Protein AF-A0A7X9HPH1-F1 (afdb_monomer)

Foldseek 3Di:
DDDDDDDDDDDDYDDDDDDDDDDDDDDDDDDDDDDDDDDDDDDDDDDDDFDDDDDDDDDDDDDDDDDPDDDLPVFADDDLVLWDKAWDFPFAFAWFEKEWFFQAPPPQFTWIWTFGQVQQKIKIFALWADDVHTDGDDMEMDHDQFGWHYKYWFDQPPAPSGIWIWTWTDHPDAPAFIWIWTWGRNNHYDTDTPDTAGLPQHTGDPWDKDKDWWAQAQDLHIKIWIATADPRQFTWIFPQDPVVSGTHHTDTQCLPAGFREKDWAQQWPPRGIKMWTWHHLVDQWTFTWIFHRDNGGNRTPIDTLDTLTHRKIWHYKDWDQQQPPPGIKIWTFIQDPQWTKIWIWHFDDDPSGTDGTDNDTDIDTPGGQFPDWYKDWFAQRPSPGIWIWIWTAHVQDDIWIWTFDFDHDRDGTDTDDIHIHTDQDDRKTWNDKDWDQRNSPNHIKMWTFIDGNITITIITHRNID

Solvent-accessible surface area (backbone atoms only — not comparable to full-atom values): 26625 Å² total; per-residue (Å²): 134,83,89,82,91,89,84,88,86,90,82,85,91,87,84,89,88,87,88,90,87,86,84,88,86,82,88,84,86,85,82,88,86,89,88,85,89,82,87,84,90,86,78,88,83,84,90,76,84,62,84,69,85,92,70,92,85,90,82,90,80,93,72,89,78,87,75,86,84,87,80,95,73,76,34,42,88,85,52,79,85,36,38,49,84,37,60,42,81,46,52,85,52,52,50,49,24,53,33,68,42,43,48,53,72,78,89,66,42,41,16,42,36,39,24,21,38,89,79,11,27,36,37,40,37,22,58,40,38,65,75,97,51,58,49,53,79,48,69,37,70,46,80,51,98,30,25,35,61,38,45,33,62,41,69,58,93,88,60,70,68,32,44,16,39,36,36,36,28,43,56,90,54,88,74,47,48,29,37,41,33,38,27,44,35,71,67,51,70,45,65,44,78,76,43,77,43,65,59,82,73,46,50,72,95,78,59,56,66,44,62,47,62,41,20,36,46,60,55,98,54,61,18,39,37,44,38,39,13,78,82,30,87,56,41,32,32,28,40,61,33,79,92,75,73,43,68,44,79,70,30,61,46,78,85,83,62,36,36,41,18,64,39,73,46,51,57,63,74,78,79,38,28,17,40,40,39,15,18,14,59,85,31,78,62,12,40,36,32,36,26,45,55,65,76,26,59,45,41,52,58,72,47,76,59,42,81,74,35,62,73,17,28,28,60,29,48,47,74,46,46,50,60,75,79,85,43,46,19,42,40,31,36,33,34,52,90,69,32,38,28,42,36,37,30,43,38,37,68,58,98,90,36,58,74,53,58,43,92,61,64,46,79,44,83,76,45,65,74,62,76,42,69,47,60,45,64,40,32,60,40,55,61,84,50,51,20,37,40,35,41,40,14,28,83,74,47,58,16,34,35,36,36,33,38,57,61,54,82,86,86,54,68,37,73,42,80,71,45,76,43,82,39,34,66,79,72,12,28,53,57,35,74,43,67,47,36,42,73,56,77,74,17,36,18,36,42,32,26,17,36,43,89,64,12,31,38,40,33,39,44,39,71,49,114

Structure (mmCIF, N/CA/C/O backbone):
data_AF-A0A7X9HPH1-F1
#
_entry.id   AF-A0A7X9HPH1-F1
#
loop_
_atom_site.group_PDB
_atom_site.id
_atom_site.type_symbol
_atom_site.label_atom_id
_atom_site.label_alt_id
_atom_site.label_comp_id
_atom_site.label_asym_id
_atom_site.label_entity_id
_atom_site.label_seq_id
_atom_site.pdbx_PDB_ins_code
_atom_site.Cartn_x
_atom_site.Cartn_y
_atom_site.Cartn_z
_atom_site.occupancy
_atom_site.B_iso_or_equiv
_atom_site.auth_seq_id
_atom_site.auth_comp_id
_atom_site.auth_asym_id
_atom_site.auth_atom_id
_atom_site.pdbx_PDB_model_num
ATOM 1 N N . MET A 1 1 ? 58.092 -0.037 -1.695 1.00 33.00 1 MET A N 1
ATOM 2 C CA . MET A 1 1 ? 59.229 -0.468 -2.539 1.00 33.00 1 MET A CA 1
ATOM 3 C C . MET A 1 1 ? 59.188 -1.987 -2.665 1.00 33.00 1 MET A C 1
ATOM 5 O O . MET A 1 1 ? 59.356 -2.627 -1.644 1.00 33.00 1 MET A O 1
ATOM 9 N N . ARG A 1 2 ? 58.973 -2.484 -3.901 1.00 32.38 2 ARG A N 1
ATOM 10 C CA . ARG A 1 2 ? 59.282 -3.826 -4.476 1.00 32.38 2 ARG A CA 1
ATOM 11 C C . ARG A 1 2 ? 58.614 -5.061 -3.816 1.00 32.38 2 ARG A C 1
ATOM 13 O O . ARG A 1 2 ? 58.842 -5.304 -2.645 1.00 32.38 2 ARG A O 1
ATOM 20 N N . ALA A 1 3 ? 57.665 -5.765 -4.460 1.00 30.70 3 ALA A N 1
ATOM 21 C CA . ALA A 1 3 ? 57.759 -6.659 -5.650 1.00 30.70 3 ALA A CA 1
ATOM 22 C C . ALA A 1 3 ? 58.573 -7.939 -5.326 1.00 30.70 3 ALA A C 1
ATOM 24 O O . ALA A 1 3 ? 59.645 -7.805 -4.752 1.00 30.70 3 ALA A O 1
ATOM 25 N N . MET A 1 4 ? 58.135 -9.191 -5.547 1.00 28.89 4 MET A N 1
ATOM 26 C CA . MET A 1 4 ? 57.749 -9.953 -6.767 1.00 28.89 4 MET A CA 1
ATOM 27 C C . MET A 1 4 ? 57.196 -11.325 -6.261 1.00 28.89 4 MET A C 1
ATOM 29 O O . MET A 1 4 ? 57.699 -11.794 -5.248 1.00 28.89 4 MET A O 1
ATOM 33 N N . CYS A 1 5 ? 56.129 -11.999 -6.723 1.00 27.42 5 CYS A N 1
ATOM 34 C CA . CYS A 1 5 ? 55.712 -12.517 -8.042 1.00 27.42 5 CYS A CA 1
ATOM 35 C C . CYS A 1 5 ? 56.733 -13.423 -8.773 1.00 27.42 5 CYS A C 1
ATOM 37 O O . CYS A 1 5 ? 57.764 -12.923 -9.205 1.00 27.42 5 CYS A O 1
ATOM 39 N N . LEU A 1 6 ? 56.398 -14.714 -8.973 1.00 30.02 6 LEU A N 1
ATOM 40 C CA . LEU A 1 6 ? 56.150 -15.395 -10.274 1.00 30.02 6 LEU A CA 1
ATOM 41 C C . LEU A 1 6 ? 56.665 -16.857 -10.387 1.00 30.02 6 LEU A C 1
ATOM 43 O O . LEU A 1 6 ? 57.690 -17.203 -9.810 1.00 30.02 6 LEU A O 1
ATOM 47 N N . LEU A 1 7 ? 55.985 -17.598 -11.291 1.00 27.44 7 LEU A N 1
ATOM 48 C CA . LEU A 1 7 ? 56.261 -18.895 -11.968 1.00 27.44 7 LEU A CA 1
ATOM 49 C C . LEU A 1 7 ? 55.526 -20.110 -11.356 1.00 27.44 7 LEU A C 1
ATOM 51 O O . LEU A 1 7 ? 55.867 -20.539 -10.265 1.00 27.44 7 LEU A O 1
ATOM 55 N N . ALA A 1 8 ? 54.420 -20.651 -11.895 1.00 29.48 8 ALA A N 1
ATOM 56 C CA . ALA A 1 8 ? 54.008 -21.071 -13.253 1.00 29.48 8 ALA A CA 1
ATOM 57 C C . ALA A 1 8 ? 54.666 -22.377 -13.760 1.00 29.48 8 ALA A C 1
ATOM 59 O O . ALA A 1 8 ? 55.863 -22.395 -14.028 1.00 29.48 8 ALA A O 1
ATOM 60 N N . SER A 1 9 ? 53.858 -23.423 -14.019 1.00 30.81 9 SER A N 1
ATOM 61 C CA . SER A 1 9 ? 53.487 -23.880 -15.383 1.00 30.81 9 SER A CA 1
ATOM 62 C C . SER A 1 9 ? 53.343 -25.415 -15.589 1.00 30.81 9 SER A C 1
ATOM 64 O O . SER A 1 9 ? 54.136 -26.187 -15.063 1.00 30.81 9 SER A O 1
ATOM 66 N N . LEU A 1 10 ? 52.354 -25.767 -16.445 1.00 27.56 10 LEU A N 1
ATOM 67 C CA . LEU A 1 10 ? 52.162 -26.955 -17.327 1.00 27.56 10 LEU A CA 1
ATOM 68 C C . LEU A 1 10 ? 51.973 -28.371 -16.719 1.00 27.56 10 LEU A C 1
ATOM 70 O O . LEU A 1 10 ? 52.612 -28.705 -15.736 1.00 27.56 10 LEU A O 1
ATOM 74 N N . ALA A 1 11 ? 51.245 -29.341 -17.304 1.00 28.14 11 ALA A N 1
ATOM 75 C CA . ALA A 1 11 ? 50.176 -29.453 -18.321 1.00 28.14 11 ALA A CA 1
ATOM 76 C C . ALA A 1 11 ? 49.868 -30.963 -18.573 1.00 28.14 11 ALA A C 1
ATOM 78 O O . ALA A 1 11 ? 50.734 -31.796 -18.322 1.00 28.14 11 ALA A O 1
ATOM 79 N N . ALA A 1 12 ? 48.706 -31.242 -19.200 1.00 28.17 12 ALA A N 1
ATOM 80 C CA . ALA A 1 12 ? 48.330 -32.409 -20.044 1.00 28.17 12 ALA A CA 1
ATOM 81 C C . ALA A 1 12 ? 47.935 -33.746 -19.350 1.00 28.17 12 ALA A C 1
ATOM 83 O O . ALA A 1 12 ? 48.721 -34.314 -18.604 1.00 28.17 12 ALA A O 1
ATOM 84 N N . ALA A 1 13 ? 46.665 -34.195 -19.448 1.00 28.70 13 ALA A N 1
ATOM 85 C CA . ALA A 1 13 ? 45.983 -34.947 -20.548 1.00 28.70 13 ALA A CA 1
ATOM 86 C C . ALA A 1 13 ? 46.182 -36.478 -20.402 1.00 28.70 13 ALA A C 1
ATOM 88 O O . ALA A 1 13 ? 47.258 -36.888 -19.998 1.00 28.70 13 ALA A O 1
ATOM 89 N N . ALA A 1 14 ? 45.289 -37.434 -20.690 1.00 29.16 14 ALA A N 1
ATOM 90 C CA . ALA A 1 14 ? 43.925 -37.601 -21.224 1.00 29.16 14 ALA A CA 1
ATOM 91 C C . ALA A 1 14 ? 43.417 -38.978 -20.655 1.00 29.16 14 ALA A C 1
ATOM 93 O O . ALA A 1 14 ? 44.192 -39.647 -19.979 1.00 29.16 14 ALA A O 1
ATOM 94 N N . LEU A 1 15 ? 42.199 -39.520 -20.823 1.00 25.83 15 LEU A N 1
ATOM 95 C CA . LEU A 1 15 ? 41.559 -39.946 -22.076 1.00 25.83 15 LEU A CA 1
ATOM 96 C C . LEU A 1 15 ? 40.184 -40.629 -21.784 1.00 25.83 15 LEU A C 1
ATOM 98 O O . LEU A 1 15 ? 40.102 -41.497 -20.921 1.00 25.83 15 LEU A O 1
ATOM 102 N N . PHE A 1 16 ? 39.162 -40.216 -22.545 1.00 27.47 16 PHE A N 1
ATOM 103 C CA . PHE A 1 16 ? 37.985 -40.902 -23.127 1.00 27.47 16 PHE A CA 1
ATOM 104 C C . PHE A 1 16 ? 37.383 -42.220 -22.585 1.00 27.47 16 PHE A C 1
ATOM 106 O O . PHE A 1 16 ? 38.056 -43.243 -22.518 1.00 27.47 16 PHE A O 1
ATOM 113 N N . ALA A 1 17 ? 36.038 -42.245 -22.550 1.00 26.86 17 ALA A N 1
ATOM 114 C CA . ALA A 1 17 ? 35.216 -43.102 -23.426 1.00 26.86 17 ALA A CA 1
ATOM 115 C C . ALA A 1 17 ? 33.796 -42.514 -23.614 1.00 26.86 17 ALA A C 1
ATOM 117 O O . ALA A 1 17 ? 33.166 -42.078 -22.656 1.00 26.86 17 ALA A O 1
ATOM 118 N N . ALA A 1 18 ? 33.329 -42.506 -24.864 1.00 27.33 18 ALA A N 1
ATOM 119 C CA . ALA A 1 18 ? 32.048 -41.996 -25.353 1.00 27.33 18 ALA A CA 1
ATOM 120 C C . ALA A 1 18 ? 31.155 -43.148 -25.848 1.00 27.33 18 ALA A C 1
ATOM 122 O O . ALA A 1 18 ? 31.686 -44.189 -26.237 1.00 27.33 18 ALA A O 1
ATOM 123 N N . CYS A 1 19 ? 29.841 -42.923 -25.952 1.00 24.42 19 CYS A N 1
ATOM 124 C CA . CYS A 1 19 ? 29.040 -43.452 -27.063 1.00 24.42 19 CYS A CA 1
ATOM 125 C C . CYS A 1 19 ? 27.709 -42.690 -27.209 1.00 24.42 19 CYS A C 1
ATOM 127 O O . CYS A 1 19 ? 26.826 -42.815 -26.365 1.00 24.42 19 CYS A O 1
ATOM 129 N N . ASP A 1 20 ? 27.601 -41.929 -28.300 1.00 27.30 20 ASP A N 1
ATOM 130 C CA . ASP A 1 20 ? 26.360 -41.462 -28.927 1.00 27.30 20 ASP A CA 1
ATOM 131 C C . ASP A 1 20 ? 25.819 -42.541 -29.874 1.00 27.30 20 ASP A C 1
ATOM 133 O O . ASP A 1 20 ? 26.610 -43.220 -30.532 1.00 27.30 20 ASP A O 1
ATOM 137 N N . VAL A 1 21 ? 24.495 -42.592 -30.068 1.00 26.75 21 VAL A N 1
ATOM 138 C CA . VAL A 1 21 ? 23.879 -43.027 -31.336 1.00 26.75 21 VAL A CA 1
ATOM 139 C C . VAL A 1 21 ? 22.642 -42.165 -31.633 1.00 26.75 21 VAL A C 1
ATOM 141 O O . VAL A 1 21 ? 21.711 -42.096 -30.837 1.00 26.75 21 VAL A O 1
ATOM 144 N N . TRP A 1 22 ? 22.639 -41.536 -32.811 1.00 26.81 22 TRP A N 1
ATOM 145 C CA . TRP A 1 22 ? 21.492 -40.905 -33.481 1.00 26.81 22 TRP A CA 1
ATOM 146 C C . TRP A 1 22 ? 20.742 -41.916 -34.369 1.00 26.81 22 TRP A C 1
ATOM 148 O O . TRP A 1 22 ? 21.386 -42.792 -34.946 1.00 26.81 22 TRP A O 1
ATOM 158 N N . GLY A 1 23 ? 19.436 -41.707 -34.624 1.00 26.39 23 GLY A N 1
ATOM 159 C CA . GLY A 1 23 ? 18.819 -42.196 -35.872 1.00 26.39 23 GLY A CA 1
ATOM 160 C C . GLY A 1 23 ? 17.289 -42.376 -35.961 1.00 26.39 23 GLY A C 1
ATOM 161 O O . GLY A 1 23 ? 16.793 -43.465 -35.719 1.00 26.39 23 GLY A O 1
ATOM 162 N N . THR A 1 24 ? 16.606 -41.341 -36.477 1.00 29.48 24 THR A N 1
ATOM 163 C CA . THR A 1 24 ? 15.560 -41.341 -37.545 1.00 29.48 24 THR A CA 1
ATOM 164 C C . THR A 1 24 ? 14.166 -42.013 -37.410 1.00 29.48 24 THR A C 1
ATOM 166 O O . THR A 1 24 ? 14.060 -43.224 -37.278 1.00 29.48 24 THR A O 1
ATOM 169 N N . SER A 1 25 ? 13.137 -41.211 -37.772 1.00 26.77 25 SER A N 1
ATOM 170 C CA . SER A 1 25 ? 12.046 -41.475 -38.757 1.00 26.77 25 SER A CA 1
ATOM 171 C C . SER A 1 25 ? 10.589 -41.741 -38.298 1.00 26.77 25 SER A C 1
ATOM 173 O O . SER A 1 25 ? 10.281 -42.770 -37.717 1.00 26.77 25 SER A O 1
ATOM 175 N N . SER A 1 26 ? 9.702 -40.851 -38.791 1.00 29.77 26 SER A N 1
ATOM 176 C CA . SER A 1 26 ? 8.349 -41.041 -39.384 1.00 29.77 26 SER A CA 1
ATOM 177 C C . SER A 1 26 ? 7.126 -41.529 -38.577 1.00 29.77 26 SER A C 1
ATOM 179 O O . SER A 1 26 ? 7.069 -42.679 -38.166 1.00 29.77 26 SER A O 1
ATOM 181 N N . GLN A 1 27 ? 6.116 -40.638 -38.550 1.00 30.08 27 GLN A N 1
ATOM 182 C CA . GLN A 1 27 ? 4.647 -40.785 -38.711 1.00 30.08 27 GLN A CA 1
ATOM 183 C C . GLN A 1 27 ? 3.914 -42.066 -38.260 1.00 30.08 27 GLN A C 1
ATOM 185 O O . GLN A 1 27 ? 4.259 -43.155 -38.700 1.00 30.08 27 GLN A O 1
ATOM 190 N N . LEU A 1 28 ? 2.772 -41.882 -37.566 1.00 30.23 28 LEU A N 1
ATOM 191 C CA . LEU A 1 28 ? 1.410 -42.277 -38.003 1.00 30.23 28 LEU A CA 1
ATOM 192 C C . LEU A 1 28 ? 0.346 -41.943 -36.922 1.00 30.23 28 LEU A C 1
ATOM 194 O O . LEU A 1 28 ? 0.493 -42.333 -35.768 1.00 30.23 28 LEU A O 1
ATOM 198 N N . LEU A 1 29 ? -0.732 -41.251 -37.324 1.00 36.03 29 LEU A N 1
ATOM 199 C CA . LEU A 1 29 ? -2.066 -41.279 -36.685 1.00 36.03 29 LEU A CA 1
ATOM 200 C C . LEU A 1 29 ? -2.805 -42.566 -37.120 1.00 36.03 29 LEU A C 1
ATOM 202 O O . LEU A 1 29 ? -2.464 -43.115 -38.174 1.00 36.03 29 LEU A O 1
ATOM 206 N N . PRO A 1 30 ? -3.777 -43.074 -36.338 1.00 38.31 30 PRO A N 1
ATOM 207 C CA . PRO A 1 30 ? -5.211 -42.718 -36.482 1.00 38.31 30 PRO A CA 1
ATOM 208 C C . PRO A 1 30 ? -5.900 -42.549 -35.098 1.00 38.31 30 PRO A C 1
ATOM 210 O O . PRO A 1 30 ? -5.317 -42.922 -34.089 1.00 38.31 30 PRO A O 1
ATOM 213 N N . GLY A 1 31 ? -7.090 -41.973 -34.895 1.00 29.25 31 GLY A N 1
ATOM 214 C CA . GLY A 1 31 ? -8.281 -41.802 -35.732 1.00 29.25 31 GLY A CA 1
ATOM 215 C C . GLY A 1 31 ? -9.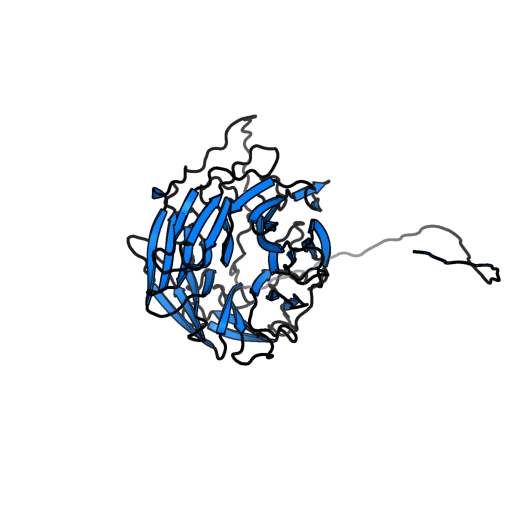471 -42.563 -35.109 1.00 29.25 31 GLY A C 1
ATOM 216 O O . GLY A 1 31 ? -9.400 -43.784 -35.016 1.00 29.25 31 GLY A O 1
ATOM 217 N N . ASP A 1 32 ? -10.525 -41.812 -34.751 1.00 34.28 32 ASP A N 1
ATOM 218 C CA . ASP A 1 32 ? -11.931 -42.192 -34.463 1.00 34.28 32 ASP A CA 1
ATOM 219 C C . ASP A 1 32 ? -12.229 -42.972 -33.159 1.00 34.28 32 ASP A C 1
ATOM 221 O O . ASP A 1 32 ? -11.519 -43.897 -32.793 1.00 34.28 32 ASP A O 1
ATOM 225 N N . GLY A 1 33 ? -13.286 -42.719 -32.378 1.00 27.22 33 GLY A N 1
ATOM 226 C CA . GLY A 1 33 ? -14.485 -41.884 -32.493 1.00 27.22 33 GLY A CA 1
ATOM 227 C C . GLY A 1 33 ? -15.600 -42.523 -31.638 1.00 27.22 33 GLY A C 1
ATOM 228 O O . GLY A 1 33 ? -15.644 -43.747 -31.558 1.00 27.22 33 GLY A O 1
ATOM 229 N N . ALA A 1 34 ? -16.472 -41.741 -30.987 1.00 31.64 34 ALA A N 1
ATOM 230 C CA . ALA A 1 34 ? -17.877 -42.095 -30.704 1.00 31.64 34 ALA A CA 1
ATOM 231 C C . ALA A 1 34 ? -18.602 -40.991 -29.915 1.00 31.64 34 ALA A C 1
ATOM 233 O O . ALA A 1 34 ? -18.072 -40.390 -28.987 1.00 31.64 34 ALA A O 1
ATOM 234 N N . THR A 1 35 ? -19.838 -40.777 -30.342 1.00 30.38 35 THR A N 1
ATOM 235 C CA . THR A 1 35 ? -20.843 -39.771 -29.994 1.00 30.38 35 THR A CA 1
ATOM 236 C C . THR A 1 35 ? -21.830 -40.228 -28.910 1.00 30.38 35 THR A C 1
ATOM 238 O O . THR A 1 35 ? -22.041 -41.430 -28.760 1.00 30.38 35 THR A O 1
ATOM 241 N N . ALA A 1 36 ? -22.561 -39.239 -28.374 1.00 32.09 36 ALA A N 1
ATOM 242 C CA . ALA A 1 36 ? -24.014 -39.221 -28.110 1.00 32.09 36 ALA A CA 1
ATOM 243 C C . ALA A 1 36 ? -24.514 -39.255 -26.644 1.00 32.09 36 ALA A C 1
ATOM 245 O O . ALA A 1 36 ? -24.392 -40.255 -25.945 1.00 32.09 36 ALA A O 1
ATOM 246 N N . ASP A 1 37 ? -25.173 -38.135 -26.314 1.00 30.31 37 ASP A N 1
ATOM 247 C CA . ASP A 1 37 ? -26.501 -37.950 -25.702 1.00 30.31 37 ASP A CA 1
ATOM 248 C C . ASP A 1 37 ? -26.791 -38.356 -24.245 1.00 30.31 37 ASP A C 1
ATOM 250 O O . ASP A 1 37 ? -26.719 -39.523 -23.866 1.00 30.31 37 ASP A O 1
ATOM 254 N N . GLY A 1 38 ? -27.320 -37.383 -23.483 1.00 28.45 38 GLY A N 1
ATOM 255 C CA . GLY A 1 38 ? -28.216 -37.637 -22.348 1.00 28.45 38 GLY A CA 1
ATOM 256 C C . GLY A 1 38 ? -28.217 -36.578 -21.239 1.00 28.45 38 GLY A C 1
ATOM 257 O O . GLY A 1 38 ? -27.581 -36.782 -20.213 1.00 28.45 38 GLY A O 1
ATOM 258 N N . GLU A 1 39 ? -28.985 -35.498 -21.413 1.00 31.42 39 GLU A N 1
ATOM 259 C CA . GLU A 1 39 ? -29.585 -34.717 -20.307 1.00 31.42 39 GLU A CA 1
ATOM 260 C C . GLU A 1 39 ? -30.567 -35.608 -19.493 1.00 31.42 39 GLU A C 1
ATOM 262 O O . GLU A 1 39 ? -31.057 -36.594 -20.065 1.00 31.42 39 GLU A O 1
ATOM 267 N N . PRO A 1 40 ? -30.890 -35.326 -18.202 1.00 42.38 40 PRO A N 1
ATOM 268 C CA . PRO A 1 40 ? -31.654 -34.115 -17.848 1.00 42.38 40 PRO A CA 1
ATOM 269 C C . PRO A 1 40 ? -31.408 -33.468 -16.458 1.00 42.38 40 PRO A C 1
ATOM 271 O O . PRO A 1 40 ? -31.013 -34.118 -15.495 1.00 42.38 40 PRO A O 1
ATOM 274 N N . ASP A 1 41 ? -31.746 -32.175 -16.408 1.00 31.34 41 ASP A N 1
ATOM 275 C CA . ASP A 1 41 ? -32.385 -31.353 -15.361 1.00 31.34 41 ASP A CA 1
ATOM 276 C C . ASP A 1 41 ? -32.247 -31.639 -13.850 1.00 31.34 41 ASP A C 1
ATOM 278 O O . ASP A 1 41 ? -32.645 -32.681 -13.324 1.00 31.34 41 ASP A O 1
ATOM 282 N N . GLY A 1 42 ? -31.945 -30.539 -13.143 1.00 27.02 42 GLY A N 1
ATOM 283 C CA . GLY A 1 42 ? -32.323 -30.243 -11.755 1.00 27.02 42 GLY A CA 1
ATOM 284 C C . GLY A 1 42 ? -31.113 -29.816 -10.922 1.00 27.02 42 GLY A C 1
ATOM 285 O O . GLY A 1 42 ? -30.181 -30.588 -10.775 1.00 27.02 42 GLY A O 1
ATOM 286 N N . GLY A 1 43 ? -31.014 -28.638 -10.319 1.00 23.91 43 GLY A N 1
ATOM 287 C CA . GLY A 1 43 ? -31.921 -27.516 -10.128 1.00 23.91 43 GLY A CA 1
ATOM 288 C C . GLY A 1 43 ? -31.374 -26.716 -8.940 1.00 23.91 43 GLY A C 1
ATOM 289 O O . GLY A 1 43 ? -31.055 -27.327 -7.928 1.00 23.91 43 GLY A O 1
ATOM 290 N N . GLY A 1 44 ? -31.297 -25.388 -9.078 1.00 25.83 44 GLY A N 1
ATOM 291 C CA . GLY A 1 44 ? -31.021 -24.422 -8.004 1.00 25.83 44 GLY A CA 1
ATOM 292 C C . GLY A 1 44 ? -29.572 -24.363 -7.514 1.00 25.83 44 GLY A C 1
ATOM 293 O O . GLY A 1 44 ? -29.071 -25.348 -6.995 1.00 25.83 44 GLY A O 1
ATOM 294 N N . ASP A 1 45 ? -28.925 -23.204 -7.626 1.00 26.84 45 ASP A N 1
ATOM 295 C CA . ASP A 1 45 ? -28.597 -22.382 -6.453 1.00 26.84 45 ASP A CA 1
ATOM 296 C C . ASP A 1 45 ? -28.071 -20.999 -6.886 1.00 26.84 45 ASP A C 1
ATOM 298 O O . ASP A 1 45 ? -27.741 -20.771 -8.049 1.00 26.84 45 ASP A O 1
ATOM 302 N N . ASN A 1 46 ? -28.096 -20.091 -5.924 1.00 26.69 46 ASN A N 1
ATOM 303 C CA . ASN A 1 46 ? -27.974 -18.644 -5.955 1.00 26.69 46 ASN A CA 1
ATOM 304 C C . ASN A 1 46 ? -26.667 -18.111 -6.564 1.00 26.69 46 ASN A C 1
ATOM 306 O O . ASN A 1 46 ? -25.574 -18.484 -6.147 1.00 26.69 46 ASN A O 1
ATOM 310 N N . SER A 1 47 ? -26.789 -17.143 -7.473 1.00 23.67 47 SER A N 1
ATOM 311 C CA . SER A 1 47 ? -25.708 -16.218 -7.812 1.00 23.67 47 SER A CA 1
ATOM 312 C C . SER A 1 47 ? -25.678 -15.099 -6.767 1.00 23.67 47 SER A C 1
ATOM 314 O O . SER A 1 47 ? -26.465 -14.154 -6.860 1.00 23.67 47 SER A O 1
ATOM 316 N N . HIS A 1 48 ? -24.811 -15.239 -5.766 1.00 25.95 48 HIS A N 1
ATOM 317 C CA . HIS A 1 48 ? -24.332 -14.116 -4.968 1.00 25.95 48 HIS A CA 1
ATOM 318 C C . HIS A 1 48 ? -22.939 -13.751 -5.476 1.00 25.95 48 HIS A C 1
ATOM 320 O O . HIS A 1 48 ? -22.022 -14.567 -5.465 1.00 25.95 48 HIS A O 1
ATOM 326 N N . ASP A 1 49 ? -22.902 -12.551 -6.038 1.00 23.92 49 ASP A N 1
ATOM 327 C CA . ASP A 1 49 ? -21.760 -11.794 -6.528 1.00 23.92 49 ASP A CA 1
ATOM 328 C C . ASP A 1 49 ? -20.861 -11.462 -5.328 1.00 23.92 49 ASP A C 1
ATOM 330 O O . ASP A 1 49 ? -21.358 -10.904 -4.350 1.00 23.92 49 ASP A O 1
ATOM 334 N N . ALA A 1 50 ? -19.597 -11.882 -5.365 1.00 24.17 50 ALA A N 1
ATOM 335 C CA . ALA A 1 50 ? -18.603 -11.617 -4.327 1.00 24.17 50 ALA A CA 1
ATOM 336 C C . ALA A 1 50 ? -17.512 -10.726 -4.924 1.00 24.17 50 ALA A C 1
ATOM 338 O O . ALA A 1 50 ? -17.037 -10.986 -6.036 1.00 24.17 50 ALA A O 1
ATOM 339 N N . GLY A 1 51 ? -17.181 -9.669 -4.180 1.00 22.06 51 GLY A N 1
ATOM 340 C CA . GLY A 1 51 ? -16.366 -8.532 -4.581 1.00 22.06 51 GLY A CA 1
ATOM 341 C C . GLY A 1 51 ? -15.083 -8.911 -5.311 1.00 22.06 51 GLY A C 1
ATOM 342 O O . GLY A 1 51 ? -14.250 -9.673 -4.823 1.00 22.06 51 GLY A O 1
ATOM 343 N N . HIS A 1 52 ? -14.940 -8.348 -6.508 1.00 26.05 52 HIS A N 1
ATOM 344 C CA . HIS A 1 52 ? -13.654 -8.153 -7.155 1.00 26.05 52 HIS A CA 1
ATOM 345 C C . HIS A 1 52 ? -13.193 -6.725 -6.866 1.00 26.05 52 HIS A C 1
ATOM 347 O O . HIS A 1 52 ? -13.865 -5.752 -7.213 1.00 26.05 52 HIS A O 1
ATOM 353 N N . ASP A 1 53 ? -12.022 -6.639 -6.243 1.00 28.05 53 ASP A N 1
ATOM 354 C CA . ASP A 1 53 ? -10.963 -5.718 -6.629 1.00 28.05 53 ASP A CA 1
ATOM 355 C C . ASP A 1 53 ? -11.183 -5.136 -8.034 1.00 28.05 53 ASP A C 1
ATOM 357 O O . ASP A 1 53 ? -11.069 -5.820 -9.050 1.00 28.05 53 ASP A O 1
ATOM 361 N N . GLY A 1 54 ? -11.555 -3.853 -8.065 1.00 22.53 54 GLY A N 1
ATOM 362 C CA . GLY A 1 54 ? -11.955 -3.120 -9.261 1.00 22.53 54 GLY A CA 1
ATOM 363 C C . GLY A 1 54 ? -10.947 -3.226 -10.406 1.00 22.53 54 GLY A C 1
ATOM 364 O O . GLY A 1 54 ? -10.007 -2.438 -10.511 1.00 22.53 54 GLY A O 1
ATOM 365 N N . GLY A 1 55 ? -11.211 -4.184 -11.291 1.00 22.14 55 GLY A N 1
ATOM 366 C CA . GLY A 1 55 ? -10.695 -4.327 -12.642 1.00 22.14 55 GLY A CA 1
ATOM 367 C C . GLY A 1 55 ? -11.881 -4.438 -13.603 1.00 22.14 55 GLY A C 1
ATOM 368 O O . GLY A 1 55 ? -12.699 -5.345 -13.505 1.00 22.14 55 GLY A O 1
ATOM 369 N N . PHE A 1 56 ? -11.982 -3.456 -14.493 1.00 26.86 56 PHE A N 1
ATOM 370 C CA . PHE A 1 56 ? -13.024 -3.215 -15.495 1.00 26.86 56 PHE A CA 1
ATOM 371 C C . PHE A 1 56 ? -13.401 -4.415 -16.398 1.00 26.86 56 PHE A C 1
ATOM 373 O O . PHE A 1 56 ? -12.510 -5.053 -16.948 1.00 26.86 56 PHE A O 1
ATOM 380 N N . ASP A 1 57 ? -14.699 -4.575 -16.719 1.00 27.05 57 ASP A N 1
ATOM 381 C CA . ASP A 1 57 ? -15.206 -4.791 -18.098 1.00 27.05 57 ASP A CA 1
ATOM 382 C C . ASP A 1 57 ? -16.726 -4.514 -18.204 1.00 27.05 57 ASP A C 1
ATOM 384 O O . ASP A 1 57 ? -17.506 -4.899 -17.332 1.00 27.05 57 ASP A O 1
ATOM 388 N N . GLY A 1 58 ? -17.155 -3.905 -19.318 1.00 23.80 58 GLY A N 1
ATOM 389 C CA . GLY A 1 58 ? -18.524 -4.058 -19.805 1.00 23.80 58 GLY A CA 1
ATOM 390 C C . GLY A 1 58 ? -19.086 -2.961 -20.714 1.00 23.80 58 GLY A C 1
ATOM 391 O O . GLY A 1 58 ? -20.003 -2.254 -20.307 1.00 23.80 58 GLY A O 1
ATOM 392 N N . GLY A 1 59 ? -18.676 -2.913 -21.991 1.00 23.66 59 GLY A N 1
ATOM 393 C CA . GLY A 1 59 ? -19.633 -2.612 -23.076 1.00 23.66 59 GLY A CA 1
ATOM 394 C C . GLY A 1 59 ? -19.364 -1.413 -23.992 1.00 23.66 59 GLY A C 1
ATOM 395 O O . GLY A 1 59 ? -19.974 -0.355 -23.863 1.00 23.66 59 GLY A O 1
ATOM 396 N N . PHE A 1 60 ? -18.572 -1.656 -25.038 1.00 29.05 60 PHE A N 1
ATOM 397 C CA . PHE A 1 60 ? -18.640 -0.930 -26.307 1.00 29.05 60 PHE A CA 1
ATOM 398 C C . PHE A 1 60 ? -20.004 -1.149 -26.998 1.00 29.05 60 PHE A C 1
ATOM 400 O O . PHE A 1 60 ? -20.345 -2.283 -27.337 1.00 29.05 60 PHE A O 1
ATOM 407 N N . ASP A 1 61 ? -20.728 -0.069 -27.312 1.00 29.20 61 ASP A N 1
ATOM 408 C CA . ASP A 1 61 ? -21.599 -0.011 -28.496 1.00 29.20 61 ASP A CA 1
ATOM 409 C C . ASP A 1 61 ? -20.912 0.860 -29.555 1.00 29.20 61 ASP A C 1
ATOM 411 O O . ASP A 1 61 ? -20.411 1.952 -29.281 1.00 29.20 61 ASP A O 1
ATOM 415 N N . GLY A 1 62 ? -20.821 0.325 -30.768 1.00 28.16 62 GLY A N 1
ATOM 416 C CA . GLY A 1 62 ? -20.064 0.893 -31.868 1.00 28.16 62 GLY A CA 1
ATOM 417 C C . GLY A 1 62 ? -20.825 1.990 -32.607 1.00 28.16 62 GLY A C 1
ATOM 418 O O . GLY A 1 62 ? -21.843 1.744 -33.250 1.00 28.16 62 GLY A O 1
ATOM 419 N N . GLY A 1 63 ? -20.225 3.177 -32.656 1.00 24.84 63 GLY A N 1
ATOM 420 C CA . GLY A 1 63 ? -20.468 4.204 -33.668 1.00 24.84 63 GLY A CA 1
ATOM 421 C C . GLY A 1 63 ? -19.148 4.914 -33.992 1.00 24.84 63 GLY A C 1
ATOM 422 O O . GLY A 1 63 ? -18.355 5.133 -33.080 1.00 24.84 63 GLY A O 1
ATOM 423 N N . PRO A 1 64 ? -18.837 5.228 -35.264 1.00 32.31 64 PRO A N 1
ATOM 424 C CA . PRO A 1 64 ? -17.512 5.698 -35.636 1.00 32.31 64 PRO A CA 1
ATOM 425 C C . PRO A 1 64 ? -17.403 7.200 -35.375 1.00 32.31 64 PRO A C 1
ATOM 427 O O . PRO A 1 64 ? -17.736 7.992 -36.254 1.00 32.31 64 PRO A O 1
ATOM 430 N N . ASP A 1 65 ? -16.897 7.601 -34.212 1.00 33.72 65 ASP A N 1
ATOM 431 C CA . ASP A 1 65 ? -16.403 8.966 -34.045 1.00 33.72 65 ASP A CA 1
ATOM 432 C C . ASP A 1 65 ? -14.930 9.024 -34.442 1.00 33.72 65 ASP A C 1
ATOM 434 O O . ASP A 1 65 ? -13.994 8.756 -33.692 1.00 33.72 65 ASP A O 1
ATOM 438 N N . THR A 1 66 ? -14.733 9.365 -35.712 1.00 34.88 66 THR A N 1
ATOM 439 C CA . THR A 1 66 ? -13.460 9.854 -36.217 1.00 34.88 66 THR A CA 1
ATOM 440 C C . THR A 1 66 ? -13.171 11.209 -35.578 1.00 34.88 66 THR A C 1
ATOM 442 O O . THR A 1 66 ? -13.645 12.231 -36.077 1.00 34.88 66 THR A O 1
ATOM 445 N N . ASN A 1 67 ? -12.353 11.244 -34.531 1.00 32.62 67 ASN A N 1
ATOM 446 C CA . ASN A 1 67 ? -11.622 12.460 -34.200 1.00 32.62 67 ASN A CA 1
ATOM 447 C C . ASN A 1 67 ? -10.128 12.152 -34.034 1.00 32.62 67 ASN A C 1
ATOM 449 O O . ASN A 1 67 ? -9.701 11.728 -32.962 1.00 32.62 67 ASN A O 1
ATOM 453 N N . PRO A 1 68 ? -9.328 12.299 -35.104 1.00 40.56 68 PRO A N 1
ATOM 454 C CA . PRO A 1 68 ? -7.886 12.249 -34.998 1.00 40.56 68 PRO A CA 1
ATOM 455 C C . PRO A 1 68 ? -7.399 13.606 -34.467 1.00 40.56 68 PRO A C 1
ATOM 457 O O . PRO A 1 68 ? -7.650 14.642 -35.079 1.00 40.56 68 PRO A O 1
ATOM 460 N N . ASP A 1 69 ? -6.683 13.561 -33.346 1.00 50.84 69 ASP A N 1
ATOM 461 C CA . ASP A 1 69 ? -5.868 14.631 -32.756 1.00 50.84 69 ASP A CA 1
ATOM 462 C C . ASP A 1 69 ? -6.599 15.741 -31.959 1.00 50.84 69 ASP A C 1
ATOM 464 O O . ASP A 1 69 ? -7.035 16.755 -32.504 1.00 50.84 69 ASP A O 1
ATOM 468 N N . GLY A 1 70 ? -6.560 15.631 -30.619 1.00 36.91 70 GLY A N 1
ATOM 469 C CA . GLY A 1 70 ? -6.407 16.802 -29.740 1.00 36.91 70 GLY A CA 1
ATOM 470 C C . GLY A 1 70 ? -7.352 16.924 -28.538 1.00 36.91 70 GLY A C 1
ATOM 471 O O . GLY A 1 70 ? -8.471 17.404 -28.679 1.00 36.91 70 GLY A O 1
ATOM 472 N N . GLY A 1 71 ? -6.815 16.663 -27.338 1.00 40.22 71 GLY A N 1
ATOM 473 C CA . GLY A 1 71 ? -7.243 17.316 -26.094 1.00 40.22 71 GLY A CA 1
ATOM 474 C C . GLY A 1 71 ? -8.287 16.579 -25.264 1.00 40.22 71 GLY A C 1
ATOM 475 O O . GLY A 1 71 ? -9.390 17.084 -25.085 1.00 40.22 71 GLY A O 1
ATOM 476 N N . ASP A 1 72 ? -7.915 15.440 -24.688 1.00 46.44 72 ASP A N 1
ATOM 477 C CA . ASP A 1 72 ? -8.674 14.850 -23.588 1.00 46.44 72 ASP A CA 1
ATOM 478 C C . ASP A 1 72 ? -8.341 15.592 -22.279 1.00 46.44 72 ASP A C 1
ATOM 480 O O . ASP A 1 72 ? -7.456 15.213 -21.517 1.00 46.44 72 ASP A O 1
ATOM 484 N N . MET A 1 73 ? -8.977 16.755 -22.108 1.00 50.06 73 MET A N 1
ATOM 485 C CA . MET A 1 73 ? -9.091 17.480 -20.838 1.00 50.06 73 MET A CA 1
ATOM 486 C C . MET A 1 73 ? -10.540 17.368 -20.363 1.00 50.06 73 MET A C 1
ATOM 488 O O . MET A 1 73 ? -11.264 18.365 -20.340 1.00 50.06 73 MET A O 1
ATOM 492 N N . THR A 1 74 ? -10.998 16.149 -20.094 1.00 66.19 74 THR A N 1
ATOM 493 C CA . THR A 1 74 ? -12.361 15.908 -19.604 1.00 66.19 74 THR A CA 1
ATOM 494 C C . THR A 1 74 ? -12.453 15.911 -18.074 1.00 66.19 74 THR A C 1
ATOM 496 O O . THR A 1 74 ? -13.535 16.173 -17.560 1.00 66.19 74 THR A O 1
ATOM 499 N N . GLY A 1 75 ? -11.330 15.750 -17.361 1.00 69.94 75 GLY A N 1
ATOM 500 C CA . GLY A 1 75 ? -11.265 15.856 -15.899 1.00 69.94 75 GLY A CA 1
ATOM 501 C C . GLY A 1 75 ? -11.283 17.286 -15.342 1.00 69.94 75 GLY A C 1
ATOM 502 O O . GLY A 1 75 ? -10.979 18.270 -16.032 1.00 69.94 75 GLY A O 1
ATOM 503 N N . CYS A 1 76 ? -11.613 17.411 -14.057 1.00 82.88 76 CYS A N 1
ATOM 504 C CA . CYS A 1 76 ? -11.662 18.686 -13.352 1.00 82.88 76 CYS A CA 1
ATOM 505 C C . CYS A 1 76 ? -10.252 19.228 -13.033 1.00 82.88 76 CYS A C 1
ATOM 507 O O . CYS A 1 76 ? -9.258 18.507 -12.939 1.00 82.88 76 CYS A O 1
ATOM 509 N N . ALA A 1 77 ? -10.143 20.544 -12.833 1.00 81.75 77 ALA A N 1
ATOM 510 C CA . ALA A 1 77 ? -8.905 21.154 -12.356 1.00 81.75 77 ALA A CA 1
ATOM 511 C C . ALA A 1 77 ? -8.845 21.117 -10.823 1.00 81.75 77 ALA A C 1
ATOM 513 O O . ALA A 1 77 ? -9.634 21.788 -10.152 1.00 81.75 77 ALA A O 1
ATOM 514 N N . LEU A 1 78 ? -7.873 20.391 -10.272 1.00 83.88 78 LEU A N 1
ATOM 515 C CA . LEU A 1 78 ? -7.688 20.299 -8.828 1.00 83.88 78 LEU A CA 1
ATOM 516 C C . LEU A 1 78 ? -6.983 21.528 -8.251 1.00 83.88 78 LEU A C 1
ATOM 518 O O . LEU A 1 78 ? -5.979 22.028 -8.761 1.00 83.88 78 LEU A O 1
ATOM 522 N N . THR A 1 79 ? -7.510 22.002 -7.130 1.00 80.31 79 THR A N 1
ATOM 523 C CA . THR A 1 79 ? -6.963 23.095 -6.324 1.00 80.31 79 THR A CA 1
ATOM 524 C C . THR A 1 79 ? -7.066 22.724 -4.847 1.00 80.31 79 THR A C 1
ATOM 526 O O . THR A 1 79 ? -7.770 21.788 -4.490 1.00 80.31 79 THR A O 1
ATOM 529 N N . GLN A 1 80 ? -6.428 23.477 -3.945 1.00 76.56 80 GLN A N 1
ATOM 530 C CA . GLN A 1 80 ? -6.601 23.223 -2.505 1.00 76.56 80 GLN A CA 1
ATOM 531 C C . GLN A 1 80 ? -8.064 23.325 -2.049 1.00 76.56 80 GLN A C 1
ATOM 533 O O . GLN A 1 80 ? -8.445 22.658 -1.100 1.00 76.56 80 GLN A O 1
ATOM 538 N N . THR A 1 81 ? -8.887 24.136 -2.719 1.00 75.44 81 THR A N 1
ATOM 539 C CA . THR A 1 81 ? -10.322 24.253 -2.416 1.00 75.44 81 THR A CA 1
ATOM 540 C C . THR A 1 81 ? -11.166 23.126 -2.997 1.00 75.44 81 THR A C 1
ATOM 542 O O . THR A 1 81 ? -12.349 23.070 -2.691 1.00 75.44 81 THR A O 1
ATOM 545 N N . SER A 1 82 ? -10.582 22.260 -3.829 1.00 75.62 82 SER A N 1
ATOM 546 C CA . SER A 1 82 ? -11.231 21.027 -4.283 1.00 75.62 82 SER A CA 1
ATOM 547 C C . SER A 1 82 ? -11.337 19.998 -3.159 1.00 75.62 82 SER A C 1
ATOM 549 O O . SER A 1 82 ? -12.098 19.056 -3.297 1.00 75.62 82 SER A O 1
ATOM 551 N N . PHE A 1 83 ? -10.593 20.187 -2.061 1.00 81.50 83 PHE A N 1
ATOM 552 C CA . PHE A 1 83 ? -10.599 19.284 -0.920 1.00 81.50 83 PHE A CA 1
ATOM 553 C C . PHE A 1 83 ? -11.221 19.942 0.309 1.00 81.50 83 PHE A C 1
ATOM 555 O O . PHE A 1 83 ? -10.735 20.974 0.787 1.00 81.50 83 PHE A O 1
ATOM 562 N N . ALA A 1 84 ? -12.263 19.322 0.857 1.00 76.69 84 ALA A N 1
ATOM 563 C CA . ALA A 1 84 ? -12.739 19.630 2.198 1.00 76.69 84 ALA A CA 1
ATOM 564 C C . ALA A 1 84 ? -11.944 18.803 3.222 1.00 76.69 84 ALA A C 1
ATOM 566 O O . ALA A 1 84 ? -11.903 17.579 3.137 1.00 76.69 84 ALA A O 1
ATOM 567 N N . ASP A 1 85 ? -11.307 19.475 4.188 1.00 84.62 85 ASP A N 1
ATOM 568 C CA . ASP A 1 85 ? -10.589 18.822 5.294 1.00 84.62 85 ASP A CA 1
ATOM 569 C C . ASP A 1 85 ? -11.580 18.514 6.422 1.00 84.62 85 ASP A C 1
ATOM 571 O O . ASP A 1 85 ? -12.080 19.415 7.108 1.00 84.62 85 ASP A O 1
ATOM 575 N N . LEU A 1 86 ? -11.895 17.233 6.580 1.00 91.38 86 LEU A N 1
ATOM 576 C CA . LEU A 1 86 ? -12.755 16.702 7.631 1.00 91.38 86 LEU A CA 1
ATOM 577 C C . LEU A 1 86 ? -11.922 15.788 8.530 1.00 91.38 86 LEU A C 1
ATOM 579 O O . LEU A 1 86 ? -10.993 15.134 8.072 1.00 91.38 86 LEU A O 1
ATOM 583 N N . ALA A 1 87 ? -12.240 15.709 9.822 1.00 92.94 87 ALA A N 1
ATOM 584 C CA . ALA A 1 87 ? -11.477 14.871 10.742 1.00 92.94 87 ALA A CA 1
ATOM 585 C C . ALA A 1 87 ? -12.373 14.017 11.637 1.00 92.94 87 ALA A C 1
ATOM 587 O O . ALA A 1 87 ? -13.289 14.522 12.291 1.00 92.94 87 ALA A O 1
ATOM 588 N N . LEU A 1 88 ? -12.045 12.729 11.723 1.00 94.94 88 LEU A N 1
ATOM 589 C CA . LEU A 1 88 ? -12.537 11.823 12.751 1.00 94.94 88 LEU A CA 1
ATOM 590 C C . LEU A 1 88 ? -11.580 11.873 13.944 1.00 94.94 88 LEU A C 1
ATOM 592 O O . LEU A 1 88 ? -10.418 11.483 13.828 1.00 94.94 88 LEU A O 1
ATOM 596 N N . SER A 1 89 ? -12.056 12.345 15.097 1.00 94.38 89 SER A N 1
ATOM 597 C CA . SER A 1 89 ? -11.245 12.363 16.320 1.00 94.38 89 SER A CA 1
ATOM 598 C C . SER A 1 89 ? -11.134 10.967 16.928 1.00 94.38 89 SER A C 1
ATOM 600 O O . SER A 1 89 ? -12.139 10.311 17.195 1.00 94.38 89 SER A O 1
ATOM 602 N N . LEU A 1 90 ? -9.902 10.545 17.210 1.00 95.50 90 LEU A N 1
ATOM 603 C CA . LEU A 1 90 ? -9.576 9.272 17.861 1.00 95.50 90 LEU A CA 1
ATOM 604 C C . LEU A 1 90 ? -9.129 9.471 19.319 1.00 95.50 90 LEU A C 1
ATOM 606 O O . LEU A 1 90 ? -8.729 8.525 20.003 1.00 95.50 90 LEU A O 1
ATOM 610 N N . GLY A 1 91 ? -9.170 10.716 19.807 1.00 92.69 91 GLY A N 1
ATOM 611 C CA . GLY A 1 91 ? -8.674 11.090 21.125 1.00 92.69 91 GLY A CA 1
ATOM 612 C C . GLY A 1 91 ? -7.205 10.703 21.299 1.00 92.69 91 GLY A C 1
ATOM 613 O O . GLY A 1 91 ? -6.332 11.172 20.571 1.00 92.69 91 GLY A O 1
ATOM 614 N N . THR A 1 92 ? -6.929 9.841 22.280 1.00 93.06 92 THR A N 1
ATOM 615 C CA . THR A 1 92 ? -5.568 9.387 22.602 1.00 93.06 92 THR A CA 1
ATOM 616 C C . THR A 1 92 ? -5.139 8.134 21.845 1.00 93.06 92 THR A C 1
ATOM 618 O O . THR A 1 92 ? -3.979 7.743 21.969 1.00 93.06 92 THR A O 1
ATOM 621 N N . SER A 1 93 ? -6.035 7.496 21.084 1.00 95.25 93 SER A N 1
ATOM 622 C CA . SER A 1 93 ? -5.717 6.248 20.390 1.00 95.25 93 SER A CA 1
ATOM 623 C C . SER A 1 93 ? -4.920 6.493 19.123 1.00 95.25 93 SER A C 1
ATOM 625 O O . SER A 1 93 ? -5.298 7.337 18.319 1.00 95.25 93 SER A O 1
ATOM 627 N N . GLN A 1 94 ? -3.783 5.807 18.979 1.00 94.75 94 GLN A N 1
ATOM 628 C CA . GLN A 1 94 ? -2.813 6.088 17.917 1.00 94.75 94 GLN A CA 1
ATOM 629 C C . GLN A 1 94 ? -3.057 5.190 16.699 1.00 94.75 94 GLN A C 1
ATOM 631 O O . GLN A 1 94 ? -2.724 4.004 16.771 1.00 94.75 94 GLN A O 1
ATOM 636 N N . PRO A 1 95 ? -3.601 5.722 15.589 1.00 95.81 95 PRO A N 1
ATOM 637 C CA . PRO A 1 95 ? -3.741 4.955 14.359 1.00 95.81 95 PRO A CA 1
ATOM 638 C C . PRO A 1 95 ? -2.369 4.691 13.726 1.00 95.81 95 PRO A C 1
ATOM 640 O O . PRO A 1 95 ? -1.472 5.538 13.783 1.00 95.81 95 PRO A O 1
ATOM 643 N N . SER A 1 96 ? -2.196 3.534 13.089 1.00 91.56 96 SER A N 1
ATOM 644 C CA . SER A 1 96 ? -0.959 3.218 12.354 1.00 91.56 96 SER A CA 1
ATOM 645 C C . SER A 1 96 ? -1.153 2.645 10.960 1.00 91.56 96 SER A C 1
ATOM 647 O O . SER A 1 96 ? -0.231 2.747 10.158 1.00 91.56 96 SER A O 1
ATOM 649 N N . ALA A 1 97 ? -2.290 2.003 10.713 1.00 94.06 97 ALA A N 1
ATOM 650 C CA . ALA A 1 97 ? -2.601 1.313 9.471 1.00 94.06 97 ALA A CA 1
ATOM 651 C C . ALA A 1 97 ? -4.078 1.502 9.149 1.00 94.06 97 ALA A C 1
ATOM 653 O O . ALA A 1 97 ? -4.904 1.499 10.071 1.00 94.06 97 ALA A O 1
ATOM 654 N N . LEU A 1 98 ? -4.374 1.666 7.866 1.00 97.19 98 LEU A N 1
ATOM 655 C CA . LEU A 1 98 ? -5.712 1.893 7.340 1.00 97.19 98 LEU A CA 1
ATOM 656 C C . LEU A 1 98 ? -6.027 0.869 6.249 1.00 97.19 98 LEU A C 1
ATOM 658 O O . LEU A 1 98 ? -5.145 0.491 5.482 1.00 97.19 98 LEU A O 1
ATOM 662 N N . ALA A 1 99 ? -7.286 0.457 6.168 1.00 97.00 99 ALA A N 1
ATOM 663 C CA . ALA A 1 99 ? -7.833 -0.294 5.045 1.00 97.00 99 ALA A CA 1
ATOM 664 C C . ALA A 1 99 ? -9.263 0.190 4.780 1.00 97.00 99 ALA A C 1
ATOM 666 O O . ALA A 1 99 ? -10.007 0.419 5.734 1.00 97.00 99 ALA A O 1
ATOM 667 N N . ALA A 1 100 ? -9.608 0.378 3.510 1.00 95.75 100 ALA A N 1
ATOM 668 C CA . ALA A 1 100 ? -10.949 0.746 3.070 1.00 95.75 100 ALA A CA 1
ATOM 669 C C . ALA A 1 100 ? -11.575 -0.451 2.351 1.00 95.75 100 ALA A C 1
ATOM 671 O O . ALA A 1 100 ? -10.867 -1.108 1.589 1.00 95.75 100 ALA A O 1
ATOM 672 N N . GLY A 1 101 ? -12.843 -0.729 2.630 1.00 92.69 101 GLY A N 1
ATOM 673 C CA . GLY A 1 101 ? -13.598 -1.869 2.102 1.00 92.69 101 GLY A CA 1
ATOM 674 C C . GLY A 1 101 ? -15.042 -1.820 2.591 1.00 92.69 101 GLY A C 1
ATOM 675 O O . GLY A 1 101 ? -15.378 -0.949 3.383 1.00 92.69 101 GLY A O 1
ATOM 676 N N . GLU A 1 102 ? -15.889 -2.729 2.141 1.00 91.56 102 GLU A N 1
ATOM 677 C CA . GLU A 1 102 ? -17.305 -2.810 2.507 1.00 91.56 102 GLU A CA 1
ATOM 678 C C . GLU A 1 102 ? -17.496 -3.760 3.700 1.00 91.56 102 GLU A C 1
ATOM 680 O O . GLU A 1 102 ? -17.630 -4.969 3.543 1.00 91.56 102 GLU A O 1
ATOM 685 N N . PHE A 1 103 ? -17.477 -3.235 4.930 1.00 91.50 103 PHE A N 1
ATOM 686 C CA . PHE A 1 103 ? -17.587 -4.041 6.153 1.00 91.50 103 PHE A CA 1
ATOM 687 C C . PHE A 1 103 ? -19.030 -4.138 6.692 1.00 91.50 103 PHE A C 1
ATOM 689 O O . PHE A 1 103 ? -19.295 -4.953 7.588 1.00 91.50 103 PHE A O 1
ATOM 696 N N . GLY A 1 104 ? -19.945 -3.292 6.212 1.00 86.12 104 GLY A N 1
ATOM 697 C CA . GLY A 1 104 ? -21.315 -3.144 6.710 1.00 86.12 104 GLY A CA 1
ATOM 698 C C . GLY A 1 104 ? -22.447 -3.621 5.803 1.00 86.12 104 GLY A C 1
ATOM 699 O O . GLY A 1 104 ? -23.566 -3.773 6.301 1.00 86.12 104 GLY A O 1
ATOM 700 N N . GLY A 1 105 ? -22.194 -3.851 4.513 1.00 76.19 105 GLY A N 1
ATOM 701 C CA . GLY A 1 105 ? -23.195 -4.339 3.558 1.00 76.19 105 GLY A CA 1
ATOM 702 C C . GLY A 1 105 ? -24.153 -3.310 2.987 1.00 76.19 105 GLY A C 1
ATOM 703 O O . GLY A 1 105 ? -25.178 -3.682 2.406 1.00 76.19 105 GLY A O 1
ATOM 704 N N . SER A 1 106 ? -23.870 -2.015 3.144 1.00 77.06 106 SER A N 1
ATOM 705 C CA . SER A 1 106 ? -24.659 -0.971 2.484 1.00 77.06 106 SER A CA 1
ATOM 706 C C . SER A 1 106 ? -24.389 -0.920 0.980 1.00 77.06 106 SER A C 1
ATOM 708 O O . SER A 1 106 ? -25.319 -0.657 0.211 1.00 77.06 106 SER A O 1
ATOM 710 N N . GLY A 1 107 ? -23.149 -1.216 0.564 1.00 72.56 107 GLY A N 1
ATOM 711 C CA . GLY A 1 107 ? -22.713 -1.258 -0.834 1.00 72.56 107 GLY A CA 1
ATOM 712 C C . GLY A 1 107 ? -22.785 0.100 -1.535 1.00 72.56 107 GLY A C 1
ATOM 713 O O . GLY A 1 107 ? -22.951 0.152 -2.756 1.00 72.56 107 GLY A O 1
ATOM 714 N N . THR A 1 108 ? -22.773 1.199 -0.773 1.00 73.00 108 THR A N 1
ATOM 715 C CA . THR A 1 108 ? -22.899 2.562 -1.314 1.00 73.00 108 THR A CA 1
ATOM 716 C C . THR A 1 108 ? -21.616 3.371 -1.235 1.00 73.00 108 THR A C 1
ATOM 718 O O . THR A 1 108 ? -21.374 4.183 -2.123 1.00 73.00 108 THR A O 1
ATOM 721 N N . THR A 1 109 ? -20.838 3.187 -0.173 1.00 85.00 109 THR A N 1
ATOM 722 C CA . THR A 1 109 ? -19.602 3.919 0.110 1.00 85.00 109 THR A CA 1
ATOM 723 C C . THR A 1 109 ? -18.728 3.040 0.997 1.00 85.00 109 THR A C 1
ATOM 725 O O . THR A 1 109 ? -19.263 2.461 1.940 1.00 85.00 109 THR A O 1
ATOM 728 N N . PRO A 1 110 ? -17.407 3.027 0.787 1.00 88.94 110 PRO A N 1
ATOM 729 C CA . PRO A 1 110 ? -16.478 2.225 1.566 1.00 88.94 110 PRO A CA 1
ATOM 730 C C . PRO A 1 110 ? -16.483 2.605 3.052 1.00 88.94 110 PRO A C 1
ATOM 732 O O . PRO A 1 110 ? -16.512 3.777 3.447 1.00 88.94 110 PRO A O 1
ATOM 735 N N . ASP A 1 111 ? -16.304 1.590 3.878 1.00 93.88 111 ASP A N 1
ATOM 736 C CA . ASP A 1 111 ? -16.006 1.703 5.294 1.00 93.88 111 ASP A CA 1
ATOM 737 C C . ASP A 1 111 ? -14.501 1.883 5.536 1.00 93.88 111 ASP A C 1
ATOM 739 O O . ASP A 1 111 ? -13.665 1.808 4.630 1.00 93.88 111 ASP A O 1
ATOM 743 N N . LEU A 1 112 ? -14.119 2.112 6.798 1.00 96.44 112 LEU A N 1
ATOM 744 C CA . LEU A 1 112 ? -12.714 2.255 7.186 1.00 96.44 112 LEU A CA 1
ATOM 745 C C . LEU A 1 112 ? -12.353 1.376 8.381 1.00 96.44 112 LEU A C 1
ATOM 747 O O . LEU A 1 112 ? -12.831 1.584 9.497 1.00 96.44 112 LEU A O 1
ATOM 751 N N . ALA A 1 113 ? -11.397 0.473 8.185 1.00 97.38 113 ALA A N 1
ATOM 752 C CA . ALA A 1 113 ? -10.721 -0.245 9.254 1.00 97.38 113 ALA A CA 1
ATOM 753 C C . ALA A 1 113 ? -9.445 0.493 9.684 1.00 97.38 113 ALA A C 1
ATOM 755 O O . ALA A 1 113 ? -8.599 0.862 8.867 1.00 97.38 113 ALA A O 1
ATOM 756 N N . VAL A 1 114 ? -9.283 0.681 10.996 1.00 98.25 114 VAL A N 1
ATOM 757 C CA . VAL A 1 114 ? -8.148 1.388 11.604 1.00 98.25 114 VAL A CA 1
ATOM 758 C C . VAL A 1 114 ? -7.447 0.497 12.623 1.00 98.25 114 VAL A C 1
ATOM 760 O O . VAL A 1 114 ? -8.066 -0.007 13.561 1.00 98.25 114 VAL A O 1
ATOM 763 N N . GLY A 1 115 ? -6.132 0.335 12.467 1.00 97.25 115 GLY A N 1
ATOM 764 C CA . GLY A 1 115 ? -5.279 -0.406 13.395 1.00 97.25 115 GLY A CA 1
ATOM 765 C C . GLY A 1 115 ? -4.685 0.477 14.491 1.00 97.25 115 GLY A C 1
ATOM 766 O O . GLY A 1 115 ? -4.123 1.536 14.207 1.00 97.25 115 GLY A O 1
ATOM 767 N N . PHE A 1 116 ? -4.755 -0.001 15.737 1.00 96.94 116 PHE A N 1
ATOM 768 C CA . PHE A 1 116 ? -4.258 0.667 16.942 1.00 96.94 116 PHE A CA 1
ATOM 769 C C . PHE A 1 116 ? -3.213 -0.208 17.660 1.00 96.94 116 PHE A C 1
ATOM 771 O O . PHE A 1 116 ? -3.561 -1.044 18.504 1.00 96.94 116 PHE A O 1
ATOM 778 N N . PRO A 1 117 ? -1.913 -0.049 17.349 1.00 93.31 117 PRO A N 1
ATOM 779 C CA . PRO A 1 117 ? -0.850 -0.913 17.862 1.00 93.31 117 PRO A CA 1
ATOM 780 C C . PRO A 1 117 ? -0.706 -0.934 19.382 1.00 93.31 117 PRO A C 1
ATOM 782 O O . PRO A 1 117 ? -0.360 -1.973 19.951 1.00 93.31 117 PRO A O 1
ATOM 785 N N . LEU A 1 118 ? -0.901 0.218 20.034 1.00 93.12 118 LEU A N 1
ATOM 786 C CA . LEU A 1 118 ? -0.669 0.384 21.472 1.00 93.12 118 LEU A CA 1
ATOM 787 C C . LEU A 1 118 ? -1.796 -0.247 22.290 1.00 93.12 118 LEU A C 1
ATOM 789 O O . LEU A 1 118 ? -1.544 -0.865 23.323 1.00 93.12 118 LEU A O 1
ATOM 793 N N . GLU A 1 119 ? -3.020 -0.118 21.794 1.00 95.44 119 GLU A N 1
ATOM 794 C CA . GLU A 1 119 ? -4.223 -0.736 22.336 1.00 95.44 119 GLU A CA 1
ATOM 795 C C . GLU A 1 119 ? -4.391 -2.192 21.911 1.00 95.44 119 GLU A C 1
ATOM 797 O O . GLU A 1 119 ? -5.194 -2.893 22.517 1.00 95.44 119 GLU A O 1
ATOM 802 N N . LYS A 1 120 ? -3.620 -2.647 20.914 1.00 95.50 120 LYS A N 1
ATOM 803 C CA . LYS A 1 120 ? -3.692 -3.998 20.348 1.00 95.50 120 LYS A CA 1
ATOM 804 C C . LYS A 1 120 ? -5.089 -4.325 19.833 1.00 95.50 120 LYS A C 1
ATOM 806 O O . LYS A 1 120 ? -5.646 -5.366 20.154 1.00 95.50 120 LYS A O 1
ATOM 811 N N . LYS A 1 121 ? -5.659 -3.421 19.043 1.00 95.88 121 LYS A N 1
ATOM 812 C CA . LYS A 1 121 ? -7.001 -3.590 18.481 1.00 95.88 121 LYS A CA 1
ATOM 813 C C . LYS A 1 121 ? -7.091 -3.041 17.066 1.00 95.88 121 LYS A C 1
ATOM 815 O O . LYS A 1 121 ? -6.289 -2.190 16.679 1.00 95.88 121 LYS A O 1
ATOM 820 N N . ILE A 1 122 ? -8.105 -3.482 16.341 1.00 96.88 122 ILE A N 1
ATOM 821 C CA . ILE A 1 122 ? -8.613 -2.805 15.147 1.00 96.88 122 ILE A CA 1
ATOM 822 C C . ILE A 1 122 ? -10.026 -2.301 15.430 1.00 96.88 122 ILE A C 1
ATOM 824 O O . ILE A 1 122 ? -10.750 -2.920 16.211 1.00 96.88 122 ILE A O 1
ATOM 828 N N . THR A 1 123 ? -10.429 -1.216 14.783 1.00 96.56 123 THR A N 1
ATOM 829 C CA . THR A 1 123 ? -11.821 -0.751 14.772 1.00 96.56 123 THR A CA 1
ATOM 830 C C . THR A 1 123 ? -12.251 -0.519 13.330 1.00 96.56 123 THR A C 1
ATOM 832 O O . THR A 1 123 ? -11.559 0.204 12.617 1.00 96.56 123 THR A O 1
ATOM 835 N N . ALA A 1 124 ? -13.366 -1.122 12.921 1.00 95.88 124 ALA A N 1
ATOM 836 C CA . ALA A 1 124 ? -14.052 -0.803 11.672 1.00 95.88 124 ALA A CA 1
ATOM 837 C C . ALA A 1 124 ? -15.107 0.274 11.947 1.00 95.88 124 ALA A C 1
ATOM 839 O O . ALA A 1 124 ? -15.889 0.140 12.892 1.00 95.88 124 ALA A O 1
ATOM 840 N N . TYR A 1 125 ? -15.085 1.347 11.162 1.00 94.94 125 TYR A N 1
ATOM 841 C CA . TYR A 1 125 ? -16.079 2.414 11.136 1.00 94.94 125 TYR A CA 1
ATOM 842 C C . TYR A 1 125 ? -16.930 2.217 9.892 1.00 94.94 125 TYR A C 1
ATOM 844 O O . TYR A 1 125 ? -16.390 2.280 8.791 1.00 94.94 125 TYR A O 1
ATOM 852 N N . VAL A 1 126 ? -18.216 1.959 10.103 1.00 92.81 126 VAL A N 1
ATOM 853 C CA . VAL A 1 126 ? -19.141 1.473 9.080 1.00 92.81 126 VAL A CA 1
ATOM 854 C C . VAL A 1 126 ? -20.152 2.549 8.700 1.00 92.81 126 VAL A C 1
ATOM 856 O O . VAL A 1 126 ? -20.630 3.281 9.575 1.00 92.81 126 VAL A O 1
ATOM 859 N N . ASP A 1 127 ? -20.472 2.615 7.414 1.00 89.31 127 ASP A N 1
ATOM 860 C CA . ASP A 1 127 ? -21.310 3.596 6.738 1.00 89.31 127 ASP A CA 1
ATOM 861 C C . ASP A 1 127 ? -20.812 5.016 7.001 1.00 89.31 127 ASP A C 1
ATOM 863 O O . ASP A 1 127 ? -21.475 5.849 7.635 1.00 89.31 127 ASP A O 1
ATOM 867 N N . LEU A 1 128 ? -19.571 5.268 6.575 1.00 91.25 128 LEU A N 1
ATOM 868 C CA . LEU A 1 128 ? -18.958 6.584 6.675 1.00 91.25 128 LEU A CA 1
ATOM 869 C C . LEU A 1 128 ? -19.726 7.608 5.837 1.00 91.25 128 LEU A C 1
ATOM 871 O O . LEU A 1 128 ? -20.112 7.368 4.702 1.00 91.25 128 LEU A O 1
ATOM 875 N N . SER A 1 129 ? -19.908 8.799 6.402 1.00 89.88 129 SER A N 1
ATOM 876 C CA . SER A 1 129 ? -20.474 9.945 5.696 1.00 89.88 129 SER A CA 1
ATOM 877 C C . SER A 1 129 ? -19.603 11.175 5.911 1.00 89.88 129 SER A C 1
ATOM 879 O O . SER A 1 129 ? -19.270 11.540 7.049 1.00 89.88 129 SER A O 1
ATOM 881 N N . LEU A 1 130 ? -19.252 11.817 4.795 1.00 90.62 130 LEU A N 1
ATOM 882 C CA . LEU A 1 130 ? -18.372 12.979 4.717 1.00 90.62 130 LEU A CA 1
ATOM 883 C C . LEU A 1 130 ? -19.128 14.256 4.315 1.00 90.62 130 LEU A C 1
ATOM 885 O O . LEU A 1 130 ? -18.685 14.990 3.441 1.00 90.62 130 LEU A O 1
ATOM 889 N N . ASP A 1 131 ? -20.250 14.569 4.968 1.00 85.06 131 ASP A N 1
ATOM 890 C CA . ASP A 1 131 ? -21.029 15.787 4.686 1.00 85.06 131 ASP A CA 1
ATOM 891 C C . ASP A 1 131 ? -20.347 17.070 5.232 1.00 85.06 131 ASP A C 1
ATOM 893 O O . ASP A 1 131 ? -19.345 17.569 4.721 1.00 85.06 131 ASP A O 1
ATOM 897 N N . SER A 1 132 ? -20.895 17.670 6.294 1.00 84.94 132 SER A N 1
ATOM 898 C CA . SER A 1 132 ? -20.287 18.816 6.987 1.00 84.94 132 SER A CA 1
ATOM 899 C C . SER A 1 132 ? -19.300 18.402 8.083 1.00 84.94 132 SER A C 1
ATOM 901 O O . SER A 1 132 ? -18.643 19.253 8.681 1.00 84.94 132 SER A O 1
ATOM 903 N N . SER A 1 133 ? -19.260 17.111 8.406 1.00 90.12 133 SER A N 1
ATOM 904 C CA . SER A 1 133 ? -18.442 16.490 9.449 1.00 90.12 133 SER A CA 1
ATOM 905 C C . SER A 1 133 ? -18.360 14.991 9.19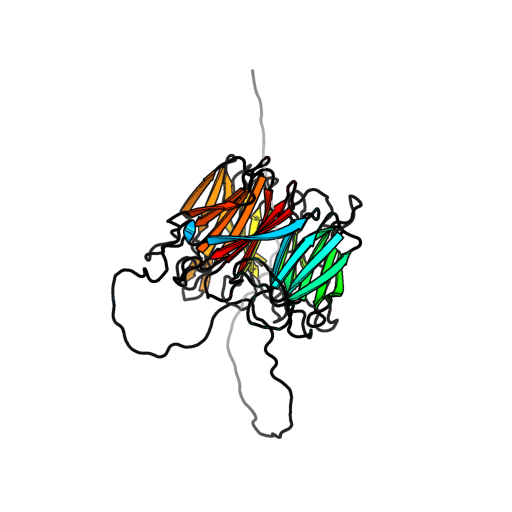0 1.00 90.12 133 SER A C 1
ATOM 907 O O . SER A 1 133 ? -19.318 14.435 8.662 1.00 90.12 133 SER A O 1
ATOM 909 N N . VAL A 1 134 ? -17.292 14.335 9.648 1.00 92.75 134 VAL A N 1
ATOM 910 C CA . VAL A 1 134 ? -17.209 12.869 9.596 1.00 92.75 134 VAL A CA 1
ATOM 911 C C . VAL A 1 134 ? -18.211 12.256 10.574 1.00 92.75 134 VAL A C 1
ATOM 913 O O . VAL A 1 134 ? -18.213 12.594 11.762 1.00 92.75 134 VAL A O 1
ATOM 916 N N . SER A 1 135 ? -19.040 11.341 10.083 1.00 92.38 135 SER A N 1
ATOM 917 C CA . SER A 1 135 ? -19.916 10.489 10.892 1.00 92.38 135 SER A CA 1
ATOM 918 C C . SER A 1 135 ? -19.925 9.060 10.353 1.00 92.38 135 SER A C 1
ATOM 920 O O . SER A 1 135 ? -19.439 8.826 9.253 1.00 92.38 135 SER A O 1
ATOM 922 N N . TYR A 1 136 ? -20.410 8.119 11.158 1.00 92.62 136 TYR A N 1
ATOM 923 C CA . TYR A 1 136 ? -20.545 6.702 10.817 1.00 92.62 136 TYR A CA 1
ATOM 924 C C . TYR A 1 136 ? -21.790 6.147 11.518 1.00 92.62 136 TYR A C 1
ATOM 926 O O . TYR A 1 136 ? -22.160 6.651 12.588 1.00 92.62 136 TYR A O 1
ATOM 934 N N . GLU A 1 137 ? -22.438 5.136 10.942 1.00 90.88 137 GLU A N 1
ATOM 935 C CA . GLU A 1 137 ? -23.622 4.511 11.543 1.00 90.88 137 GLU A CA 1
ATOM 936 C C . GLU A 1 137 ? -23.237 3.660 12.755 1.00 90.88 137 GLU A C 1
ATOM 938 O O . GLU A 1 137 ? -23.806 3.796 13.845 1.00 90.88 137 GLU A O 1
ATOM 943 N N . THR A 1 138 ? -22.233 2.802 12.580 1.00 91.38 138 THR A N 1
ATOM 944 C CA . THR A 1 138 ? -21.772 1.890 13.623 1.00 91.38 138 THR A CA 1
ATOM 945 C C . THR A 1 138 ? -20.259 1.719 13.597 1.00 91.38 138 THR A C 1
ATOM 947 O O . THR A 1 138 ? -19.561 2.100 12.662 1.00 91.38 138 THR A O 1
ATOM 950 N N . SER A 1 139 ? -19.724 1.173 14.683 1.00 92.94 139 SER A N 1
ATOM 951 C CA . SER A 1 139 ? -18.339 0.723 14.713 1.00 92.94 139 SER A CA 1
ATOM 952 C C . SER A 1 139 ? -18.220 -0.514 15.578 1.00 92.94 139 SER A C 1
ATOM 954 O O . SER A 1 139 ? -18.898 -0.641 16.604 1.00 92.94 139 SER A O 1
ATOM 956 N N . PHE A 1 140 ? -17.324 -1.410 15.195 1.00 92.94 140 PHE A N 1
ATOM 957 C CA . PHE A 1 140 ? -17.003 -2.587 15.984 1.00 92.94 140 PHE A CA 1
ATOM 958 C C . PHE A 1 140 ? -15.498 -2.790 16.053 1.00 92.94 140 PHE A C 1
ATOM 960 O O . PHE A 1 140 ? -14.724 -2.272 15.251 1.00 92.94 140 PHE A O 1
ATOM 967 N N . THR A 1 141 ? -15.061 -3.473 17.105 1.00 93.50 141 THR A N 1
ATOM 968 C CA . THR A 1 141 ? -13.648 -3.604 17.458 1.00 93.50 141 THR A CA 1
ATOM 969 C C . THR A 1 141 ? -13.290 -5.068 17.607 1.00 93.50 141 THR A C 1
ATOM 971 O O . THR A 1 141 ? -14.080 -5.845 18.139 1.00 93.50 141 THR A O 1
ATOM 974 N N . SER A 1 142 ? -12.085 -5.422 17.169 1.00 94.44 142 SER A N 1
ATOM 975 C CA . SER A 1 142 ? -11.470 -6.716 17.459 1.00 94.44 142 SER A CA 1
ATOM 976 C C . SER A 1 142 ? -10.159 -6.504 18.198 1.00 94.44 142 SER A C 1
ATOM 978 O O . SER A 1 142 ? -9.309 -5.727 17.759 1.00 94.44 142 SER A O 1
ATOM 980 N N . ASP A 1 143 ? -10.026 -7.168 19.343 1.00 94.44 143 ASP A N 1
ATOM 981 C CA . ASP A 1 143 ? -8.862 -7.083 20.219 1.00 94.44 143 ASP A CA 1
ATOM 982 C C . ASP A 1 143 ? -7.883 -8.231 19.940 1.00 94.44 143 ASP A C 1
ATOM 984 O O . ASP A 1 143 ? -8.277 -9.367 19.674 1.00 94.44 143 ASP A O 1
ATOM 988 N N . PHE A 1 144 ? -6.592 -7.951 20.088 1.00 92.75 144 PHE A N 1
ATOM 989 C CA . PHE A 1 144 ? -5.497 -8.887 19.862 1.00 92.75 144 PHE A CA 1
ATOM 990 C C . PHE A 1 144 ? -4.588 -8.976 21.089 1.00 92.75 144 PHE A C 1
ATOM 992 O O . PHE A 1 144 ? -4.460 -8.064 21.908 1.00 92.75 144 PHE A O 1
ATOM 999 N N . SER A 1 145 ? -3.864 -10.087 21.197 1.00 91.06 145 SER A N 1
ATOM 1000 C CA . SER A 1 145 ? -2.757 -10.222 22.151 1.00 91.06 145 SER A CA 1
ATOM 1001 C C . SER A 1 145 ? -1.487 -9.486 21.688 1.00 91.06 145 SER A C 1
ATOM 1003 O O . SER A 1 145 ? -0.578 -9.231 22.493 1.00 91.06 145 SER A O 1
ATOM 1005 N N . GLU A 1 146 ? -1.442 -9.088 20.417 1.00 91.00 146 GLU A N 1
ATOM 1006 C CA . GLU A 1 146 ? -0.296 -8.539 19.693 1.00 91.00 146 GLU A CA 1
ATOM 1007 C C . GLU A 1 146 ? -0.624 -7.200 19.029 1.00 91.00 146 GLU A C 1
ATOM 1009 O O . GLU A 1 146 ? -1.782 -6.825 18.900 1.00 91.00 146 GLU A O 1
ATOM 1014 N N . SER A 1 147 ? 0.401 -6.444 18.640 1.00 91.69 147 SER A N 1
ATOM 1015 C CA . SER A 1 147 ? 0.207 -5.111 18.066 1.00 91.69 147 SER A CA 1
ATOM 1016 C C . SER A 1 147 ? -0.059 -5.209 16.558 1.00 91.69 147 SER A C 1
ATOM 1018 O O . SER A 1 147 ? 0.867 -5.599 15.844 1.00 91.69 147 SER A O 1
ATOM 1020 N N . PRO A 1 148 ? -1.250 -4.839 16.043 1.00 93.00 148 PRO A N 1
ATOM 1021 C CA . PRO A 1 148 ? -1.507 -4.789 14.601 1.00 93.00 148 PRO A CA 1
ATOM 1022 C C . PRO A 1 148 ? -0.639 -3.714 13.946 1.00 93.00 148 PRO A C 1
ATOM 1024 O O . PRO A 1 148 ? -0.407 -2.674 14.556 1.00 93.00 148 PRO A O 1
ATOM 1027 N N . GLN A 1 149 ? -0.108 -3.965 12.751 1.00 88.88 149 GLN A N 1
ATOM 1028 C CA . GLN A 1 149 ? 0.820 -3.057 12.057 1.00 88.88 149 GLN A CA 1
ATOM 1029 C C . GLN A 1 149 ? 0.455 -2.762 10.611 1.00 88.88 149 GLN A C 1
ATOM 1031 O O . GLN A 1 149 ? 0.833 -1.707 10.113 1.00 88.88 149 GLN A O 1
ATOM 1036 N N . ALA A 1 150 ? -0.209 -3.697 9.942 1.00 91.50 150 ALA A N 1
ATOM 1037 C CA . ALA A 1 150 ? -0.674 -3.545 8.575 1.00 91.50 150 ALA A CA 1
ATOM 1038 C C . ALA A 1 150 ? -2.023 -4.246 8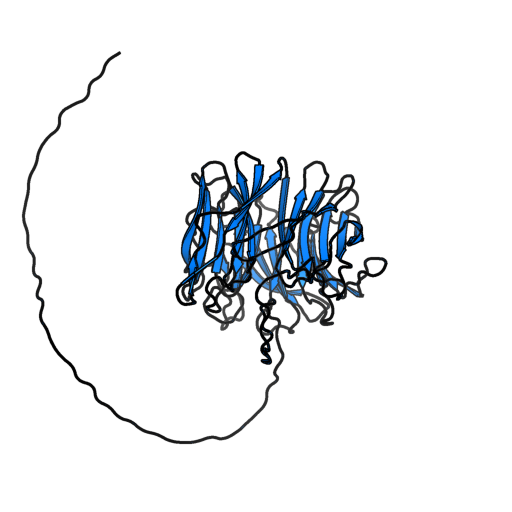.446 1.00 91.50 150 ALA A C 1
ATOM 1040 O O . ALA A 1 150 ? -2.260 -5.254 9.120 1.00 91.50 150 ALA A O 1
ATOM 1041 N N . LEU A 1 151 ? -2.875 -3.680 7.601 1.00 95.50 151 LEU A N 1
ATOM 1042 C CA . LEU A 1 151 ? -4.208 -4.167 7.290 1.00 95.50 151 LEU A CA 1
ATOM 1043 C C . LEU A 1 151 ? -4.308 -4.328 5.774 1.00 95.50 151 LEU A C 1
ATOM 1045 O O . LEU A 1 151 ? -3.728 -3.529 5.039 1.00 95.50 151 LEU A O 1
ATOM 1049 N N . ALA A 1 152 ? -5.025 -5.348 5.330 1.00 96.06 152 ALA A N 1
ATOM 1050 C CA . ALA A 1 152 ? -5.418 -5.527 3.941 1.00 96.06 152 ALA A CA 1
ATOM 1051 C C . ALA A 1 152 ? -6.830 -6.109 3.908 1.00 96.06 152 ALA A C 1
ATOM 1053 O O . ALA A 1 152 ? -7.166 -6.927 4.766 1.00 96.06 152 ALA A O 1
ATOM 1054 N N . VAL A 1 153 ? -7.631 -5.677 2.942 1.00 95.88 153 VAL A N 1
ATOM 1055 C CA . VAL A 1 153 ? -8.946 -6.263 2.671 1.00 95.88 153 VAL A CA 1
ATOM 1056 C C . VAL A 1 153 ? -8.768 -7.555 1.884 1.00 95.88 153 VAL A C 1
ATOM 1058 O O . VAL A 1 153 ? -7.855 -7.664 1.065 1.00 95.88 153 VAL A O 1
ATOM 1061 N N . ILE A 1 154 ? -9.608 -8.539 2.177 1.00 95.50 154 ILE A N 1
ATOM 1062 C CA . ILE A 1 154 ? -9.685 -9.821 1.479 1.00 95.50 154 ILE A CA 1
ATOM 1063 C C . ILE A 1 154 ? -11.151 -10.238 1.408 1.00 95.50 154 ILE A C 1
ATOM 1065 O O . ILE A 1 154 ? -11.920 -9.837 2.263 1.00 95.50 154 ILE A O 1
ATOM 1069 N N . GLU A 1 155 ? -11.514 -11.085 0.454 1.00 93.62 155 GLU A N 1
ATOM 1070 C CA . GLU A 1 155 ? -12.776 -11.830 0.492 1.00 93.62 155 GLU A CA 1
ATOM 1071 C C . GLU A 1 155 ? -12.451 -13.292 0.822 1.00 93.62 155 GLU A C 1
ATOM 1073 O O . GLU A 1 155 ? -11.870 -14.010 0.003 1.00 93.62 155 GLU A O 1
ATOM 1078 N N . ILE A 1 156 ? -12.745 -13.754 2.039 1.00 93.69 156 ILE A N 1
ATOM 1079 C CA . ILE A 1 156 ? -12.448 -15.132 2.440 1.00 93.69 156 ILE A CA 1
ATOM 1080 C C . ILE A 1 156 ? -13.469 -16.068 1.783 1.00 93.69 156 ILE A C 1
ATOM 1082 O O . ILE A 1 156 ? -14.676 -15.910 1.950 1.00 93.69 156 ILE A O 1
ATOM 1086 N N . PRO A 1 157 ? -13.025 -17.123 1.083 1.00 91.88 157 PRO A N 1
ATOM 1087 C CA . PRO A 1 157 ? -13.941 -17.965 0.326 1.00 91.88 157 PRO A CA 1
ATOM 1088 C C . PRO A 1 157 ? -15.058 -18.613 1.161 1.00 91.88 157 PRO A C 1
ATOM 1090 O O . PRO A 1 157 ? -14.835 -19.470 2.031 1.00 91.88 157 PRO A O 1
ATOM 1093 N N . GLY A 1 158 ? -16.297 -18.258 0.812 1.00 86.38 158 GLY A N 1
ATOM 1094 C CA . GLY A 1 158 ? -17.510 -18.741 1.466 1.00 86.38 158 GLY A CA 1
ATOM 1095 C C . GLY A 1 158 ? -17.875 -18.002 2.756 1.00 86.38 158 GLY A C 1
ATOM 1096 O O . GLY A 1 158 ? -18.563 -18.615 3.581 1.00 86.38 158 GLY A O 1
ATOM 1097 N N . SER A 1 159 ? -17.399 -16.762 2.926 1.00 86.69 159 SER A N 1
ATOM 1098 C CA . SER A 1 159 ? -17.833 -15.816 3.959 1.00 86.69 159 SER A CA 1
ATOM 1099 C C . SER A 1 159 ? -19.177 -15.156 3.603 1.00 86.69 159 SER A C 1
ATOM 1101 O O . SER A 1 159 ? -19.954 -15.675 2.791 1.00 86.69 159 SER A O 1
ATOM 1103 N N . THR A 1 160 ? -19.520 -14.055 4.279 1.00 80.44 160 THR A N 1
ATOM 1104 C CA . THR A 1 160 ? -20.831 -13.400 4.178 1.00 80.44 160 THR A CA 1
ATOM 1105 C C . THR A 1 160 ? -21.037 -12.584 2.900 1.00 80.44 160 THR A C 1
ATOM 1107 O O . THR A 1 160 ? -22.164 -12.133 2.690 1.00 80.44 160 THR A O 1
ATOM 1110 N N . GLY A 1 161 ? -20.005 -12.420 2.060 1.00 81.69 161 GLY A N 1
ATOM 1111 C CA . GLY A 1 161 ? -20.001 -11.502 0.913 1.00 81.69 161 GLY A CA 1
ATOM 1112 C C . GLY A 1 161 ? -19.745 -10.039 1.292 1.00 81.69 161 GLY A C 1
ATOM 1113 O O . GLY A 1 161 ? -19.899 -9.166 0.446 1.00 81.69 161 GLY A O 1
ATOM 1114 N N . GLU A 1 162 ? -19.410 -9.795 2.562 1.00 89.44 162 GLU A N 1
ATOM 1115 C CA . GLU A 1 162 ? -18.882 -8.516 3.041 1.00 89.44 162 GLU A CA 1
ATOM 1116 C C . GLU A 1 162 ? -17.375 -8.652 3.122 1.00 89.44 162 GLU A C 1
ATOM 1118 O O . GLU A 1 162 ? -16.897 -9.723 3.504 1.00 89.44 162 GLU A O 1
ATOM 1123 N N . ASP A 1 163 ? -16.660 -7.558 2.892 1.00 93.44 163 ASP A N 1
ATOM 1124 C CA . ASP A 1 163 ? -15.210 -7.572 2.917 1.00 93.44 163 ASP A CA 1
ATOM 1125 C C . ASP A 1 163 ? -14.694 -8.079 4.273 1.00 93.44 163 ASP A C 1
ATOM 1127 O O . ASP A 1 163 ? -15.094 -7.651 5.367 1.00 93.44 163 ASP A O 1
ATOM 1131 N N . ASP A 1 164 ? -13.754 -9.007 4.182 1.00 95.19 164 ASP A N 1
ATOM 1132 C CA . ASP A 1 164 ? -13.006 -9.573 5.285 1.00 95.19 164 ASP A CA 1
ATOM 1133 C C . ASP A 1 164 ? -11.676 -8.819 5.453 1.00 95.19 164 ASP A C 1
ATOM 1135 O O . ASP A 1 164 ? -11.312 -7.910 4.697 1.00 95.19 164 ASP A O 1
ATOM 1139 N N . LEU A 1 165 ? -10.911 -9.172 6.486 1.00 95.81 165 LEU A N 1
ATOM 1140 C CA . LEU A 1 165 ? -9.676 -8.460 6.797 1.00 95.81 165 LEU A CA 1
ATOM 1141 C C . LEU A 1 165 ? -8.516 -9.400 7.093 1.00 95.81 165 LEU A C 1
ATOM 1143 O O . LEU A 1 165 ? -8.634 -10.390 7.810 1.00 95.81 165 LEU A O 1
ATOM 1147 N N . VAL A 1 166 ? -7.336 -9.026 6.622 1.00 96.31 166 VAL A N 1
ATOM 1148 C CA . VAL A 1 166 ? -6.072 -9.617 7.046 1.00 96.31 166 VAL A CA 1
ATOM 1149 C C . VAL A 1 166 ? -5.297 -8.604 7.868 1.00 96.31 166 VAL A C 1
ATOM 1151 O O . VAL A 1 166 ? -5.141 -7.442 7.490 1.00 96.31 166 VAL A O 1
ATOM 1154 N N . VAL A 1 167 ? -4.771 -9.060 9.000 1.00 95.19 167 VAL A N 1
ATOM 1155 C CA . VAL A 1 167 ? -4.021 -8.231 9.941 1.00 95.19 167 VAL A CA 1
ATOM 1156 C C . VAL A 1 167 ? -2.644 -8.827 10.167 1.00 95.19 167 VAL A C 1
ATOM 1158 O O . VAL A 1 167 ? -2.513 -9.957 10.631 1.00 95.19 167 VAL A O 1
ATOM 1161 N N . LEU A 1 168 ? -1.597 -8.047 9.915 1.00 91.62 168 LEU A N 1
ATOM 1162 C CA . LEU A 1 168 ? -0.245 -8.405 10.334 1.00 91.62 168 LEU A CA 1
ATOM 1163 C C . LEU A 1 168 ? 0.011 -7.867 11.743 1.00 91.62 168 LEU A C 1
ATOM 1165 O O . LEU A 1 168 ? -0.094 -6.659 11.978 1.00 91.62 168 LEU A O 1
ATOM 1169 N N . THR A 1 169 ? 0.388 -8.743 12.676 1.00 90.00 169 THR A N 1
ATOM 1170 C CA . THR A 1 169 ? 0.652 -8.400 14.079 1.00 90.00 169 THR A CA 1
ATOM 1171 C C . THR A 1 169 ? 2.098 -8.669 14.491 1.00 90.00 169 THR A C 1
ATOM 1173 O O . THR A 1 169 ? 2.748 -9.606 14.022 1.00 90.00 169 THR A O 1
ATOM 1176 N N . ILE A 1 170 ? 2.617 -7.837 15.406 1.00 84.56 170 ILE A N 1
ATOM 1177 C CA . ILE A 1 170 ? 3.915 -8.057 16.055 1.00 84.56 170 ILE A CA 1
ATOM 1178 C C . ILE A 1 170 ? 3.719 -8.504 17.511 1.00 84.56 170 ILE A C 1
ATOM 1180 O O . ILE A 1 170 ? 3.115 -7.769 18.309 1.00 84.56 170 ILE A O 1
ATOM 1184 N N . PRO A 1 171 ? 4.328 -9.630 17.921 1.00 82.56 171 PRO A N 1
ATOM 1185 C CA . PRO A 1 171 ? 4.416 -10.016 19.321 1.00 82.56 171 PRO A CA 1
ATOM 1186 C C . PRO A 1 171 ? 5.246 -9.027 20.144 1.00 82.56 171 PRO A C 1
ATOM 1188 O O . PRO A 1 171 ? 6.314 -8.565 19.748 1.00 82.56 171 PRO A O 1
ATOM 1191 N N . SER A 1 172 ? 4.824 -8.770 21.384 1.00 78.38 172 SER A N 1
ATOM 1192 C CA . SER A 1 172 ? 5.556 -7.867 22.290 1.00 78.38 172 SER A CA 1
ATOM 1193 C C . SER A 1 172 ? 6.950 -8.382 22.695 1.00 78.38 172 SER A C 1
ATOM 1195 O O . SER A 1 172 ? 7.752 -7.623 23.238 1.00 78.38 172 SER A O 1
ATOM 1197 N N . GLN A 1 173 ? 7.247 -9.668 22.475 1.00 74.56 173 GLN A N 1
ATOM 1198 C CA . GLN A 1 173 ? 8.546 -10.267 22.783 1.00 74.56 173 GLN A CA 1
ATOM 1199 C C . GLN A 1 173 ? 9.441 -10.302 21.544 1.00 74.56 173 GLN A C 1
ATOM 1201 O O . GLN A 1 173 ? 9.116 -10.927 20.538 1.00 74.56 173 GLN A O 1
ATOM 1206 N N . SER A 1 174 ? 10.615 -9.677 21.652 1.00 70.88 174 SER A N 1
ATOM 1207 C CA . SER A 1 174 ? 11.636 -9.717 20.603 1.00 70.88 174 SER A CA 1
ATOM 1208 C C . SER A 1 174 ? 12.061 -11.157 20.288 1.00 70.88 174 SER A C 1
ATOM 1210 O O . SER A 1 174 ? 12.308 -11.945 21.202 1.00 70.88 174 SER A O 1
ATOM 1212 N N . GLY A 1 175 ? 12.182 -11.480 18.999 1.00 68.38 175 GLY A N 1
ATOM 1213 C CA . GLY A 1 175 ? 12.613 -12.796 18.513 1.00 68.38 175 GLY A CA 1
ATOM 1214 C C . GLY A 1 175 ? 11.492 -13.820 18.320 1.00 68.38 175 GLY A C 1
ATOM 1215 O O . GLY A 1 175 ? 11.787 -14.940 17.919 1.00 68.38 175 GLY A O 1
ATOM 1216 N N . GLN A 1 176 ? 10.234 -13.453 18.579 1.00 74.69 176 GLN A N 1
ATOM 1217 C CA . GLN A 1 176 ? 9.074 -14.245 18.165 1.00 74.69 176 GLN A CA 1
ATOM 1218 C C . GLN A 1 176 ? 8.734 -13.968 16.688 1.00 74.69 176 GLN A C 1
ATOM 1220 O O . GLN A 1 176 ? 9.004 -12.857 16.211 1.00 74.69 176 GLN A O 1
ATOM 1225 N N . PRO A 1 177 ? 8.193 -14.961 15.957 1.00 75.00 177 PRO A N 1
ATOM 1226 C CA . PRO A 1 177 ? 7.725 -14.755 14.594 1.00 75.00 177 PRO A CA 1
ATOM 1227 C C . PRO A 1 177 ? 6.528 -13.799 14.580 1.00 75.00 177 PRO A C 1
ATOM 1229 O O . PRO A 1 177 ? 5.761 -13.748 15.538 1.00 75.00 177 PRO A O 1
ATOM 1232 N N . LEU A 1 178 ? 6.364 -13.051 13.494 1.00 79.75 178 LEU A N 1
ATOM 1233 C CA . LEU A 1 178 ? 5.133 -12.298 13.257 1.00 79.75 178 LEU A CA 1
ATOM 1234 C C . LEU A 1 178 ? 3.986 -13.239 12.925 1.00 79.75 178 LEU A C 1
ATOM 1236 O O . LEU A 1 178 ? 4.214 -14.302 12.323 1.00 79.75 178 LEU A O 1
ATOM 1240 N N . HIS A 1 179 ? 2.775 -12.782 13.226 1.00 87.81 179 HIS A N 1
ATOM 1241 C CA . HIS A 1 179 ? 1.556 -13.451 12.812 1.00 87.81 179 HIS A CA 1
ATOM 1242 C C . HIS A 1 179 ? 0.812 -12.637 11.759 1.00 87.81 179 HIS A C 1
ATOM 1244 O O . HIS A 1 179 ? 0.815 -11.405 11.766 1.00 87.81 179 HIS A O 1
ATOM 1250 N N . VAL A 1 180 ? 0.184 -13.362 10.846 1.00 91.12 180 VAL A N 1
ATOM 1251 C CA . VAL A 1 180 ? -0.797 -12.852 9.898 1.00 91.12 180 VAL A CA 1
ATOM 1252 C C . VAL A 1 180 ? -2.121 -13.496 10.280 1.00 91.12 180 VAL A C 1
ATOM 1254 O O . VAL A 1 180 ? -2.215 -14.716 10.357 1.00 91.12 180 VAL A O 1
ATOM 1257 N N . ILE A 1 181 ? -3.118 -12.687 10.604 1.00 93.81 181 ILE A N 1
ATOM 1258 C CA . ILE A 1 181 ? -4.404 -13.145 11.124 1.00 93.81 181 ILE A CA 1
ATOM 1259 C C . ILE A 1 181 ? -5.461 -12.841 10.071 1.00 93.81 181 ILE A C 1
ATOM 1261 O O . ILE A 1 181 ? -5.660 -11.674 9.740 1.00 93.81 181 ILE A O 1
ATOM 1265 N N . ALA A 1 182 ? -6.116 -13.881 9.559 1.00 95.19 182 ALA A N 1
ATOM 1266 C CA . ALA A 1 182 ? -7.256 -13.750 8.660 1.00 95.19 182 ALA A CA 1
ATOM 1267 C C . ALA A 1 182 ? -8.545 -13.677 9.486 1.00 95.19 182 ALA A C 1
ATOM 1269 O O . ALA A 1 182 ? -8.769 -14.494 10.390 1.00 95.19 182 ALA A O 1
ATOM 1270 N N . LEU A 1 183 ? -9.361 -12.671 9.201 1.00 95.19 183 LEU A N 1
ATOM 1271 C CA . LEU A 1 183 ? -10.536 -12.294 9.964 1.00 95.19 183 LEU A CA 1
ATOM 1272 C C . LEU A 1 183 ? -11.760 -12.261 9.055 1.00 95.19 183 LEU A C 1
ATOM 1274 O O . LEU A 1 183 ? -11.854 -11.387 8.206 1.00 95.19 183 LEU A O 1
ATOM 1278 N N . GLU A 1 184 ? -12.699 -13.170 9.288 1.00 93.88 184 GLU A N 1
ATOM 1279 C CA . GLU A 1 184 ? -13.988 -13.199 8.599 1.00 93.88 184 GLU A CA 1
ATOM 1280 C C . GLU A 1 184 ? -14.962 -12.225 9.265 1.00 93.88 184 GLU A C 1
ATOM 1282 O O . GLU A 1 184 ? -15.191 -12.273 10.480 1.00 93.88 184 GLU A O 1
ATOM 1287 N N . ASN A 1 185 ? -15.548 -11.341 8.477 1.00 92.00 185 ASN A N 1
ATOM 1288 C CA . ASN A 1 185 ? -16.628 -10.464 8.851 1.00 92.00 185 ASN A CA 1
ATOM 1289 C C . ASN A 1 185 ? -17.912 -11.275 9.043 1.00 92.00 185 ASN A C 1
ATOM 1291 O O . ASN A 1 185 ? -18.331 -12.077 8.220 1.00 92.00 185 ASN A O 1
ATOM 1295 N N . SER A 1 186 ? -18.577 -11.054 10.171 1.00 85.56 186 SER A N 1
ATOM 1296 C CA . SER A 1 186 ? -19.858 -11.699 10.495 1.00 85.56 186 SER A CA 1
ATOM 1297 C C . SER A 1 186 ? -21.078 -10.974 9.912 1.00 85.56 186 SER A C 1
ATOM 1299 O O . SER A 1 186 ? -22.195 -11.187 10.393 1.00 85.56 186 SER A O 1
ATOM 1301 N N . GLY A 1 187 ? -20.871 -10.102 8.923 1.00 73.56 187 GLY A N 1
ATOM 1302 C CA . GLY A 1 187 ? -21.915 -9.322 8.268 1.00 73.56 187 GLY A CA 1
ATOM 1303 C C . GLY A 1 187 ? -22.351 -8.084 9.055 1.00 73.56 187 GLY A C 1
ATOM 1304 O O . GLY A 1 187 ? -23.552 -7.943 9.275 1.00 73.56 187 GLY A O 1
ATOM 1305 N N . SER A 1 188 ? -21.397 -7.239 9.502 1.00 69.00 188 SER A N 1
ATOM 1306 C CA . SER A 1 188 ? -21.542 -5.854 10.052 1.00 69.00 188 SER A CA 1
ATOM 1307 C C . SER A 1 188 ? -21.281 -5.607 11.549 1.00 69.00 188 SER A C 1
ATOM 1309 O O . SER A 1 188 ? -21.352 -4.462 12.002 1.00 69.00 188 SER A O 1
ATOM 1311 N N . SER A 1 189 ? -20.990 -6.626 12.369 1.00 79.06 189 SER A N 1
ATOM 1312 C CA . SER A 1 189 ? -20.906 -6.416 13.837 1.00 79.06 189 SER A CA 1
ATOM 1313 C C . SER A 1 189 ? -19.669 -6.966 14.536 1.00 79.06 189 SER A C 1
ATOM 1315 O O . SER A 1 189 ? -19.387 -6.584 15.676 1.00 79.06 189 SER A O 1
ATOM 1317 N N . SER A 1 190 ? -18.928 -7.862 13.890 1.00 87.62 190 SER A N 1
ATOM 1318 C CA . SER A 1 190 ? -17.700 -8.423 14.446 1.00 87.62 190 SER A CA 1
ATOM 1319 C C . SER A 1 190 ? -16.854 -9.088 13.374 1.00 87.62 190 SER A C 1
ATOM 1321 O O . SER A 1 190 ? -17.385 -9.548 12.362 1.00 87.62 190 SER A O 1
ATOM 1323 N N . PHE A 1 191 ? -15.562 -9.205 13.659 1.00 92.06 191 PHE A N 1
ATOM 1324 C CA . PHE A 1 191 ? -14.667 -10.098 12.944 1.00 92.06 191 PHE A CA 1
ATOM 1325 C C . PHE A 1 191 ? -14.407 -11.359 13.774 1.00 92.06 191 PHE A C 1
ATOM 1327 O O . PHE A 1 191 ? -14.167 -11.282 14.982 1.00 92.06 191 PHE A O 1
ATOM 1334 N N . ASN A 1 192 ? -14.401 -12.515 13.119 1.00 90.88 192 ASN A N 1
ATOM 1335 C CA . ASN A 1 192 ? -14.023 -13.798 13.692 1.00 90.88 192 ASN A CA 1
ATOM 1336 C C . ASN A 1 192 ? -12.681 -14.242 13.121 1.00 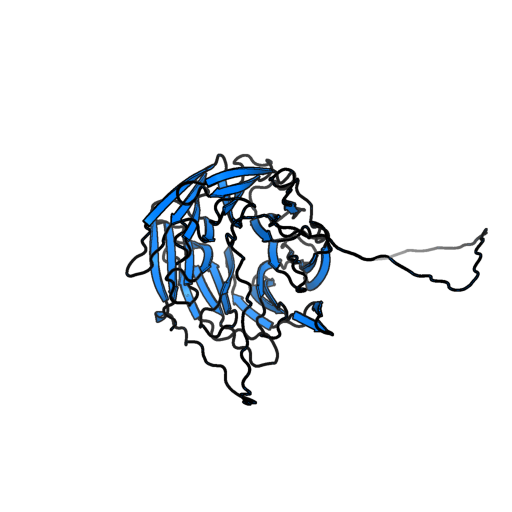90.88 192 ASN A C 1
ATOM 1338 O O . ASN A 1 192 ? -12.448 -14.168 11.921 1.00 90.88 192 ASN A O 1
ATOM 1342 N N . THR A 1 193 ? -11.788 -14.744 13.969 1.00 91.69 193 THR A N 1
ATOM 1343 C CA . THR A 1 193 ? -10.521 -15.300 13.487 1.00 91.69 193 THR A CA 1
ATOM 1344 C C . THR A 1 193 ? -10.754 -16.615 12.755 1.00 91.69 193 THR A C 1
ATOM 1346 O O . THR A 1 193 ? -11.173 -17.594 13.373 1.00 91.69 193 THR A O 1
ATOM 1349 N N . VAL A 1 194 ? -10.426 -16.630 11.463 1.00 88.56 194 VAL A N 1
ATOM 1350 C CA . VAL A 1 194 ? -10.390 -17.836 10.626 1.00 88.56 194 VAL A CA 1
ATOM 1351 C C . VAL A 1 194 ? -9.060 -18.547 10.813 1.00 88.56 194 VAL A C 1
ATOM 1353 O O . VAL A 1 194 ? -9.026 -19.746 11.078 1.00 88.56 194 VAL A O 1
ATOM 1356 N N . ASP A 1 195 ? -7.965 -17.789 10.734 1.00 89.25 195 ASP A N 1
ATOM 1357 C CA . ASP A 1 195 ? -6.618 -18.344 10.786 1.00 89.25 195 ASP A CA 1
ATOM 1358 C C . ASP A 1 195 ? -5.631 -17.420 11.508 1.00 89.25 195 ASP A C 1
ATOM 1360 O O . ASP A 1 195 ? -5.800 -16.201 11.573 1.00 89.25 195 ASP A O 1
ATOM 1364 N N . THR A 1 196 ? -4.581 -18.010 12.073 1.00 89.31 196 THR A N 1
ATOM 1365 C CA . THR A 1 196 ? -3.431 -17.304 12.646 1.00 89.31 196 THR A CA 1
ATOM 1366 C C . THR A 1 196 ? -2.164 -17.940 12.103 1.00 89.31 196 THR A C 1
ATOM 1368 O O . THR A 1 196 ? -1.642 -18.932 12.615 1.00 89.31 196 THR A O 1
ATOM 1371 N N . LEU A 1 197 ? -1.658 -17.320 11.052 1.00 85.62 197 LEU A N 1
ATOM 1372 C CA . LEU A 1 197 ? -0.570 -17.812 10.240 1.00 85.62 197 LEU A CA 1
ATOM 1373 C C . LEU A 1 197 ? 0.750 -17.329 10.808 1.00 85.62 197 LEU A C 1
ATOM 1375 O O . LEU A 1 197 ? 0.976 -16.136 11.020 1.00 85.62 197 LEU A O 1
ATOM 1379 N N . THR A 1 198 ? 1.649 -18.271 11.062 1.00 78.69 198 THR A N 1
ATOM 1380 C CA . THR A 1 198 ? 2.971 -17.950 11.585 1.00 78.69 198 THR A CA 1
ATOM 1381 C C . THR A 1 198 ? 3.943 -17.817 10.429 1.00 78.69 198 THR A C 1
ATOM 1383 O O . THR A 1 198 ? 4.198 -18.765 9.696 1.00 78.69 198 THR A O 1
ATOM 1386 N N . SER A 1 199 ? 4.572 -16.653 10.316 1.00 66.56 199 SER A N 1
ATOM 1387 C CA . SER A 1 199 ? 5.585 -16.380 9.288 1.00 66.56 199 SER A CA 1
ATOM 1388 C C . SER A 1 199 ? 6.860 -17.232 9.395 1.00 66.56 199 SER A C 1
ATOM 1390 O O . SER A 1 199 ? 7.731 -17.146 8.532 1.00 66.56 199 SER A O 1
ATOM 1392 N N . GLY A 1 200 ? 7.005 -18.023 10.466 1.00 56.62 200 GLY A N 1
ATOM 1393 C CA . GLY A 1 200 ? 8.041 -19.036 10.698 1.00 56.62 200 GLY A CA 1
ATOM 1394 C C . GLY A 1 200 ? 9.467 -18.507 10.893 1.00 56.62 200 GLY A C 1
ATOM 1395 O O . GLY A 1 200 ? 10.218 -19.084 11.675 1.00 56.62 200 GLY A O 1
ATOM 1396 N N . GLN A 1 201 ? 9.852 -17.426 10.210 1.00 54.03 201 GLN A N 1
ATOM 1397 C CA . GLN A 1 201 ? 11.204 -16.859 10.124 1.00 54.03 201 GLN A CA 1
ATOM 1398 C C . GLN A 1 201 ? 11.219 -15.322 9.991 1.00 54.03 201 GLN A C 1
ATOM 1400 O O . GLN A 1 201 ? 12.295 -14.720 9.990 1.00 54.03 201 GLN A O 1
ATOM 1405 N N . ILE A 1 202 ? 10.059 -14.661 9.908 1.00 54.56 202 ILE A N 1
ATOM 1406 C CA . ILE A 1 202 ? 9.987 -13.204 10.004 1.00 54.56 202 ILE A CA 1
ATOM 1407 C C . ILE A 1 202 ? 9.960 -12.839 11.489 1.00 54.56 202 ILE A C 1
ATOM 1409 O O . ILE A 1 202 ? 8.925 -12.855 12.142 1.00 54.56 202 ILE A O 1
ATOM 1413 N N . SER A 1 203 ? 11.117 -12.533 12.053 1.00 51.12 203 SER A N 1
ATOM 1414 C CA . SER A 1 203 ? 11.225 -12.079 13.438 1.00 51.12 203 SER A CA 1
ATOM 1415 C C . SER A 1 203 ? 12.173 -10.896 13.450 1.00 51.12 203 SER A C 1
ATOM 1417 O O . SER A 1 203 ? 13.343 -11.178 13.237 1.00 51.12 203 SER A O 1
ATOM 1419 N N . GLN A 1 204 ? 11.723 -9.641 13.645 1.00 54.19 204 GLN A N 1
ATOM 1420 C CA . GLN A 1 204 ? 12.473 -8.507 14.253 1.00 54.19 204 GLN A CA 1
ATOM 1421 C C . GLN A 1 204 ? 11.571 -7.264 14.483 1.00 54.19 204 GLN A C 1
ATOM 1423 O O . GLN A 1 204 ? 10.628 -7.059 13.733 1.00 54.19 204 GLN A O 1
ATOM 1428 N N . PRO A 1 205 ? 11.865 -6.404 15.486 1.00 45.66 205 PRO A N 1
ATOM 1429 C CA . PRO A 1 205 ? 10.967 -5.326 15.930 1.00 45.66 205 PRO A CA 1
ATOM 1430 C C . PRO A 1 205 ? 11.193 -3.927 15.305 1.00 45.66 205 PRO A C 1
ATOM 1432 O O . PRO A 1 205 ? 10.821 -2.940 15.925 1.00 45.66 205 PRO A O 1
ATOM 1435 N N . ASN A 1 206 ? 11.808 -3.780 14.125 1.00 47.44 206 ASN A N 1
ATOM 1436 C CA . ASN A 1 206 ? 12.084 -2.451 13.530 1.00 47.44 206 ASN A CA 1
ATOM 1437 C C . ASN A 1 206 ? 11.976 -2.463 12.000 1.00 47.44 206 ASN A C 1
ATOM 1439 O O . ASN A 1 206 ? 12.965 -2.269 11.291 1.00 47.44 206 ASN A O 1
ATOM 1443 N N . VAL A 1 207 ? 10.783 -2.747 11.495 1.00 52.81 207 VAL A N 1
ATOM 1444 C CA . VAL A 1 207 ? 10.570 -3.083 10.088 1.00 52.81 207 VAL A CA 1
ATOM 1445 C C . VAL A 1 207 ? 9.303 -2.428 9.558 1.00 52.81 207 VAL A C 1
ATOM 1447 O O . VAL A 1 207 ? 8.315 -2.294 10.270 1.00 52.81 207 VAL A O 1
ATOM 1450 N N . THR A 1 208 ? 9.373 -1.968 8.313 1.00 59.91 208 THR A N 1
ATOM 1451 C CA . THR A 1 208 ? 8.202 -1.676 7.487 1.00 59.91 208 THR A CA 1
ATOM 1452 C C . THR A 1 208 ? 7.665 -3.024 7.019 1.00 59.91 208 THR A C 1
ATOM 1454 O O . THR A 1 208 ? 8.446 -3.887 6.614 1.00 59.91 208 THR A O 1
ATOM 1457 N N . TYR A 1 209 ? 6.360 -3.225 7.140 1.00 74.00 209 TYR A N 1
ATOM 1458 C CA . TYR A 1 209 ? 5.697 -4.443 6.696 1.00 74.00 209 TYR A CA 1
ATOM 1459 C C . TYR A 1 209 ? 4.846 -4.110 5.493 1.00 74.00 209 TYR A C 1
ATOM 1461 O O . TYR A 1 209 ? 4.124 -3.116 5.526 1.00 74.00 209 TYR A O 1
ATOM 1469 N N . ASN A 1 210 ? 4.933 -4.948 4.467 1.00 82.19 210 ASN A N 1
ATOM 1470 C CA . ASN A 1 210 ? 3.967 -4.912 3.381 1.00 82.19 210 ASN A CA 1
ATOM 1471 C C . ASN A 1 210 ? 3.103 -6.154 3.516 1.00 82.19 210 ASN A C 1
ATOM 1473 O O . ASN A 1 210 ? 3.630 -7.259 3.673 1.00 82.19 210 ASN A O 1
ATOM 1477 N N . LEU A 1 211 ? 1.801 -5.933 3.482 1.00 90.19 211 LEU A N 1
ATOM 1478 C CA . LEU A 1 211 ? 0.773 -6.950 3.459 1.00 90.19 211 LEU A CA 1
ATOM 1479 C C . LEU A 1 211 ? -0.035 -6.701 2.190 1.00 90.19 211 LEU A C 1
ATOM 1481 O O . LEU A 1 211 ? -0.363 -5.554 1.896 1.00 90.19 211 LEU A O 1
ATOM 1485 N N . GLY A 1 212 ? -0.297 -7.755 1.437 1.00 92.31 212 GLY A N 1
ATOM 1486 C CA . GLY A 1 212 ? -1.092 -7.700 0.224 1.00 92.31 212 GLY A CA 1
ATOM 1487 C C . GLY A 1 212 ? -1.909 -8.969 0.072 1.00 92.31 212 GLY A C 1
ATOM 1488 O O . GLY A 1 212 ? -1.641 -9.978 0.727 1.00 92.31 212 GLY A O 1
ATOM 1489 N N . VAL A 1 213 ? -2.891 -8.892 -0.809 1.00 94.88 213 VAL A N 1
ATOM 1490 C CA . VAL A 1 213 ? -3.785 -9.984 -1.179 1.00 94.88 213 VAL A CA 1
ATOM 1491 C C . VAL A 1 213 ? -3.774 -10.067 -2.701 1.00 94.88 213 VAL A C 1
ATOM 1493 O O . VAL A 1 213 ? -3.651 -9.034 -3.357 1.00 94.88 213 VAL A O 1
ATOM 1496 N N . GLY A 1 214 ? -3.808 -11.279 -3.246 1.00 93.25 214 GLY A N 1
ATOM 1497 C CA . GLY A 1 214 ? -3.820 -11.519 -4.689 1.00 93.25 214 GLY A CA 1
ATOM 1498 C C . GLY A 1 214 ? -3.857 -13.007 -5.021 1.00 93.25 214 GLY A C 1
ATOM 1499 O O . GLY A 1 214 ? -3.748 -13.842 -4.128 1.00 93.25 214 GLY A O 1
ATOM 1500 N N . LYS A 1 215 ? -4.008 -13.353 -6.295 1.00 92.81 215 LYS A N 1
ATOM 1501 C CA . LYS A 1 215 ? -4.124 -14.733 -6.794 1.00 92.81 215 LYS A CA 1
ATOM 1502 C C . LYS A 1 215 ? -2.759 -15.248 -7.259 1.00 92.81 215 LYS A C 1
ATOM 1504 O O . LYS A 1 215 ? -2.421 -15.136 -8.433 1.00 92.81 215 LYS A O 1
ATOM 1509 N N . PHE A 1 216 ? -1.945 -15.814 -6.366 1.00 90.56 216 PHE A N 1
ATOM 1510 C CA . PHE A 1 216 ? -0.579 -16.254 -6.709 1.00 90.56 216 PHE A CA 1
ATOM 1511 C C . PHE A 1 216 ? -0.470 -17.750 -7.016 1.00 90.56 216 PHE A C 1
ATOM 1513 O O . PHE A 1 216 ? 0.524 -18.206 -7.590 1.00 90.56 216 PHE A O 1
ATOM 1520 N N . SER A 1 217 ? -1.431 -18.539 -6.547 1.00 85.44 217 SER A N 1
ATOM 1521 C CA . SER A 1 217 ? -1.387 -19.999 -6.573 1.00 85.44 217 SER A CA 1
ATOM 1522 C C . SER A 1 217 ? -1.784 -20.610 -7.922 1.00 85.44 217 SER A C 1
ATOM 1524 O O . SER A 1 217 ? -1.510 -21.792 -8.150 1.00 85.44 217 SER A O 1
ATOM 1526 N N . GLY A 1 218 ? -2.380 -19.821 -8.822 1.00 82.38 218 GLY A N 1
ATOM 1527 C CA . GLY A 1 218 ? -2.968 -20.308 -10.072 1.00 82.38 218 GLY A CA 1
ATOM 1528 C C . GLY A 1 218 ? -4.400 -20.815 -9.931 1.00 82.38 218 GLY A C 1
ATOM 1529 O O . GLY A 1 218 ? -4.972 -21.286 -10.916 1.00 82.38 218 GLY A O 1
ATOM 1530 N N . ASP A 1 219 ? -4.978 -20.742 -8.732 1.00 85.50 219 ASP A N 1
ATOM 1531 C CA . ASP A 1 219 ? -6.408 -20.921 -8.532 1.00 85.50 219 ASP A CA 1
ATOM 1532 C C . ASP A 1 219 ? -7.150 -19.572 -8.506 1.00 85.50 219 ASP A C 1
ATOM 1534 O O . ASP A 1 219 ? -6.568 -18.507 -8.707 1.00 85.50 219 ASP A O 1
ATOM 1538 N N . SER A 1 220 ? -8.474 -19.621 -8.361 1.00 87.25 220 SER A N 1
ATOM 1539 C CA . SER A 1 220 ? -9.321 -18.426 -8.348 1.00 87.25 220 SER A CA 1
ATOM 1540 C C . SER A 1 220 ? -9.449 -17.787 -6.964 1.00 87.25 220 SER A C 1
ATOM 1542 O O . SER A 1 220 ? -10.278 -16.892 -6.802 1.00 87.25 220 SER A O 1
ATOM 1544 N N . TYR A 1 221 ? -8.724 -18.282 -5.960 1.00 91.69 221 TYR A N 1
ATOM 1545 C CA . TYR A 1 221 ? -8.890 -17.875 -4.572 1.00 91.69 221 TYR A CA 1
ATOM 1546 C C . TYR A 1 221 ? -7.803 -16.883 -4.152 1.00 91.69 221 TYR A C 1
ATOM 1548 O O . TYR A 1 221 ? -6.689 -16.911 -4.678 1.00 91.69 221 TYR A O 1
ATOM 1556 N N . PRO A 1 222 ? -8.123 -15.970 -3.223 1.00 93.81 222 PRO A N 1
ATOM 1557 C CA . PRO A 1 222 ? -7.155 -15.000 -2.764 1.00 93.81 222 PRO A CA 1
ATOM 1558 C C . PRO A 1 222 ? -6.140 -15.661 -1.838 1.00 93.81 222 PRO A C 1
ATOM 1560 O O . PRO A 1 222 ? -6.480 -16.355 -0.881 1.00 93.81 222 PRO A O 1
ATOM 1563 N N . ASP A 1 223 ? -4.882 -15.358 -2.090 1.00 94.44 223 ASP A N 1
ATOM 1564 C CA . ASP A 1 223 ? -3.751 -15.694 -1.251 1.00 94.44 223 ASP A CA 1
ATOM 1565 C C . ASP A 1 223 ? -3.258 -14.431 -0.532 1.00 94.44 223 ASP A C 1
ATOM 1567 O O . ASP A 1 223 ? -3.497 -13.297 -0.957 1.00 94.44 223 ASP A O 1
ATOM 1571 N N . ILE A 1 224 ? -2.497 -14.611 0.545 1.00 93.94 224 ILE A N 1
ATOM 1572 C CA . ILE A 1 224 ? -1.944 -13.492 1.314 1.00 93.94 224 ILE A CA 1
ATOM 1573 C C . ILE A 1 224 ? -0.443 -13.414 1.092 1.00 93.94 224 ILE A C 1
ATOM 1575 O O . ILE A 1 224 ? 0.273 -14.365 1.384 1.00 93.94 224 ILE A O 1
ATOM 1579 N N . ILE A 1 225 ? 0.074 -12.259 0.685 1.00 90.75 225 ILE A N 1
ATOM 1580 C CA . ILE A 1 225 ? 1.514 -12.004 0.647 1.00 90.75 225 ILE A CA 1
ATOM 1581 C C . ILE A 1 225 ? 1.935 -11.096 1.797 1.00 90.75 225 ILE A C 1
ATOM 1583 O O . ILE A 1 225 ? 1.369 -10.030 2.029 1.00 90.75 225 ILE A O 1
ATOM 1587 N N . ALA A 1 226 ? 2.975 -11.506 2.516 1.00 87.19 226 ALA A N 1
ATOM 1588 C CA . ALA A 1 226 ? 3.552 -10.716 3.589 1.00 87.19 226 ALA A CA 1
ATOM 1589 C C . ALA A 1 226 ? 5.061 -10.569 3.410 1.00 87.19 226 ALA A C 1
ATOM 1591 O O . ALA A 1 226 ? 5.798 -11.510 3.091 1.00 87.19 226 ALA A O 1
ATOM 1592 N N . THR A 1 227 ? 5.536 -9.357 3.672 1.00 78.81 227 THR A N 1
ATOM 1593 C CA . THR A 1 227 ? 6.957 -9.030 3.705 1.00 78.81 227 THR A CA 1
ATOM 1594 C C . THR A 1 227 ? 7.281 -8.251 4.965 1.00 78.81 227 THR A C 1
ATOM 1596 O O . THR A 1 227 ? 6.451 -7.547 5.541 1.00 78.81 227 THR A O 1
ATOM 1599 N N . CYS A 1 228 ? 8.536 -8.335 5.362 1.00 70.00 228 CYS A N 1
ATOM 1600 C CA . CYS A 1 228 ? 9.117 -7.459 6.356 1.00 70.00 228 CYS A CA 1
ATOM 1601 C C . CYS A 1 228 ? 10.386 -6.867 5.778 1.00 70.00 228 CYS A C 1
ATOM 1603 O O . CYS A 1 228 ? 11.119 -7.530 5.041 1.00 70.00 228 CYS A O 1
ATOM 1605 N N . SER A 1 229 ? 10.647 -5.612 6.116 1.00 61.31 229 SER A N 1
ATOM 1606 C CA . SER A 1 229 ? 11.797 -4.928 5.559 1.00 61.31 229 SER A CA 1
ATOM 1607 C C . SER A 1 229 ? 13.119 -5.259 6.263 1.00 61.31 229 SER A C 1
ATOM 1609 O O . SER A 1 229 ? 13.228 -6.210 7.035 1.00 61.31 229 SER A O 1
ATOM 1611 N N . ASN A 1 230 ? 14.173 -4.498 5.961 1.00 57.03 230 ASN A N 1
ATOM 1612 C CA . ASN A 1 230 ? 15.412 -4.376 6.741 1.00 57.03 230 ASN A CA 1
ATOM 1613 C C . ASN A 1 230 ? 15.866 -5.630 7.527 1.00 57.03 230 ASN A C 1
ATOM 1615 O O . ASN A 1 230 ? 15.802 -5.663 8.757 1.00 57.03 230 ASN A O 1
ATOM 1619 N N . ARG A 1 231 ? 16.487 -6.574 6.798 1.00 56.06 231 ARG A N 1
ATOM 1620 C CA . ARG A 1 231 ? 17.173 -7.816 7.249 1.00 56.06 231 ARG A CA 1
ATOM 1621 C C . ARG A 1 231 ? 16.334 -9.082 7.283 1.00 56.06 231 ARG A C 1
ATOM 1623 O O . ARG A 1 231 ? 16.911 -10.151 7.479 1.00 56.06 231 ARG A O 1
ATOM 1630 N N . CYS A 1 232 ? 15.036 -9.000 7.042 1.00 58.22 232 CYS A N 1
ATOM 1631 C CA . CYS A 1 232 ? 14.301 -10.200 6.699 1.00 58.22 232 CYS A CA 1
ATOM 1632 C C . CYS A 1 232 ? 14.762 -10.739 5.348 1.00 58.22 232 CYS A C 1
ATOM 1634 O O . CYS A 1 232 ? 14.716 -10.048 4.335 1.00 58.22 232 CYS A O 1
ATOM 1636 N N . SER A 1 233 ? 15.221 -11.984 5.326 1.00 54.09 233 SER A N 1
ATOM 1637 C CA . SER A 1 233 ? 15.633 -12.653 4.092 1.00 54.09 233 SER A CA 1
ATOM 1638 C C . SER A 1 233 ? 14.464 -13.264 3.315 1.00 54.09 233 SER A C 1
ATOM 1640 O O . SER A 1 233 ? 14.707 -13.908 2.299 1.00 54.09 233 SER A O 1
ATOM 1642 N N . GLN A 1 234 ? 13.221 -13.134 3.796 1.00 64.12 234 GLN A N 1
ATOM 1643 C CA . GLN A 1 234 ? 12.066 -13.821 3.223 1.00 64.12 234 GLN A CA 1
ATOM 1644 C C . GLN A 1 234 ? 10.835 -12.913 3.157 1.00 64.12 234 GLN A C 1
ATOM 1646 O O . GLN A 1 234 ? 10.368 -12.398 4.169 1.00 64.12 234 GLN A O 1
ATOM 1651 N N . ALA A 1 235 ? 10.332 -12.764 1.936 1.00 79.50 235 ALA A N 1
ATOM 1652 C CA . ALA A 1 235 ? 8.934 -12.507 1.630 1.00 79.50 235 ALA A CA 1
ATOM 1653 C C . ALA A 1 235 ? 8.266 -13.860 1.337 1.00 79.50 235 ALA A C 1
ATOM 1655 O O . ALA A 1 235 ? 8.935 -14.776 0.825 1.00 79.50 235 ALA A O 1
ATOM 1656 N N . GLY A 1 236 ? 6.981 -13.990 1.653 1.00 87.12 236 GLY A N 1
ATOM 1657 C CA . GLY A 1 236 ? 6.256 -15.226 1.397 1.00 87.12 236 GLY A CA 1
ATOM 1658 C C . GLY A 1 236 ? 4.756 -15.044 1.245 1.00 87.12 236 GLY A C 1
ATOM 1659 O O . GLY A 1 236 ? 4.196 -14.025 1.643 1.00 87.12 236 GLY A O 1
ATOM 1660 N N . ILE A 1 237 ? 4.159 -16.057 0.634 1.00 91.06 237 ILE A N 1
ATOM 1661 C CA . ILE A 1 237 ? 2.743 -16.166 0.314 1.00 91.06 237 ILE A CA 1
ATOM 1662 C C . ILE A 1 237 ? 2.137 -17.238 1.211 1.00 91.06 237 ILE A C 1
ATOM 1664 O O . ILE A 1 237 ? 2.733 -18.299 1.363 1.00 91.06 237 ILE A O 1
ATOM 1668 N N . PHE A 1 238 ? 0.974 -16.975 1.783 1.00 92.75 238 PHE A N 1
ATOM 1669 C CA . PHE A 1 238 ? 0.113 -17.954 2.426 1.00 92.75 238 PHE A CA 1
ATOM 1670 C C . PHE A 1 238 ? -1.006 -18.283 1.436 1.00 92.75 238 PHE A C 1
ATOM 1672 O O . PHE A 1 238 ? -1.885 -17.440 1.238 1.00 92.75 238 PHE A O 1
ATOM 1679 N N . PRO A 1 239 ? -0.940 -19.441 0.759 1.00 93.56 239 PRO A N 1
ATOM 1680 C CA . PRO A 1 239 ? -1.935 -19.810 -0.234 1.00 93.56 239 PRO A CA 1
ATOM 1681 C C . PRO A 1 239 ? -3.254 -20.197 0.429 1.00 93.56 239 PRO A C 1
ATOM 1683 O O . PRO A 1 239 ? -3.225 -20.781 1.514 1.00 93.56 239 PRO A O 1
ATOM 1686 N N . TRP A 1 240 ? -4.392 -19.954 -0.210 1.00 94.50 240 TRP A N 1
ATOM 1687 C CA . TRP A 1 240 ? -5.653 -20.541 0.242 1.00 94.50 240 TRP A CA 1
ATOM 1688 C C . TRP A 1 240 ? -5.700 -22.047 -0.060 1.00 94.50 240 TRP A C 1
ATOM 1690 O O . TRP A 1 240 ? -5.440 -22.487 -1.178 1.00 94.50 240 TRP A O 1
ATOM 1700 N N . ASP A 1 241 ? -6.046 -22.861 0.939 1.00 92.31 241 ASP A N 1
ATOM 1701 C CA . ASP A 1 241 ? -6.297 -24.293 0.779 1.00 92.31 241 ASP A CA 1
ATOM 1702 C C . ASP A 1 241 ? -7.807 -24.554 0.831 1.00 92.31 241 ASP A C 1
ATOM 1704 O O . ASP A 1 241 ? -8.449 -24.500 1.884 1.00 92.31 241 ASP A O 1
ATOM 1708 N N . GLN A 1 242 ? -8.380 -24.854 -0.333 1.00 89.75 242 GLN A N 1
ATOM 1709 C CA . GLN A 1 242 ? -9.815 -25.093 -0.496 1.00 89.75 242 GLN A CA 1
ATOM 1710 C C . GLN A 1 242 ? -10.311 -26.330 0.260 1.00 89.75 242 GLN A C 1
ATOM 1712 O O . GLN A 1 242 ? -11.443 -26.332 0.749 1.00 89.75 242 GLN A O 1
ATOM 1717 N N . ASP A 1 243 ? -9.486 -27.376 0.362 1.00 90.31 243 ASP A N 1
ATOM 1718 C CA . ASP A 1 243 ? -9.865 -28.624 1.028 1.00 90.31 243 ASP A CA 1
ATOM 1719 C C . ASP A 1 243 ? -9.928 -28.425 2.548 1.00 90.31 243 ASP A C 1
ATOM 1721 O O . ASP A 1 243 ? -10.784 -29.003 3.228 1.00 90.31 243 ASP A O 1
ATOM 1725 N N . LEU A 1 244 ? -9.033 -27.590 3.084 1.00 89.56 244 LEU A N 1
ATOM 1726 C CA . LEU A 1 244 ? -8.974 -27.259 4.508 1.00 89.56 244 LEU A CA 1
ATOM 1727 C C . LEU A 1 244 ? -9.845 -26.056 4.894 1.00 89.56 244 LEU A C 1
ATOM 1729 O O . LEU A 1 244 ? -10.164 -25.909 6.075 1.00 89.56 244 LEU A O 1
ATOM 1733 N N . ARG A 1 245 ? -10.262 -25.238 3.916 1.00 89.94 245 ARG A N 1
ATOM 1734 C CA . ARG A 1 245 ? -10.901 -23.925 4.119 1.00 89.94 245 ARG A CA 1
ATOM 1735 C C . ARG A 1 245 ? -10.095 -23.043 5.076 1.00 89.94 245 ARG A C 1
ATOM 1737 O O . ARG A 1 245 ? -10.640 -22.451 6.007 1.00 89.94 245 ARG A O 1
ATOM 1744 N N . SER A 1 246 ? -8.786 -23.021 4.871 1.00 92.75 246 SER A N 1
ATOM 1745 C CA . SER A 1 246 ? -7.822 -22.271 5.672 1.00 92.75 246 SER A CA 1
ATOM 1746 C C . SER A 1 246 ? -6.639 -21.875 4.798 1.00 92.75 246 SER A C 1
ATOM 1748 O O . SER A 1 246 ? -6.502 -22.368 3.680 1.00 92.75 246 SER A O 1
ATOM 1750 N N . PHE A 1 247 ? -5.746 -21.031 5.305 1.00 92.75 247 PHE A N 1
ATOM 1751 C CA . PHE A 1 247 ? -4.519 -20.731 4.575 1.00 92.75 247 PHE A CA 1
ATOM 1752 C C . PHE A 1 247 ? -3.460 -21.800 4.870 1.00 92.75 247 PHE A C 1
ATOM 1754 O O . PHE A 1 247 ? -3.322 -22.286 5.994 1.00 92.75 247 PHE A O 1
ATOM 1761 N N . ALA A 1 248 ? -2.715 -22.197 3.844 1.00 90.94 248 ALA A N 1
ATOM 1762 C CA . ALA A 1 248 ? -1.614 -23.138 3.961 1.00 90.94 248 ALA A CA 1
ATOM 1763 C C . ALA A 1 248 ? -0.346 -22.467 4.520 1.00 90.94 248 ALA A C 1
ATOM 1765 O O . ALA A 1 248 ? -0.238 -21.242 4.642 1.00 90.94 248 ALA A O 1
ATOM 1766 N N . ASP A 1 249 ? 0.649 -23.297 4.844 1.00 84.75 249 ASP A N 1
ATOM 1767 C CA . ASP A 1 249 ? 1.960 -22.831 5.291 1.00 84.75 249 ASP A CA 1
ATOM 1768 C C . ASP A 1 249 ? 2.622 -21.900 4.259 1.00 84.75 249 ASP A C 1
ATOM 1770 O O . ASP A 1 249 ? 2.484 -22.061 3.044 1.00 84.75 249 ASP A O 1
ATOM 1774 N N . ILE A 1 250 ? 3.411 -20.949 4.767 1.00 86.06 250 ILE A N 1
ATOM 1775 C CA . ILE A 1 250 ? 4.080 -19.931 3.954 1.00 86.06 250 ILE A CA 1
ATOM 1776 C C . ILE A 1 250 ? 4.996 -20.529 2.871 1.00 86.06 250 ILE A C 1
ATOM 1778 O O . ILE A 1 250 ? 5.878 -21.350 3.140 1.00 86.06 250 ILE A O 1
ATOM 1782 N N . VAL A 1 251 ? 4.864 -20.019 1.648 1.00 89.19 251 VAL A N 1
ATOM 1783 C CA . VAL A 1 251 ? 5.724 -20.307 0.497 1.00 89.19 251 VAL A CA 1
ATOM 1784 C C . VAL A 1 251 ? 6.600 -19.093 0.189 1.00 89.19 251 VAL A C 1
ATOM 1786 O O . VAL A 1 251 ? 6.109 -17.988 -0.021 1.00 89.19 251 VAL A O 1
ATOM 1789 N N . SER A 1 252 ? 7.924 -19.264 0.170 1.00 86.25 252 SER A N 1
ATOM 1790 C CA . SER A 1 252 ? 8.850 -18.147 -0.067 1.00 86.25 252 SER A CA 1
ATOM 1791 C C . SER A 1 252 ? 8.941 -17.764 -1.546 1.00 86.25 252 SER A C 1
ATOM 1793 O O . SER A 1 252 ? 9.039 -18.638 -2.400 1.00 86.25 252 SER A O 1
ATOM 1795 N N . ILE A 1 253 ? 9.013 -16.459 -1.832 1.00 83.94 253 ILE A N 1
ATOM 1796 C CA . ILE A 1 253 ? 9.040 -15.928 -3.209 1.00 83.94 253 ILE A CA 1
ATOM 1797 C C . ILE A 1 253 ? 10.456 -15.622 -3.751 1.00 83.94 253 ILE A C 1
ATOM 1799 O O . ILE A 1 253 ? 10.635 -15.393 -4.939 1.00 83.94 253 ILE A O 1
ATOM 1803 N N . ALA A 1 254 ? 11.486 -15.644 -2.897 1.00 84.44 254 ALA A N 1
ATOM 1804 C CA . ALA A 1 254 ? 12.920 -15.573 -3.237 1.00 84.44 254 ALA A CA 1
ATOM 1805 C C . ALA A 1 254 ? 13.363 -14.613 -4.390 1.00 84.44 254 ALA A C 1
ATOM 1807 O O . ALA A 1 254 ? 14.014 -15.060 -5.336 1.00 84.44 254 ALA A O 1
ATOM 1808 N N . PRO A 1 255 ? 13.159 -13.282 -4.285 1.00 82.19 255 PRO A N 1
ATOM 1809 C CA . PRO A 1 255 ? 13.588 -12.295 -5.296 1.00 82.19 255 PRO A CA 1
ATOM 1810 C C . PRO A 1 255 ? 15.112 -12.076 -5.373 1.00 82.19 255 PRO A C 1
ATOM 1812 O O . PRO A 1 255 ? 15.609 -11.342 -6.229 1.00 82.19 255 PRO A O 1
ATOM 1815 N N . GLY A 1 256 ? 15.879 -12.688 -4.465 1.00 83.19 256 GLY A N 1
ATOM 1816 C CA . GLY A 1 256 ? 17.345 -12.664 -4.430 1.00 83.19 256 GLY A CA 1
ATOM 1817 C C . GLY A 1 256 ? 17.964 -11.644 -3.466 1.00 83.19 256 GLY A C 1
ATOM 1818 O O . GLY A 1 256 ? 19.037 -11.923 -2.936 1.00 83.19 256 GLY A O 1
ATOM 1819 N N . ASN A 1 257 ? 17.290 -10.525 -3.172 1.00 85.81 257 ASN A N 1
ATOM 1820 C CA . ASN A 1 257 ? 17.688 -9.558 -2.137 1.00 85.81 257 ASN A CA 1
ATOM 1821 C C . ASN A 1 257 ? 16.553 -9.322 -1.120 1.00 85.81 257 ASN A C 1
ATOM 1823 O O . ASN A 1 257 ? 15.393 -9.598 -1.427 1.00 85.81 257 ASN A O 1
ATOM 1827 N N . PRO A 1 258 ? 16.856 -8.789 0.080 1.00 83.88 258 PRO A N 1
ATOM 1828 C CA . PRO A 1 258 ? 15.833 -8.320 1.012 1.00 83.88 258 PRO A CA 1
ATOM 1829 C C . PRO A 1 258 ? 15.043 -7.144 0.423 1.00 83.88 258 PRO A C 1
ATOM 1831 O O . PRO A 1 258 ? 15.644 -6.147 0.010 1.00 83.88 258 PRO A O 1
ATOM 1834 N N . VAL A 1 259 ? 13.716 -7.238 0.448 1.00 85.56 259 VAL A N 1
ATOM 1835 C CA . VAL A 1 259 ? 12.785 -6.242 -0.108 1.00 85.56 259 VAL A CA 1
ATOM 1836 C C . VAL A 1 259 ? 12.328 -5.241 0.967 1.00 85.56 259 VAL A C 1
ATOM 1838 O O . VAL A 1 259 ? 12.199 -5.612 2.131 1.00 85.56 259 VAL A O 1
ATOM 1841 N N . ASP A 1 260 ? 12.135 -3.965 0.612 1.00 85.25 260 ASP A N 1
ATOM 1842 C CA . ASP A 1 260 ? 11.505 -2.930 1.475 1.00 85.25 260 ASP A CA 1
ATOM 1843 C C . ASP A 1 260 ? 10.118 -2.534 0.947 1.00 85.25 260 ASP A C 1
ATOM 1845 O O . ASP A 1 260 ? 9.241 -2.211 1.744 1.00 85.25 260 ASP A O 1
ATOM 1849 N N . ALA A 1 261 ? 9.898 -2.643 -0.367 1.00 89.69 261 ALA A N 1
ATOM 1850 C CA . ALA A 1 261 ? 8.627 -2.355 -1.023 1.00 89.69 261 ALA A CA 1
ATOM 1851 C C . ALA A 1 261 ? 8.134 -3.567 -1.826 1.00 89.69 261 ALA A C 1
ATOM 1853 O O . ALA A 1 261 ? 8.935 -4.259 -2.464 1.00 89.69 261 ALA A O 1
ATOM 1854 N N . LEU A 1 262 ? 6.822 -3.799 -1.807 1.00 91.00 262 LEU A N 1
ATOM 1855 C CA . LEU A 1 262 ? 6.150 -4.834 -2.586 1.00 91.00 262 LEU A CA 1
ATOM 1856 C C . LEU A 1 262 ? 4.767 -4.337 -3.010 1.00 91.00 262 LEU A C 1
ATOM 1858 O O . LEU A 1 262 ? 4.055 -3.744 -2.204 1.00 91.00 262 LEU A O 1
ATOM 1862 N N . THR A 1 263 ? 4.393 -4.610 -4.253 1.00 94.12 263 THR A N 1
ATOM 1863 C CA . THR A 1 263 ? 3.026 -4.459 -4.751 1.00 94.12 263 THR A CA 1
ATOM 1864 C C . THR A 1 263 ? 2.667 -5.648 -5.640 1.00 94.12 263 THR A C 1
ATOM 1866 O O . THR A 1 263 ? 3.554 -6.381 -6.092 1.00 94.12 263 THR A O 1
ATOM 1869 N N . VAL A 1 264 ? 1.370 -5.846 -5.829 1.00 93.88 264 VAL A N 1
ATOM 1870 C CA . VAL A 1 264 ? 0.747 -7.014 -6.448 1.00 93.88 264 VAL A CA 1
ATOM 1871 C C . VAL A 1 264 ? -0.134 -6.518 -7.587 1.00 93.88 264 VAL A C 1
ATOM 1873 O O . VAL A 1 264 ? -0.826 -5.514 -7.409 1.00 93.88 264 VAL A O 1
ATOM 1876 N N . ALA A 1 265 ? -0.050 -7.169 -8.743 1.00 94.44 265 ALA A N 1
ATOM 1877 C CA . ALA A 1 265 ? -0.910 -6.919 -9.896 1.00 94.44 265 ALA A CA 1
ATOM 1878 C C . ALA A 1 265 ? -0.688 -8.001 -10.954 1.00 94.44 265 ALA A C 1
ATOM 1880 O O . ALA A 1 265 ? 0.454 -8.399 -11.167 1.00 94.44 265 ALA A O 1
ATOM 1881 N N . ASP A 1 266 ? -1.727 -8.387 -11.682 1.00 93.94 266 ASP A N 1
ATOM 1882 C CA . ASP A 1 266 ? -1.614 -9.140 -12.933 1.00 93.94 266 ASP A CA 1
ATOM 1883 C C . ASP A 1 266 ? -0.942 -8.276 -14.028 1.00 93.94 266 ASP A C 1
ATOM 1885 O O . ASP A 1 266 ? -1.568 -7.401 -14.632 1.00 93.94 266 ASP A O 1
ATOM 1889 N N . LEU A 1 267 ? 0.369 -8.456 -14.251 1.00 96.00 267 LEU A N 1
ATOM 1890 C CA . LEU A 1 267 ? 1.133 -7.658 -15.222 1.00 96.00 267 LEU A CA 1
ATOM 1891 C C . LEU A 1 267 ? 0.996 -8.205 -16.643 1.00 96.00 267 LEU A C 1
ATOM 1893 O O . LEU A 1 267 ? 1.248 -7.480 -17.610 1.00 96.00 267 LEU A O 1
ATOM 1897 N N . ASN A 1 268 ? 0.686 -9.494 -16.777 1.00 92.75 268 ASN A N 1
ATOM 1898 C CA . ASN A 1 268 ? 0.667 -10.201 -18.052 1.00 92.75 268 ASN A CA 1
ATOM 1899 C C . ASN A 1 268 ? -0.750 -10.529 -18.559 1.00 92.75 268 ASN A C 1
ATOM 1901 O O . ASN A 1 268 ? -0.873 -11.041 -19.677 1.00 92.75 268 ASN A O 1
ATOM 1905 N N . HIS A 1 269 ? -1.777 -10.160 -17.793 1.00 91.50 269 HIS A N 1
ATOM 1906 C CA . HIS A 1 269 ? -3.196 -10.403 -18.032 1.00 91.50 269 HIS A CA 1
ATOM 1907 C C . HIS A 1 269 ? -3.551 -11.895 -18.134 1.00 91.50 269 HIS A C 1
ATOM 1909 O O . HIS A 1 269 ? -4.382 -12.282 -18.964 1.00 91.50 269 HIS A O 1
ATOM 1915 N N . ASP A 1 270 ? -2.893 -12.747 -17.340 1.00 90.06 270 ASP A N 1
ATOM 1916 C CA . ASP A 1 270 ? -3.160 -14.190 -17.298 1.00 90.06 270 ASP A CA 1
ATOM 1917 C C . ASP A 1 270 ? -4.156 -14.617 -16.205 1.00 90.06 270 ASP A C 1
ATOM 1919 O O . ASP A 1 270 ? -4.565 -15.784 -16.168 1.00 90.06 270 ASP A O 1
ATOM 1923 N N . GLY A 1 271 ? -4.617 -13.670 -15.383 1.00 88.94 271 GLY A N 1
ATOM 1924 C CA . GLY A 1 271 ? -5.559 -13.885 -14.289 1.00 88.94 271 GLY A CA 1
ATOM 1925 C C . GLY A 1 271 ? -4.911 -14.325 -12.974 1.00 88.94 271 GLY A C 1
ATOM 1926 O O . GLY A 1 271 ? -5.630 -14.480 -11.984 1.00 88.94 271 GLY A O 1
ATOM 1927 N N . GLN A 1 272 ? -3.590 -14.524 -12.945 1.00 91.81 272 GLN A N 1
ATOM 1928 C CA . GLN A 1 272 ? -2.803 -14.629 -11.719 1.00 91.81 272 GLN A CA 1
ATOM 1929 C C . GLN A 1 272 ? -2.097 -13.310 -11.445 1.00 91.81 272 GLN A C 1
ATOM 1931 O O . GLN A 1 272 ? -1.593 -12.645 -12.345 1.00 91.81 272 GLN A O 1
ATOM 1936 N N . ASP A 1 273 ? -1.999 -12.965 -10.171 1.00 94.19 273 ASP A N 1
ATOM 1937 C CA . ASP A 1 273 ? -1.263 -11.785 -9.776 1.00 94.19 273 ASP A CA 1
ATOM 1938 C C . ASP A 1 273 ? 0.245 -12.035 -9.767 1.00 94.19 273 ASP A C 1
ATOM 1940 O O . ASP A 1 273 ? 0.773 -12.984 -9.174 1.00 94.19 273 ASP A O 1
ATOM 1944 N N . ASP A 1 274 ? 0.956 -11.096 -10.374 1.00 95.12 274 ASP A N 1
ATOM 1945 C CA . ASP A 1 274 ? 2.399 -10.992 -10.331 1.00 95.12 274 ASP A CA 1
ATOM 1946 C C . ASP A 1 274 ? 2.837 -10.091 -9.171 1.00 95.12 274 ASP A C 1
ATOM 1948 O O . ASP A 1 274 ? 2.044 -9.484 -8.443 1.00 95.12 274 ASP A O 1
ATOM 1952 N N . VAL A 1 275 ? 4.151 -9.979 -8.987 1.00 94.69 275 VAL A N 1
ATOM 1953 C CA . VAL A 1 275 ? 4.729 -9.149 -7.927 1.00 94.69 275 VAL A CA 1
ATOM 1954 C C . VAL A 1 275 ? 5.752 -8.177 -8.484 1.00 94.69 275 VAL A C 1
ATOM 1956 O O . VAL A 1 275 ? 6.639 -8.556 -9.249 1.00 94.69 275 VAL A O 1
ATOM 1959 N N . VAL A 1 276 ? 5.699 -6.925 -8.032 1.00 96.12 276 VAL A N 1
ATOM 1960 C CA . VAL A 1 276 ? 6.766 -5.940 -8.242 1.00 96.12 276 VAL A CA 1
ATOM 1961 C C . VAL A 1 276 ? 7.405 -5.641 -6.896 1.00 96.12 276 VAL A C 1
ATOM 1963 O O . VAL A 1 276 ? 6.731 -5.295 -5.925 1.00 96.12 276 VAL A O 1
ATOM 1966 N N . VAL A 1 277 ? 8.725 -5.796 -6.824 1.00 93.88 277 VAL A N 1
ATOM 1967 C CA . VAL A 1 277 ? 9.483 -5.685 -5.579 1.00 93.88 277 VAL A CA 1
ATOM 1968 C C . VAL A 1 277 ? 10.628 -4.702 -5.704 1.00 93.88 277 VAL A C 1
ATOM 1970 O O . VAL A 1 277 ? 11.309 -4.595 -6.727 1.00 93.88 277 VAL A O 1
ATOM 1973 N N . GLY A 1 278 ? 10.855 -4.001 -4.606 1.00 92.94 278 GLY A N 1
ATOM 1974 C CA . GLY A 1 278 ? 11.899 -3.016 -4.465 1.00 92.94 278 GLY A CA 1
ATOM 1975 C C . GLY A 1 278 ? 12.851 -3.404 -3.349 1.00 92.94 278 GLY A C 1
ATOM 1976 O O . GLY A 1 278 ? 12.437 -3.655 -2.214 1.00 92.94 278 GLY A O 1
ATOM 1977 N N . ASP A 1 279 ? 14.138 -3.454 -3.666 1.00 91.00 279 ASP A N 1
ATOM 1978 C CA . ASP A 1 279 ? 15.149 -3.852 -2.700 1.00 91.00 279 ASP A CA 1
ATOM 1979 C C . ASP A 1 279 ? 15.341 -2.821 -1.578 1.00 91.00 279 ASP A C 1
ATOM 1981 O O . ASP A 1 279 ? 15.257 -1.603 -1.765 1.00 91.00 279 ASP A O 1
ATOM 1985 N N . SER A 1 280 ? 15.700 -3.340 -0.406 1.00 86.44 280 SER A N 1
ATOM 1986 C CA . SER A 1 280 ? 16.040 -2.547 0.770 1.00 86.44 280 SER A CA 1
ATOM 1987 C C . SER A 1 280 ? 17.448 -1.950 0.702 1.00 86.44 280 SER A C 1
ATOM 1989 O O . SER A 1 280 ? 18.348 -2.489 0.053 1.00 86.44 280 SER A O 1
ATOM 1991 N N . GLN A 1 281 ? 17.673 -0.911 1.511 1.00 84.06 281 GLN A N 1
ATOM 1992 C CA . GLN A 1 281 ? 18.968 -0.231 1.692 1.00 84.06 281 GLN A CA 1
ATOM 1993 C C . GLN A 1 281 ? 20.109 -1.140 2.187 1.00 84.06 281 GLN A C 1
ATOM 1995 O O . GLN A 1 281 ? 21.271 -0.743 2.174 1.00 84.06 281 GLN A O 1
ATOM 2000 N N . MET A 1 282 ? 19.783 -2.337 2.691 1.00 81.75 282 MET A N 1
ATOM 2001 C CA . MET A 1 282 ? 20.761 -3.313 3.186 1.00 81.75 282 MET A CA 1
ATOM 2002 C C . MET A 1 282 ? 21.368 -4.154 2.056 1.00 81.75 282 MET A C 1
ATOM 2004 O O . MET A 1 282 ? 22.317 -4.906 2.291 1.00 81.75 282 MET A O 1
ATOM 2008 N N . SER A 1 283 ? 20.816 -4.057 0.847 1.00 84.56 283 SER A N 1
ATOM 2009 C CA . SER A 1 283 ? 21.315 -4.757 -0.331 1.00 84.56 283 SER A CA 1
ATOM 2010 C C . SER A 1 283 ? 22.645 -4.152 -0.784 1.00 84.56 283 SER A C 1
ATOM 2012 O O . SER A 1 283 ? 22.832 -2.937 -0.749 1.00 84.56 283 SER A O 1
ATOM 2014 N N . MET A 1 284 ? 23.592 -4.993 -1.218 1.00 84.62 284 MET A N 1
ATOM 2015 C CA . MET A 1 284 ? 24.872 -4.497 -1.756 1.00 84.62 284 MET A CA 1
ATOM 2016 C C . MET A 1 284 ? 24.648 -3.654 -3.016 1.00 84.62 284 MET A C 1
ATOM 2018 O O . MET A 1 284 ? 25.220 -2.575 -3.149 1.00 84.62 284 MET A O 1
ATOM 2022 N N . ASN A 1 285 ? 23.778 -4.156 -3.892 1.00 89.50 285 ASN A N 1
ATOM 2023 C CA . ASN A 1 285 ? 23.199 -3.445 -5.019 1.00 89.50 285 ASN A CA 1
ATOM 2024 C C . ASN A 1 285 ? 21.684 -3.542 -4.898 1.00 89.50 285 ASN A C 1
ATOM 2026 O O . ASN A 1 285 ? 21.165 -4.623 -4.611 1.00 89.50 285 ASN A O 1
ATOM 2030 N N . THR A 1 286 ? 21.010 -2.426 -5.135 1.00 92.62 286 THR A N 1
ATOM 2031 C CA . THR A 1 286 ? 19.557 -2.318 -5.055 1.00 92.62 286 THR A CA 1
ATOM 2032 C C . THR A 1 286 ? 18.959 -2.383 -6.450 1.00 92.62 286 THR A C 1
ATOM 2034 O O . THR A 1 286 ? 19.431 -1.713 -7.373 1.00 92.62 286 THR A O 1
ATOM 2037 N N . TYR A 1 287 ? 17.902 -3.171 -6.582 1.00 94.69 287 TYR A N 1
ATOM 2038 C CA . TYR A 1 287 ? 17.151 -3.363 -7.810 1.00 94.69 287 TYR A CA 1
ATOM 2039 C C . TYR A 1 287 ? 15.662 -3.085 -7.592 1.00 94.69 287 TYR A C 1
ATOM 2041 O O . TYR A 1 287 ? 15.118 -3.308 -6.509 1.00 94.69 287 TYR A O 1
ATOM 2049 N N . LEU A 1 288 ? 15.014 -2.633 -8.661 1.00 96.75 288 LEU A N 1
ATOM 2050 C CA . LEU A 1 288 ? 13.570 -2.720 -8.846 1.00 96.75 288 LEU A CA 1
ATOM 2051 C C . LEU A 1 288 ? 13.309 -3.900 -9.786 1.00 96.75 288 LEU A C 1
ATOM 2053 O O . LEU A 1 288 ? 13.936 -3.997 -10.847 1.00 96.75 288 LEU A O 1
ATOM 2057 N N . ARG A 1 289 ? 12.441 -4.824 -9.384 1.00 96.06 289 ARG A N 1
ATOM 2058 C CA . ARG A 1 289 ? 12.222 -6.107 -10.061 1.00 96.06 289 ARG A CA 1
ATOM 2059 C C . ARG A 1 289 ? 10.747 -6.427 -10.159 1.00 96.06 289 ARG A C 1
ATOM 2061 O O . ARG A 1 289 ? 9.958 -5.933 -9.365 1.00 96.06 289 ARG A O 1
ATOM 2068 N N . TYR A 1 290 ? 10.418 -7.319 -11.078 1.00 96.44 290 TYR A N 1
ATOM 2069 C CA . TYR A 1 290 ? 9.116 -7.962 -11.132 1.00 96.44 290 TYR A CA 1
ATOM 2070 C C . TYR A 1 290 ? 9.285 -9.473 -11.272 1.00 96.44 290 TYR A C 1
ATOM 2072 O O . TYR A 1 290 ? 10.298 -9.947 -11.795 1.00 96.44 290 TYR A O 1
ATOM 2080 N N . GLY A 1 291 ? 8.320 -10.225 -10.767 1.00 94.88 291 GLY A N 1
ATOM 2081 C CA . GLY A 1 291 ? 8.250 -11.670 -10.879 1.00 94.88 291 GLY A CA 1
ATOM 2082 C C . GLY A 1 291 ? 6.914 -12.049 -11.482 1.00 94.88 291 GLY A C 1
ATOM 2083 O O . GLY A 1 291 ? 5.896 -11.744 -10.877 1.00 94.88 291 GLY A O 1
ATOM 2084 N N . ILE A 1 292 ? 6.944 -12.713 -12.639 1.00 94.56 292 ILE A N 1
ATOM 2085 C CA . ILE A 1 292 ? 5.733 -13.237 -13.282 1.00 94.56 292 ILE A CA 1
ATOM 2086 C C . ILE A 1 292 ? 5.355 -14.570 -12.636 1.00 94.56 292 ILE A C 1
ATOM 2088 O O . ILE A 1 292 ? 6.229 -15.439 -12.532 1.00 94.56 292 ILE A O 1
ATOM 2092 N N . ALA A 1 293 ? 4.118 -14.736 -12.181 1.00 92.25 293 ALA A N 1
ATOM 2093 C CA . ALA A 1 293 ? 3.598 -15.976 -11.627 1.00 92.25 293 ALA A CA 1
ATOM 2094 C C . ALA A 1 293 ? 3.615 -17.081 -12.696 1.00 92.25 293 ALA A C 1
ATOM 2096 O O . ALA A 1 293 ? 3.370 -16.851 -13.876 1.00 92.25 293 ALA A O 1
ATOM 2097 N N . ASN A 1 294 ? 3.989 -18.304 -12.315 1.00 85.69 294 ASN A N 1
ATOM 2098 C CA . ASN A 1 294 ? 4.092 -19.432 -13.247 1.00 85.69 294 ASN A CA 1
ATOM 2099 C C . ASN A 1 294 ? 3.373 -20.681 -12.713 1.00 85.69 294 ASN A C 1
ATOM 2101 O O . ASN A 1 294 ? 3.982 -21.749 -12.594 1.00 85.69 294 ASN A O 1
ATOM 2105 N N . GLY A 1 295 ? 2.076 -20.554 -12.409 1.00 71.62 295 GLY A N 1
ATOM 2106 C CA . GLY A 1 295 ? 1.183 -21.689 -12.141 1.00 71.62 295 GLY A CA 1
ATOM 2107 C C . GLY A 1 295 ? 1.374 -22.365 -10.781 1.00 71.62 295 GLY A C 1
ATOM 2108 O O . GLY A 1 295 ? 1.106 -23.559 -10.651 1.00 71.62 295 GLY A O 1
ATOM 2109 N N . GLY A 1 296 ? 1.890 -21.636 -9.788 1.00 77.94 296 GLY A N 1
ATOM 2110 C CA . GLY A 1 296 ? 2.004 -22.109 -8.413 1.00 77.94 296 GLY A CA 1
ATOM 2111 C C . GLY A 1 296 ? 2.519 -21.027 -7.468 1.00 77.94 296 GLY A C 1
ATOM 2112 O O . GLY A 1 296 ? 3.411 -20.252 -7.829 1.00 77.94 296 GLY A O 1
ATOM 2113 N N . ALA A 1 297 ? 2.001 -21.022 -6.236 1.00 80.19 297 ALA A N 1
ATOM 2114 C CA . ALA A 1 297 ? 2.342 -20.015 -5.237 1.00 80.19 297 ALA A CA 1
ATOM 2115 C C . ALA A 1 297 ? 3.864 -19.954 -5.033 1.00 80.19 297 ALA A C 1
ATOM 2117 O O . ALA A 1 297 ? 4.526 -20.970 -4.813 1.00 80.19 297 ALA A O 1
ATOM 2118 N N . GLY A 1 298 ? 4.435 -18.754 -5.140 1.00 80.44 298 GLY A N 1
ATOM 2119 C CA . GLY A 1 298 ? 5.870 -18.521 -4.966 1.00 80.44 298 GLY A CA 1
ATOM 2120 C C . GLY A 1 298 ? 6.769 -18.899 -6.146 1.00 80.44 298 GLY A C 1
ATOM 2121 O O . GLY A 1 298 ? 7.984 -18.703 -6.057 1.00 80.44 298 GLY A O 1
ATOM 2122 N N . VAL A 1 299 ? 6.222 -19.396 -7.261 1.00 86.88 299 VAL A N 1
ATOM 2123 C CA . VAL A 1 299 ? 6.997 -19.712 -8.469 1.00 86.88 299 VAL A CA 1
ATOM 2124 C C . VAL A 1 299 ? 7.008 -18.510 -9.410 1.00 86.88 299 VAL A C 1
ATOM 2126 O O . VAL A 1 299 ? 6.170 -18.384 -10.300 1.00 86.88 299 VAL A O 1
ATOM 2129 N N . PHE A 1 300 ? 8.001 -17.638 -9.229 1.00 91.44 300 PHE A N 1
ATOM 2130 C CA . PHE A 1 300 ? 8.130 -16.409 -10.010 1.00 91.44 300 PHE A CA 1
ATOM 2131 C C . PHE A 1 300 ? 9.287 -16.434 -11.016 1.00 91.44 300 PHE A C 1
ATOM 2133 O O . PHE A 1 300 ? 10.435 -16.754 -10.689 1.00 91.44 300 PHE A O 1
ATOM 2140 N N . GLY A 1 301 ? 8.990 -16.016 -12.246 1.00 93.00 301 GLY A N 1
ATOM 2141 C CA . GLY A 1 301 ? 9.965 -15.698 -13.283 1.00 93.00 301 GLY A CA 1
ATOM 2142 C C . GLY A 1 301 ? 10.537 -14.300 -13.064 1.00 93.00 301 GLY A C 1
ATOM 2143 O O . GLY A 1 301 ? 10.043 -13.329 -13.636 1.00 93.00 301 GLY A O 1
ATOM 2144 N N . TRP A 1 302 ? 11.557 -14.192 -12.210 1.00 93.94 302 TRP A N 1
ATOM 2145 C CA . TRP A 1 302 ? 12.140 -12.909 -11.811 1.00 93.94 302 TRP A CA 1
ATOM 2146 C C . TRP A 1 302 ? 12.909 -12.206 -12.932 1.00 93.94 302 TRP A C 1
ATOM 2148 O O . TRP A 1 302 ? 13.817 -12.772 -13.542 1.00 93.94 302 TRP A O 1
ATOM 2158 N N . ASN A 1 303 ? 12.607 -10.924 -13.116 1.00 95.81 303 ASN A N 1
ATOM 2159 C CA . ASN A 1 303 ? 13.250 -10.023 -14.060 1.00 95.81 303 ASN A CA 1
ATOM 2160 C C . ASN A 1 303 ? 13.572 -8.677 -13.397 1.00 95.81 303 ASN A C 1
ATOM 2162 O O . ASN A 1 303 ? 12.952 -8.263 -12.416 1.00 95.81 303 ASN A O 1
ATOM 2166 N N . THR A 1 304 ? 14.557 -7.974 -13.951 1.00 96.12 304 THR A N 1
ATOM 2167 C CA . THR A 1 304 ? 14.979 -6.660 -13.456 1.00 96.12 304 THR A CA 1
ATOM 2168 C C . THR A 1 304 ? 14.335 -5.557 -14.283 1.00 96.12 304 THR A C 1
ATOM 2170 O O . THR A 1 304 ? 14.506 -5.533 -15.498 1.00 96.12 304 THR A O 1
ATOM 2173 N N . ILE A 1 305 ? 13.655 -4.622 -13.613 1.00 97.00 305 ILE A N 1
ATOM 2174 C CA . ILE A 1 305 ? 13.209 -3.354 -14.208 1.00 97.00 305 ILE A CA 1
ATOM 2175 C C . ILE A 1 305 ? 14.408 -2.413 -14.305 1.00 97.00 305 ILE A C 1
ATOM 2177 O O . ILE A 1 305 ? 14.740 -1.918 -15.378 1.00 97.00 305 ILE A O 1
ATOM 2181 N N . ALA A 1 306 ? 15.097 -2.207 -13.178 1.00 96.62 306 ALA A N 1
ATOM 2182 C CA . ALA A 1 306 ? 16.236 -1.305 -13.104 1.00 96.62 306 ALA A CA 1
ATOM 2183 C C . ALA A 1 306 ? 17.244 -1.702 -12.023 1.00 96.62 306 ALA A C 1
ATOM 2185 O O . ALA A 1 306 ? 16.890 -2.191 -10.948 1.00 96.62 306 ALA A O 1
ATOM 2186 N N . GLU A 1 307 ? 18.516 -1.417 -12.301 1.00 95.44 307 GLU A N 1
ATOM 2187 C CA . GLU A 1 307 ? 19.568 -1.361 -11.291 1.00 95.44 307 GLU A CA 1
ATOM 2188 C C . GLU A 1 307 ? 19.659 0.068 -10.752 1.00 95.44 307 GLU A C 1
ATOM 2190 O O . GLU A 1 307 ? 19.988 1.003 -11.479 1.00 95.44 307 GLU A O 1
ATOM 2195 N N . ILE A 1 308 ? 19.365 0.232 -9.466 1.00 94.12 308 ILE A N 1
ATOM 2196 C CA . ILE A 1 308 ? 19.339 1.533 -8.786 1.00 94.12 308 ILE A CA 1
ATOM 2197 C C . ILE A 1 308 ? 20.732 1.867 -8.229 1.00 94.12 308 ILE A C 1
ATOM 2199 O O . ILE A 1 308 ? 21.108 3.034 -8.095 1.00 94.12 308 ILE A O 1
ATOM 2203 N N . GLY A 1 309 ? 21.520 0.837 -7.916 1.00 90.50 309 GLY A N 1
ATOM 2204 C CA . GLY A 1 309 ? 22.893 0.954 -7.433 1.00 90.50 309 GLY A CA 1
ATOM 2205 C C . GLY A 1 309 ? 23.030 0.820 -5.916 1.00 90.50 309 GLY A C 1
ATOM 2206 O O . GLY A 1 309 ? 22.080 0.517 -5.197 1.00 90.50 309 GLY A O 1
ATOM 2207 N N . SER A 1 310 ? 24.257 0.992 -5.428 1.00 89.38 310 SER A N 1
ATOM 2208 C CA . SER A 1 310 ? 24.608 0.804 -4.016 1.00 89.38 310 SER A CA 1
ATOM 2209 C C . SER A 1 310 ? 24.122 1.955 -3.133 1.00 89.38 310 SER A C 1
ATOM 2211 O O . SER A 1 310 ? 24.224 3.114 -3.536 1.00 89.38 310 SER A O 1
ATOM 2213 N N . SER A 1 311 ? 23.720 1.650 -1.895 1.00 88.19 311 SER A N 1
ATOM 2214 C CA . SER A 1 311 ? 23.278 2.636 -0.885 1.00 88.19 311 SER A CA 1
ATOM 2215 C C . SER A 1 311 ? 22.017 3.428 -1.260 1.00 88.19 311 SER A C 1
ATOM 2217 O O . SER A 1 311 ? 21.749 4.471 -0.666 1.00 88.19 311 SER A O 1
ATOM 2219 N N . ASN A 1 312 ? 21.247 2.923 -2.221 1.00 92.56 312 ASN A N 1
ATOM 2220 C CA . ASN A 1 312 ? 19.928 3.417 -2.605 1.00 92.56 312 ASN A CA 1
ATOM 2221 C C . ASN A 1 312 ? 18.874 2.368 -2.217 1.00 92.56 312 ASN A C 1
ATOM 2223 O O . ASN A 1 312 ? 19.226 1.216 -1.963 1.00 92.56 312 ASN A O 1
ATOM 2227 N N . TRP A 1 313 ? 17.596 2.725 -2.156 1.00 92.00 313 TRP A N 1
ATOM 2228 C CA . TRP A 1 313 ? 16.522 1.760 -1.873 1.00 92.00 313 TRP A CA 1
ATOM 2229 C C . TRP A 1 313 ? 15.202 2.184 -2.493 1.00 92.00 313 TRP A C 1
ATOM 2231 O O . TRP A 1 313 ? 15.008 3.355 -2.814 1.00 92.00 313 TRP A O 1
ATOM 2241 N N . VAL A 1 314 ? 14.299 1.226 -2.660 1.00 93.00 314 VAL A N 1
ATOM 2242 C CA . VAL A 1 314 ? 12.924 1.490 -3.087 1.00 93.00 314 VAL A CA 1
ATOM 2243 C C . VAL A 1 314 ? 12.045 1.534 -1.849 1.00 93.00 314 VAL A C 1
ATOM 2245 O O . VAL A 1 314 ? 12.167 0.672 -0.984 1.00 93.00 314 VAL A O 1
ATOM 2248 N N . ARG A 1 315 ? 11.188 2.548 -1.748 1.00 91.81 315 ARG A N 1
ATOM 2249 C CA . ARG A 1 315 ? 10.364 2.795 -0.565 1.00 91.81 315 ARG A CA 1
ATOM 2250 C C . ARG A 1 315 ? 8.913 2.374 -0.742 1.00 91.81 315 ARG A C 1
ATOM 2252 O O . ARG A 1 315 ? 8.349 1.810 0.180 1.00 91.81 315 ARG A O 1
ATOM 2259 N N . GLU A 1 316 ? 8.332 2.667 -1.898 1.00 94.88 316 GLU A N 1
ATOM 2260 C CA . GLU A 1 316 ? 6.926 2.406 -2.225 1.00 94.88 316 GLU A CA 1
ATOM 2261 C C . GLU A 1 316 ? 6.809 2.155 -3.733 1.00 94.88 316 GLU A C 1
ATOM 2263 O O . GLU A 1 316 ? 7.622 2.678 -4.504 1.00 94.88 316 GLU A O 1
ATOM 2268 N N . ILE A 1 317 ? 5.820 1.366 -4.156 1.00 96.88 317 ILE A N 1
ATOM 2269 C CA . ILE A 1 317 ? 5.577 1.017 -5.563 1.00 96.88 317 ILE A CA 1
ATOM 2270 C C . ILE A 1 317 ? 4.067 1.035 -5.814 1.00 96.88 317 ILE A C 1
ATOM 2272 O O . ILE A 1 317 ? 3.301 0.563 -4.980 1.00 96.88 317 ILE A O 1
ATOM 2276 N N . ALA A 1 318 ? 3.655 1.563 -6.962 1.00 97.19 318 ALA A N 1
ATOM 2277 C CA . ALA A 1 318 ? 2.304 1.475 -7.492 1.00 97.19 318 ALA A CA 1
ATOM 2278 C C . ALA A 1 318 ? 2.354 0.938 -8.928 1.00 97.19 318 ALA A C 1
ATOM 2280 O O . ALA A 1 318 ? 3.254 1.287 -9.696 1.00 97.19 318 ALA A O 1
ATOM 2281 N N . VAL A 1 319 ? 1.373 0.104 -9.270 1.00 97.31 319 VAL A N 1
ATOM 2282 C CA . VAL A 1 319 ? 1.182 -0.463 -10.608 1.00 97.31 319 VAL A CA 1
ATOM 2283 C C . VAL A 1 319 ? -0.197 -0.070 -11.116 1.00 97.31 319 VAL A C 1
ATOM 2285 O O . VAL A 1 319 ? -1.188 -0.227 -10.400 1.00 97.31 319 VAL A O 1
ATOM 2288 N N . ALA A 1 320 ? -0.262 0.461 -12.328 1.00 95.19 320 ALA A N 1
ATOM 2289 C CA . ALA A 1 320 ? -1.493 0.787 -13.045 1.00 95.19 320 ALA A CA 1
ATOM 2290 C C . ALA A 1 320 ? -1.154 0.963 -14.529 1.00 95.19 320 ALA A C 1
ATOM 2292 O O . ALA A 1 320 ? 0.013 1.142 -14.849 1.00 95.19 320 ALA A O 1
ATOM 2293 N N . ASP A 1 321 ? -2.138 0.958 -15.419 1.00 93.31 321 ASP A N 1
ATOM 2294 C CA . ASP A 1 321 ? -1.939 1.467 -16.779 1.00 93.31 321 ASP A CA 1
ATOM 2295 C C . ASP A 1 321 ? -1.962 3.006 -16.730 1.00 93.31 321 ASP A C 1
ATOM 2297 O O . ASP A 1 321 ? -3.022 3.632 -16.742 1.00 93.31 321 ASP A O 1
ATOM 2301 N N . PHE A 1 322 ? -0.792 3.626 -16.554 1.00 93.62 322 PHE A N 1
ATOM 2302 C CA . PHE A 1 322 ? -0.667 5.081 -16.452 1.00 93.62 322 PHE A CA 1
ATOM 2303 C C . PHE A 1 322 ? -0.622 5.741 -17.834 1.00 93.62 322 PHE A C 1
ATOM 2305 O O . PHE A 1 322 ? -0.733 6.962 -17.940 1.00 93.62 322 PHE A O 1
ATOM 2312 N N . ASP A 1 323 ? -0.421 4.984 -18.903 1.00 90.00 323 ASP A N 1
ATOM 2313 C CA . ASP A 1 323 ? -0.233 5.523 -20.244 1.00 90.00 323 ASP A CA 1
ATOM 2314 C C . ASP A 1 323 ? -1.355 5.121 -21.226 1.00 90.00 323 ASP A C 1
ATOM 2316 O O . ASP A 1 323 ? -1.425 5.625 -22.349 1.00 90.00 323 ASP A O 1
ATOM 2320 N N . GLY A 1 324 ? -2.330 4.350 -20.745 1.00 89.31 324 GLY A N 1
ATOM 2321 C CA . GLY A 1 324 ? -3.569 4.004 -21.433 1.00 89.31 324 GLY A CA 1
ATOM 2322 C C . GLY A 1 324 ? -3.366 3.034 -22.595 1.00 89.31 324 GLY A C 1
ATOM 2323 O O . GLY A 1 324 ? -4.203 3.000 -23.503 1.00 89.31 324 GLY A O 1
ATOM 2324 N N . ASP A 1 325 ? -2.241 2.313 -22.640 1.00 89.00 325 ASP A N 1
ATOM 2325 C CA . ASP A 1 325 ? -1.932 1.359 -23.708 1.00 89.00 325 ASP A CA 1
ATOM 2326 C C . ASP A 1 325 ? -2.419 -0.071 -23.427 1.00 89.00 325 ASP A C 1
ATOM 2328 O O . ASP A 1 325 ? -2.256 -0.956 -24.278 1.00 89.00 325 ASP A O 1
ATOM 2332 N N . GLY A 1 326 ? -3.073 -0.279 -22.282 1.00 89.44 326 GLY A N 1
ATOM 2333 C CA . GLY A 1 326 ? -3.580 -1.565 -21.826 1.00 89.44 326 GLY A CA 1
ATOM 2334 C C . GLY A 1 326 ? -2.502 -2.477 -21.245 1.00 89.44 326 GLY A C 1
ATOM 2335 O O . GLY A 1 326 ? -2.756 -3.669 -21.104 1.00 89.44 326 GLY A O 1
ATOM 2336 N N . VAL A 1 327 ? -1.304 -1.962 -20.953 1.00 92.75 327 VAL A N 1
ATOM 2337 C CA . VAL A 1 327 ? -0.210 -2.701 -20.319 1.00 92.75 327 VAL A CA 1
ATOM 2338 C C . VAL A 1 327 ? 0.115 -2.056 -18.978 1.00 92.75 327 VAL A C 1
ATOM 2340 O O . VAL A 1 327 ? 0.252 -0.845 -18.859 1.00 92.75 327 VAL A O 1
ATOM 2343 N N . ALA A 1 328 ? 0.289 -2.878 -17.946 1.00 94.38 328 ALA A N 1
ATOM 2344 C CA . ALA A 1 328 ? 0.657 -2.379 -16.630 1.00 94.38 328 ALA A CA 1
ATOM 2345 C C . ALA A 1 328 ? 2.000 -1.617 -16.645 1.00 94.38 328 ALA A C 1
ATOM 2347 O O . ALA A 1 328 ? 3.041 -2.140 -17.059 1.00 94.38 328 ALA A O 1
ATOM 2348 N N . ASP A 1 329 ? 1.982 -0.401 -16.107 1.00 95.81 329 ASP A N 1
ATOM 2349 C CA . ASP A 1 329 ? 3.136 0.449 -15.846 1.00 95.81 329 ASP A CA 1
ATOM 2350 C C . ASP A 1 329 ? 3.541 0.405 -14.364 1.00 95.81 329 ASP A C 1
ATOM 2352 O O . ASP A 1 329 ? 2.782 -0.011 -13.488 1.00 95.81 329 ASP A O 1
ATOM 2356 N N . VAL A 1 330 ? 4.746 0.894 -14.050 1.00 97.62 330 VAL A N 1
ATOM 2357 C CA . VAL A 1 330 ? 5.259 0.970 -12.672 1.00 97.62 330 VAL A CA 1
ATOM 2358 C C . VAL A 1 330 ? 5.639 2.398 -12.306 1.00 97.62 330 VAL A C 1
ATOM 2360 O O . VAL A 1 330 ? 6.447 3.032 -12.982 1.00 97.62 330 VAL A O 1
ATOM 2363 N N . ALA A 1 331 ? 5.154 2.868 -11.159 1.00 97.62 331 ALA A N 1
ATOM 2364 C CA . ALA A 1 331 ? 5.646 4.057 -10.476 1.00 97.62 331 ALA A CA 1
ATOM 2365 C C . ALA A 1 331 ? 6.272 3.656 -9.133 1.00 97.62 331 ALA A C 1
ATOM 2367 O O . ALA A 1 331 ? 5.639 2.994 -8.316 1.00 97.62 331 ALA A O 1
ATOM 2368 N N . ALA A 1 332 ? 7.518 4.046 -8.882 1.00 97.62 332 ALA A N 1
ATOM 2369 C CA . ALA A 1 332 ? 8.253 3.672 -7.679 1.00 97.62 332 ALA A CA 1
ATOM 2370 C C . ALA A 1 332 ? 8.863 4.897 -7.001 1.00 97.62 332 ALA A C 1
ATOM 2372 O O . ALA A 1 332 ? 9.530 5.708 -7.644 1.00 97.62 332 ALA A O 1
ATOM 2373 N N . VAL A 1 333 ? 8.692 5.015 -5.685 1.00 96.94 333 VAL A N 1
ATOM 2374 C CA . VAL A 1 333 ? 9.456 5.973 -4.884 1.00 96.94 333 VAL A CA 1
ATOM 2375 C C . VAL A 1 333 ? 10.809 5.354 -4.573 1.00 96.94 333 VAL A C 1
ATOM 2377 O O . VAL A 1 333 ? 10.911 4.385 -3.822 1.00 96.94 333 VAL A O 1
ATOM 2380 N N . VAL A 1 334 ? 11.859 5.937 -5.130 1.00 96.44 334 VAL A N 1
ATOM 2381 C CA . VAL A 1 334 ? 13.243 5.506 -4.971 1.00 96.44 334 VAL A CA 1
ATOM 2382 C C . VAL A 1 334 ? 14.009 6.560 -4.189 1.00 96.44 334 VAL A C 1
ATOM 2384 O O . VAL A 1 334 ? 13.857 7.759 -4.418 1.00 96.44 334 VAL A O 1
ATOM 2387 N N . VAL A 1 335 ? 14.849 6.118 -3.256 1.00 95.06 335 VAL A N 1
ATOM 2388 C CA . VAL A 1 335 ? 15.756 6.996 -2.524 1.00 95.06 335 VAL A CA 1
ATOM 2389 C C . VAL A 1 335 ? 17.149 6.883 -3.116 1.00 95.06 335 VAL A C 1
ATOM 2391 O O . VAL A 1 335 ? 17.802 5.844 -2.995 1.00 95.06 335 VAL A O 1
ATOM 2394 N N . VAL A 1 336 ? 17.605 7.966 -3.744 1.00 94.25 336 VAL A N 1
ATOM 2395 C CA . VAL A 1 336 ? 18.923 8.063 -4.374 1.00 94.25 336 VAL A CA 1
ATOM 2396 C C . VAL A 1 336 ? 19.712 9.178 -3.714 1.00 94.25 336 VAL A C 1
ATOM 2398 O O . VAL A 1 336 ? 19.285 10.326 -3.699 1.00 94.25 336 VAL A O 1
ATOM 2401 N N . SER A 1 337 ? 20.881 8.862 -3.150 1.00 91.50 337 SER A N 1
ATOM 2402 C CA . SER A 1 337 ? 21.711 9.859 -2.443 1.00 91.50 337 SER A CA 1
ATOM 2403 C C . SER A 1 337 ? 20.954 10.656 -1.357 1.00 91.50 337 SER A C 1
ATOM 2405 O O . SER A 1 337 ? 21.250 11.827 -1.124 1.00 91.50 337 SER A O 1
ATOM 2407 N N . ASN A 1 338 ? 20.013 10.004 -0.659 1.00 89.88 338 ASN A N 1
ATOM 2408 C CA . ASN A 1 338 ? 19.094 10.576 0.344 1.00 89.88 338 ASN A CA 1
ATOM 2409 C C . ASN A 1 338 ? 18.011 11.533 -0.193 1.00 89.88 338 ASN A C 1
ATOM 2411 O O . ASN A 1 338 ? 17.351 12.211 0.599 1.00 89.88 338 ASN A O 1
ATOM 2415 N N . GLU A 1 339 ? 17.807 11.587 -1.507 1.00 94.94 339 GLU A N 1
ATOM 2416 C CA . GLU A 1 339 ? 16.676 12.269 -2.131 1.00 94.94 339 GLU A CA 1
ATOM 2417 C C . GLU A 1 339 ? 15.604 11.254 -2.518 1.00 94.94 339 GLU A C 1
ATOM 2419 O O . GLU A 1 339 ? 15.901 10.238 -3.144 1.00 94.94 339 GLU A O 1
ATOM 2424 N N . PHE A 1 340 ? 14.360 11.537 -2.142 1.00 95.50 340 PHE A N 1
ATOM 2425 C CA . PHE A 1 340 ? 13.195 10.773 -2.561 1.00 95.50 340 PHE A CA 1
ATOM 2426 C C . PHE A 1 340 ? 12.782 11.234 -3.955 1.00 95.50 340 PHE A C 1
ATOM 2428 O O . PHE A 1 340 ? 12.571 12.425 -4.193 1.00 95.50 340 PHE A O 1
ATOM 2435 N N . GLN A 1 341 ? 12.663 10.285 -4.872 1.00 96.12 341 GLN A N 1
ATOM 2436 C CA . GLN A 1 341 ? 12.334 10.523 -6.267 1.00 96.12 341 GLN A CA 1
ATOM 2437 C C . GLN A 1 341 ? 11.242 9.545 -6.693 1.00 96.12 341 GLN A C 1
ATOM 2439 O O . GLN A 1 341 ? 11.325 8.362 -6.382 1.00 96.12 341 GLN A O 1
ATOM 2444 N N . LEU A 1 342 ? 10.233 10.020 -7.414 1.00 96.62 342 LEU A N 1
ATOM 2445 C CA . LEU A 1 342 ? 9.278 9.156 -8.098 1.00 96.62 342 LEU A CA 1
ATOM 2446 C C . LEU A 1 342 ? 9.849 8.795 -9.470 1.00 96.62 342 LEU A C 1
ATOM 2448 O O . LEU A 1 342 ? 10.137 9.688 -10.269 1.00 96.62 342 LEU A O 1
ATOM 2452 N N . TRP A 1 343 ? 10.046 7.507 -9.724 1.00 96.62 343 TRP A N 1
ATOM 2453 C CA . TRP A 1 343 ? 10.490 6.959 -11.002 1.00 96.62 343 TRP A CA 1
ATOM 2454 C C . TRP A 1 343 ? 9.342 6.216 -11.675 1.00 96.62 343 TRP A C 1
ATOM 2456 O O . TRP A 1 343 ? 8.732 5.357 -11.045 1.00 96.62 343 TRP A O 1
ATOM 2466 N N . SER A 1 344 ? 9.079 6.508 -12.948 1.00 95.75 344 SER A N 1
ATOM 2467 C CA . SER A 1 344 ? 7.986 5.879 -13.704 1.00 95.75 344 SER A CA 1
ATOM 2468 C C . SER A 1 344 ? 8.512 5.132 -14.923 1.00 95.75 344 SER A C 1
ATOM 2470 O O . SER A 1 344 ? 9.220 5.721 -15.744 1.00 95.75 344 SER A O 1
ATOM 2472 N N . TYR A 1 345 ? 8.164 3.853 -15.031 1.00 96.06 345 TYR A N 1
ATOM 2473 C CA . TYR A 1 345 ? 8.567 2.922 -16.079 1.00 96.06 345 TYR A CA 1
ATOM 2474 C C . TYR A 1 345 ? 7.341 2.468 -16.851 1.00 96.06 345 TYR A C 1
ATOM 2476 O O . TYR A 1 345 ? 6.372 2.020 -16.242 1.00 96.06 345 TYR A O 1
ATOM 2484 N N . ARG A 1 346 ? 7.418 2.541 -18.180 1.00 95.19 346 ARG A N 1
ATOM 2485 C CA . ARG A 1 346 ? 6.331 2.091 -19.040 1.00 95.19 346 ARG A CA 1
ATOM 2486 C C . ARG A 1 346 ? 6.369 0.574 -19.206 1.00 95.19 346 ARG A C 1
ATOM 2488 O O . ARG A 1 346 ? 7.454 0.031 -19.443 1.00 95.19 346 ARG A O 1
ATOM 2495 N N . GLY A 1 347 ? 5.225 -0.086 -19.124 1.00 95.19 347 GLY A N 1
ATOM 2496 C CA . GLY A 1 347 ? 5.015 -1.443 -19.595 1.00 95.19 347 GLY A CA 1
ATOM 2497 C C . GLY A 1 347 ? 5.294 -1.550 -21.093 1.00 95.19 347 GLY A C 1
ATOM 2498 O O . GLY A 1 347 ? 5.220 -0.592 -21.860 1.00 95.19 347 GLY A O 1
ATOM 2499 N N . THR A 1 348 ? 5.720 -2.723 -21.538 1.00 94.62 348 THR A N 1
ATOM 2500 C CA . THR A 1 348 ? 5.991 -2.962 -22.956 1.00 94.62 348 THR A CA 1
ATOM 2501 C C . THR A 1 348 ? 5.353 -4.262 -23.379 1.00 94.62 348 THR A C 1
ATOM 2503 O O . THR A 1 348 ? 5.512 -5.285 -22.711 1.00 94.62 348 THR A O 1
ATOM 2506 N N . SER A 1 349 ? 4.675 -4.241 -24.521 1.00 93.81 349 SER A N 1
ATOM 2507 C CA . SER A 1 349 ? 4.057 -5.422 -25.105 1.00 93.81 349 SER A CA 1
ATOM 2508 C C . SER A 1 349 ? 4.556 -5.695 -26.520 1.00 93.81 349 SER A C 1
ATOM 2510 O O . SER A 1 349 ? 4.988 -4.809 -27.263 1.00 93.81 349 SER A O 1
ATOM 2512 N N . SER A 1 350 ? 4.510 -6.966 -26.907 1.00 93.62 350 SER A N 1
ATOM 2513 C CA . SER A 1 350 ? 4.780 -7.412 -28.270 1.00 93.62 350 SER A CA 1
ATOM 2514 C C . SER A 1 350 ? 3.811 -8.525 -28.629 1.00 93.62 350 SER A C 1
ATOM 2516 O O . SER A 1 350 ? 3.662 -9.493 -27.887 1.00 93.62 350 SER A O 1
ATOM 2518 N N . GLY A 1 351 ? 3.123 -8.384 -29.764 1.00 86.12 351 GLY A N 1
ATOM 2519 C CA . GLY A 1 351 ? 2.117 -9.360 -30.193 1.00 86.12 351 GLY A CA 1
ATOM 2520 C C . GLY A 1 351 ? 0.928 -9.500 -29.234 1.00 86.12 351 GLY A C 1
ATOM 2521 O O . GLY A 1 351 ? 0.293 -10.548 -29.241 1.00 86.12 351 GLY A O 1
ATOM 2522 N N . GLY A 1 352 ? 0.645 -8.473 -28.425 1.00 79.38 352 GLY A N 1
ATOM 2523 C CA . GLY A 1 352 ? -0.445 -8.462 -27.444 1.00 79.38 352 GLY A CA 1
ATOM 2524 C C . GLY A 1 352 ? -0.098 -9.050 -26.075 1.00 79.38 352 GLY A C 1
ATOM 2525 O O . GLY A 1 352 ? -0.965 -9.069 -25.217 1.00 79.38 352 GLY A O 1
ATOM 2526 N N . GLY A 1 353 ? 1.136 -9.517 -25.855 1.00 87.81 353 GLY A N 1
ATOM 2527 C CA . GLY A 1 353 ? 1.584 -10.005 -24.547 1.00 87.81 353 GLY A CA 1
ATOM 2528 C C . GLY A 1 353 ? 2.567 -9.053 -23.874 1.00 87.81 353 GLY A C 1
ATOM 2529 O O . GLY A 1 353 ? 3.365 -8.407 -24.562 1.00 87.81 353 GLY A O 1
ATOM 2530 N N . PHE A 1 354 ? 2.536 -9.004 -22.543 1.00 94.81 354 PHE A N 1
ATOM 2531 C CA . PHE A 1 354 ? 3.522 -8.303 -21.721 1.00 94.81 354 PHE A CA 1
ATOM 2532 C C . PHE A 1 354 ? 4.938 -8.851 -21.962 1.00 94.81 354 PHE A C 1
ATOM 2534 O O . PHE A 1 354 ? 5.163 -10.060 -22.034 1.00 94.81 354 PHE A O 1
ATOM 2541 N N . THR A 1 355 ? 5.915 -7.955 -22.101 1.00 95.62 355 THR A N 1
ATOM 2542 C CA . THR A 1 355 ? 7.326 -8.297 -22.368 1.00 95.62 355 THR A CA 1
ATOM 2543 C C . THR A 1 355 ? 8.309 -7.716 -21.355 1.00 95.62 355 THR A C 1
ATOM 2545 O O . THR A 1 355 ? 9.504 -8.010 -21.427 1.00 95.62 355 THR A O 1
ATOM 2548 N N . GLY A 1 356 ? 7.824 -6.920 -20.402 1.00 96.12 356 GLY A N 1
ATOM 2549 C CA . GLY A 1 356 ? 8.635 -6.231 -19.406 1.00 96.12 356 GLY A CA 1
ATOM 2550 C C . GLY A 1 356 ? 8.405 -4.727 -19.428 1.00 96.12 356 GLY A C 1
ATOM 2551 O O . GLY A 1 356 ? 7.369 -4.251 -19.883 1.00 96.12 356 GLY A O 1
ATOM 2552 N N . PHE A 1 357 ? 9.405 -3.974 -18.977 1.00 96.56 357 PHE A N 1
ATOM 2553 C CA . PHE A 1 357 ? 9.329 -2.523 -18.827 1.00 96.56 357 PHE A CA 1
ATOM 2554 C C . PHE A 1 357 ? 10.394 -1.798 -19.655 1.00 96.56 357 PHE A C 1
ATOM 2556 O O . PHE A 1 357 ? 11.438 -2.360 -20.002 1.00 96.56 357 PHE A O 1
ATOM 2563 N N . SER A 1 358 ? 10.153 -0.520 -19.946 1.00 94.56 358 SER A N 1
ATOM 2564 C CA . SER A 1 358 ? 11.094 0.353 -20.641 1.00 94.56 358 SER A CA 1
ATOM 2565 C C . SER A 1 358 ? 12.419 0.493 -19.886 1.00 94.56 358 SER A C 1
ATOM 2567 O O . SER A 1 358 ? 12.455 0.608 -18.666 1.00 94.56 358 SER A O 1
ATOM 2569 N N . SER A 1 359 ? 13.539 0.583 -20.611 1.00 91.38 359 SER A N 1
ATOM 2570 C CA . SER A 1 359 ? 14.864 0.790 -19.996 1.00 91.38 359 SER A CA 1
ATOM 2571 C C . SER A 1 359 ? 15.108 2.223 -19.503 1.00 91.38 359 SER A C 1
ATOM 2573 O O . SER A 1 359 ? 16.112 2.494 -18.850 1.00 91.38 359 SER A O 1
ATOM 2575 N N . SER A 1 360 ? 14.247 3.162 -19.891 1.00 91.56 360 SER A N 1
ATOM 2576 C CA . SER A 1 360 ? 14.251 4.551 -19.430 1.00 91.56 360 SER A CA 1
ATOM 2577 C C . SER A 1 360 ? 13.060 4.800 -18.521 1.00 91.56 360 SER A C 1
ATOM 2579 O O . SER A 1 360 ? 12.004 4.205 -18.729 1.00 91.56 360 SER A O 1
ATOM 2581 N N . HIS A 1 361 ? 13.213 5.739 -17.594 1.00 92.62 361 HIS A N 1
ATOM 2582 C CA . HIS A 1 361 ? 12.145 6.185 -16.712 1.00 92.62 361 HIS A CA 1
ATOM 2583 C C . HIS A 1 361 ? 12.036 7.711 -16.704 1.00 92.62 361 HIS A C 1
ATOM 2585 O O . HIS A 1 361 ? 13.015 8.421 -16.954 1.00 92.62 361 HIS A O 1
ATOM 2591 N N . ALA A 1 362 ? 10.846 8.214 -16.385 1.00 92.00 362 ALA A N 1
ATOM 2592 C CA . ALA A 1 362 ? 10.676 9.598 -15.958 1.00 92.00 362 ALA A CA 1
ATOM 2593 C C . ALA A 1 362 ? 11.100 9.747 -14.489 1.00 92.00 362 ALA A 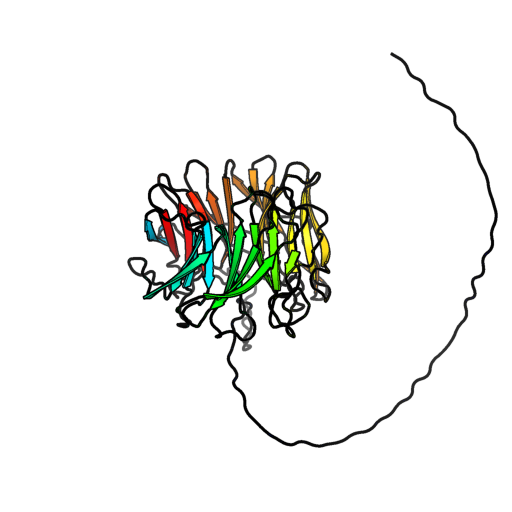C 1
ATOM 2595 O O . ALA A 1 362 ? 11.146 8.763 -13.746 1.00 92.00 362 ALA A O 1
ATOM 2596 N N . THR A 1 363 ? 11.423 10.970 -14.062 1.00 92.88 363 THR A N 1
ATOM 2597 C CA . THR A 1 363 ? 11.794 11.252 -12.670 1.00 92.88 363 THR A CA 1
ATOM 2598 C C . THR A 1 363 ? 11.185 12.558 -12.190 1.00 92.88 363 THR A C 1
ATOM 2600 O O . THR A 1 363 ? 11.343 13.593 -12.836 1.00 92.88 363 THR A O 1
ATOM 2603 N N . ILE A 1 364 ? 10.563 12.512 -11.012 1.00 93.19 364 ILE A N 1
ATOM 2604 C CA . ILE A 1 364 ? 10.096 13.684 -10.267 1.00 93.19 364 ILE A CA 1
ATOM 2605 C C . ILE A 1 364 ? 10.766 13.679 -8.893 1.00 93.19 364 ILE A C 1
ATOM 2607 O O . ILE A 1 364 ? 10.683 12.698 -8.158 1.00 93.19 364 ILE A O 1
ATOM 2611 N N . GLY A 1 365 ? 11.449 14.769 -8.542 1.00 93.31 365 GLY A N 1
ATOM 2612 C CA . GLY A 1 365 ? 12.023 14.940 -7.208 1.00 93.31 365 GLY A CA 1
ATOM 2613 C C . GLY A 1 365 ? 10.931 15.260 -6.189 1.00 93.31 365 GLY A C 1
ATOM 2614 O O . GLY A 1 365 ? 10.198 16.231 -6.362 1.00 93.31 365 GLY A O 1
ATOM 2615 N N . LEU A 1 366 ? 10.835 14.459 -5.129 1.00 92.88 366 LEU A N 1
ATOM 2616 C CA . LEU A 1 366 ? 9.879 14.653 -4.033 1.00 92.88 366 LEU A CA 1
ATOM 2617 C C . LEU A 1 366 ? 10.500 15.436 -2.870 1.00 92.88 366 LEU A C 1
ATOM 2619 O O . LEU A 1 366 ? 9.789 16.061 -2.089 1.00 92.88 366 LEU A O 1
ATOM 2623 N N . GLY A 1 367 ? 11.831 15.418 -2.751 1.00 92.56 367 GLY A N 1
ATOM 2624 C CA . GLY A 1 367 ? 12.578 16.157 -1.735 1.00 92.56 367 GLY A CA 1
ATOM 2625 C C . GLY A 1 367 ? 13.428 15.263 -0.837 1.00 92.56 367 GLY A C 1
ATOM 2626 O O . GLY A 1 367 ? 13.804 14.149 -1.192 1.00 92.56 367 GLY A O 1
ATOM 2627 N N . THR A 1 368 ? 13.783 15.773 0.341 1.00 93.12 368 THR A N 1
ATOM 2628 C CA . THR A 1 368 ? 14.711 15.115 1.277 1.00 93.12 368 THR A CA 1
ATOM 2629 C C . THR A 1 368 ? 14.167 15.173 2.701 1.00 93.12 368 THR A C 1
ATOM 2631 O O . THR A 1 368 ? 13.322 16.007 3.016 1.00 93.12 368 THR A O 1
ATOM 2634 N N . GLY A 1 369 ? 14.690 14.319 3.585 1.00 89.69 369 GLY A N 1
ATOM 2635 C CA . GLY A 1 369 ? 14.429 14.413 5.027 1.00 89.69 369 GLY A CA 1
ATOM 2636 C C . GLY A 1 369 ? 13.095 13.826 5.496 1.00 89.69 369 GLY A C 1
ATOM 2637 O O . GLY A 1 369 ? 12.720 14.031 6.650 1.00 89.69 369 GLY A O 1
ATOM 2638 N N . PHE A 1 370 ? 12.390 13.081 4.642 1.00 91.69 370 PHE A N 1
ATOM 2639 C CA . PHE A 1 370 ? 11.164 12.389 5.030 1.00 91.69 370 PHE A CA 1
ATOM 2640 C C . PHE A 1 370 ? 11.468 11.161 5.893 1.00 91.69 370 PHE A C 1
ATOM 2642 O O . PHE A 1 370 ? 12.342 10.353 5.579 1.00 91.69 370 PHE A O 1
ATOM 2649 N N . SER A 1 371 ? 10.720 11.013 6.984 1.00 89.00 371 SER A N 1
ATOM 2650 C CA . SER A 1 371 ? 10.720 9.810 7.823 1.00 89.00 371 SER A CA 1
ATOM 2651 C C . SER A 1 371 ? 9.751 8.742 7.312 1.00 89.00 371 SER A C 1
ATOM 2653 O O . SER A 1 371 ? 9.940 7.554 7.573 1.00 89.00 371 SER A O 1
ATOM 2655 N N . LEU A 1 372 ? 8.718 9.159 6.579 1.00 90.12 372 LEU A N 1
ATOM 2656 C CA . LEU A 1 372 ? 7.705 8.294 5.987 1.00 90.12 372 LEU A CA 1
ATOM 2657 C C . LEU A 1 372 ? 7.378 8.803 4.585 1.00 90.12 372 LEU A C 1
ATOM 2659 O O . LEU A 1 372 ? 7.258 10.013 4.383 1.00 90.12 372 LEU A O 1
ATOM 2663 N N . VAL A 1 373 ? 7.213 7.864 3.657 1.00 93.69 373 VAL A N 1
ATOM 2664 C CA . VAL A 1 373 ? 6.562 8.099 2.373 1.00 93.69 373 VAL A CA 1
ATOM 2665 C C . VAL A 1 373 ? 5.559 6.971 2.148 1.00 93.69 373 VAL A C 1
ATOM 2667 O O . VAL A 1 373 ? 5.897 5.831 2.456 1.00 93.69 373 VAL A O 1
ATOM 2670 N N . ARG A 1 374 ? 4.359 7.290 1.655 1.00 95.00 374 ARG A N 1
ATOM 2671 C CA . ARG A 1 374 ? 3.374 6.332 1.118 1.00 95.00 374 ARG A CA 1
ATOM 2672 C C . ARG A 1 374 ? 3.019 6.732 -0.303 1.00 95.00 374 ARG A C 1
ATOM 2674 O O . ARG A 1 374 ? 2.955 7.928 -0.582 1.00 95.00 374 ARG A O 1
ATOM 2681 N N . LEU A 1 375 ? 2.764 5.749 -1.160 1.00 96.56 375 LEU A N 1
ATOM 2682 C CA . LEU A 1 375 ? 2.294 5.951 -2.528 1.00 96.56 375 LEU A CA 1
ATOM 2683 C C . LEU A 1 375 ? 0.968 5.212 -2.718 1.00 96.56 375 LEU A C 1
ATOM 2685 O O . LEU A 1 375 ? 0.870 4.027 -2.394 1.00 96.56 375 LEU A O 1
ATOM 2689 N N . ARG A 1 376 ? -0.044 5.903 -3.238 1.00 97.00 376 ARG A N 1
ATOM 2690 C CA . ARG A 1 376 ? -1.325 5.316 -3.646 1.00 97.00 376 ARG A CA 1
ATOM 2691 C C . ARG A 1 376 ? -1.707 5.836 -5.027 1.00 97.00 376 ARG A C 1
ATOM 2693 O O . ARG A 1 376 ? -1.333 6.954 -5.375 1.00 97.00 376 ARG A O 1
ATOM 2700 N N . LYS A 1 377 ? -2.420 5.016 -5.794 1.00 96.38 377 LYS A N 1
ATOM 2701 C CA . LYS A 1 377 ? -3.054 5.404 -7.060 1.00 96.38 377 LYS A CA 1
ATOM 2702 C C . LYS A 1 377 ? -4.535 5.706 -6.825 1.00 96.38 377 LYS A C 1
ATOM 2704 O O . LYS A 1 377 ? -5.087 5.191 -5.857 1.00 96.38 377 LYS A O 1
ATOM 2709 N N . GLY A 1 378 ? -5.123 6.508 -7.699 1.00 94.50 378 GLY A N 1
ATOM 2710 C CA . GLY A 1 378 ? -6.550 6.844 -7.731 1.00 94.50 378 GLY A CA 1
ATOM 2711 C C . GLY A 1 378 ? -6.851 7.739 -8.929 1.00 94.50 378 GLY A C 1
ATOM 2712 O O . GLY A 1 378 ? -5.909 8.206 -9.556 1.00 94.50 378 GLY A O 1
ATOM 2713 N N . ASP A 1 379 ? -8.110 7.979 -9.260 1.00 92.94 379 ASP A N 1
ATOM 2714 C CA . ASP A 1 379 ? -8.531 8.969 -10.258 1.00 92.94 379 ASP A CA 1
ATOM 2715 C C . ASP A 1 379 ? -9.032 10.232 -9.539 1.00 92.94 379 ASP A C 1
ATOM 2717 O O . ASP A 1 379 ? -10.209 10.376 -9.197 1.00 92.94 379 ASP A O 1
ATOM 2721 N N . PHE A 1 380 ? -8.109 11.154 -9.241 1.00 93.56 380 PHE A N 1
ATOM 2722 C CA . PHE A 1 380 ? -8.436 12.343 -8.450 1.00 93.56 380 PHE A CA 1
ATOM 2723 C C . PHE A 1 380 ? -9.068 13.443 -9.301 1.00 93.56 380 PHE A C 1
ATOM 2725 O O . PHE A 1 380 ? -9.729 14.328 -8.757 1.00 93.56 380 PHE A O 1
ATOM 2732 N N . ASN A 1 381 ? -8.835 13.448 -10.613 1.00 91.00 381 ASN A N 1
ATOM 2733 C CA . ASN A 1 381 ? -9.343 14.481 -11.511 1.00 91.00 381 ASN A CA 1
ATOM 2734 C C . ASN A 1 381 ? -10.541 14.014 -12.364 1.00 91.00 381 ASN A C 1
ATOM 2736 O O . ASN A 1 381 ? -11.115 14.843 -13.073 1.00 91.00 381 ASN A O 1
ATOM 2740 N N . ARG A 1 382 ? -10.932 12.737 -12.271 1.00 90.56 382 ARG A N 1
ATOM 2741 C CA . ARG A 1 382 ? -12.041 12.102 -12.998 1.00 90.56 382 ARG A CA 1
ATOM 2742 C C . ARG A 1 382 ? -11.866 12.101 -14.514 1.00 90.56 382 ARG A C 1
ATOM 2744 O O . ARG A 1 382 ? -12.844 12.233 -15.253 1.00 90.56 382 ARG A O 1
ATOM 2751 N N . ASP A 1 383 ? -10.631 11.998 -14.994 1.00 88.06 383 ASP A N 1
ATOM 2752 C CA . ASP A 1 383 ? -10.338 11.838 -16.422 1.00 88.06 383 ASP A CA 1
ATOM 2753 C C . ASP A 1 383 ? -10.208 10.369 -16.854 1.00 88.06 383 ASP A C 1
ATOM 2755 O O . ASP A 1 383 ? -9.942 10.088 -18.027 1.00 88.06 383 ASP A O 1
ATOM 2759 N N . GLY A 1 384 ? -10.442 9.431 -15.931 1.00 87.19 384 GLY A N 1
ATOM 2760 C CA . GLY A 1 384 ? -10.375 7.997 -16.172 1.00 87.19 384 GLY A CA 1
ATOM 2761 C C . GLY A 1 384 ? -8.951 7.450 -16.223 1.00 87.19 384 GLY A C 1
ATOM 2762 O O . GLY A 1 384 ? -8.777 6.274 -16.549 1.00 87.19 384 GLY A O 1
ATOM 2763 N N . LYS A 1 385 ? -7.927 8.264 -15.933 1.00 88.31 385 LYS A N 1
ATOM 2764 C CA . LYS A 1 385 ? -6.528 7.829 -15.893 1.00 88.31 385 LYS A CA 1
ATOM 2765 C C . LYS A 1 385 ? -6.059 7.755 -14.446 1.00 88.31 385 LYS A C 1
ATOM 2767 O O . LYS A 1 385 ? -6.302 8.671 -13.668 1.00 88.31 385 LYS A O 1
ATOM 2772 N N . PRO A 1 386 ? -5.311 6.705 -14.071 1.00 92.94 386 PRO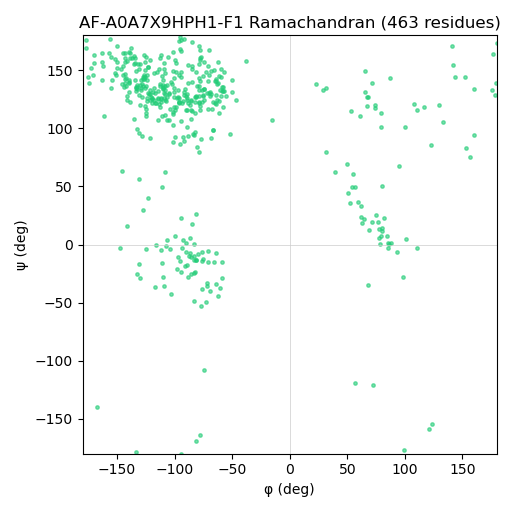 A N 1
ATOM 2773 C CA . PRO A 1 386 ? -4.733 6.644 -12.741 1.00 92.94 386 PRO A CA 1
ATOM 2774 C C . PRO A 1 386 ? -3.756 7.808 -12.504 1.00 92.94 386 PRO A C 1
ATOM 2776 O O . PRO A 1 386 ? -2.766 7.974 -13.222 1.00 92.94 386 PRO A O 1
ATOM 2779 N N . ASP A 1 387 ? -4.020 8.578 -11.460 1.00 95.31 387 ASP A N 1
ATOM 2780 C CA . ASP A 1 387 ? -3.158 9.573 -10.836 1.00 95.31 387 ASP A CA 1
ATOM 2781 C C . ASP A 1 387 ? -2.395 8.955 -9.646 1.00 95.31 387 ASP A C 1
ATOM 2783 O O . ASP A 1 387 ? -2.544 7.775 -9.310 1.00 95.31 387 ASP A O 1
ATOM 2787 N N . LEU A 1 388 ? -1.562 9.757 -8.970 1.00 97.19 388 LEU A N 1
ATOM 2788 C CA . LEU A 1 388 ? -0.829 9.334 -7.774 1.00 97.19 388 LEU A CA 1
ATOM 2789 C C . LEU A 1 388 ? -0.976 10.311 -6.606 1.00 97.19 388 LEU A C 1
ATOM 2791 O O . LEU A 1 388 ? -0.790 11.516 -6.756 1.00 97.19 388 LEU A O 1
ATOM 2795 N N . ALA A 1 389 ? -1.173 9.767 -5.407 1.00 97.31 389 ALA A N 1
ATOM 2796 C CA . ALA A 1 389 ? -1.057 10.470 -4.137 1.00 97.31 389 ALA A CA 1
ATOM 2797 C C . ALA A 1 389 ? 0.195 10.006 -3.382 1.00 97.31 389 ALA A C 1
ATOM 2799 O O . ALA A 1 389 ? 0.375 8.819 -3.093 1.00 97.31 389 ALA A O 1
ATOM 2800 N N . VAL A 1 390 ? 1.062 10.956 -3.027 1.00 97.25 390 VAL A N 1
ATOM 2801 C CA . VAL A 1 390 ? 2.276 10.717 -2.239 1.00 97.25 390 VAL A CA 1
ATOM 2802 C C . VAL A 1 390 ? 2.151 11.407 -0.889 1.00 97.25 390 VAL A C 1
ATOM 2804 O O . VAL A 1 390 ? 2.293 12.626 -0.802 1.00 97.25 390 VAL A O 1
ATOM 2807 N N . LEU A 1 391 ? 1.945 10.639 0.181 1.00 96.12 391 LEU A N 1
ATOM 2808 C CA . LEU A 1 391 ? 2.058 11.164 1.542 1.00 96.12 391 LEU A CA 1
ATOM 2809 C C . LEU A 1 391 ? 3.537 11.255 1.904 1.00 96.12 391 LEU A C 1
ATOM 2811 O O . LEU A 1 391 ? 4.223 10.236 1.937 1.00 96.12 391 LEU A O 1
ATOM 2815 N N . THR A 1 392 ? 4.017 12.445 2.238 1.00 94.38 392 THR A N 1
ATOM 2816 C CA . THR A 1 392 ? 5.336 12.663 2.831 1.00 94.38 392 THR A CA 1
ATOM 2817 C C . THR A 1 392 ? 5.174 13.155 4.264 1.00 94.38 392 THR A C 1
ATOM 2819 O O . THR A 1 392 ? 4.333 14.007 4.556 1.00 94.38 392 THR A O 1
ATOM 2822 N N . ALA A 1 393 ? 5.971 12.616 5.187 1.00 91.38 393 ALA A N 1
ATOM 2823 C CA . ALA A 1 393 ? 5.996 13.089 6.569 1.00 91.38 393 ALA A CA 1
ATOM 2824 C C . ALA A 1 393 ? 7.430 13.274 7.058 1.00 91.38 393 ALA A C 1
ATOM 2826 O O . ALA A 1 393 ? 8.281 12.395 6.875 1.00 91.38 393 ALA A O 1
ATOM 2827 N N . THR A 1 394 ? 7.693 14.399 7.722 1.00 87.44 394 THR A N 1
ATOM 2828 C CA . THR A 1 394 ? 8.937 14.643 8.460 1.00 87.44 394 THR A CA 1
ATOM 2829 C C . THR A 1 394 ? 8.742 14.403 9.955 1.00 87.44 394 THR A C 1
ATOM 2831 O O . THR A 1 394 ? 7.629 14.458 10.479 1.00 87.44 394 THR A O 1
ATOM 2834 N N . SER A 1 395 ? 9.843 14.153 10.665 1.00 79.25 395 SER A N 1
ATOM 2835 C CA . SER A 1 395 ? 9.854 14.079 12.127 1.00 79.25 395 SER A CA 1
ATOM 2836 C C . SER A 1 395 ? 10.896 15.055 12.691 1.00 79.25 395 SER A C 1
ATOM 2838 O O . SER A 1 395 ? 12.094 14.787 12.547 1.00 79.25 395 SER A O 1
ATOM 2840 N N . PRO A 1 396 ? 10.485 16.148 13.369 1.00 72.69 396 PRO A N 1
ATOM 2841 C CA . PRO A 1 396 ? 9.096 16.571 13.613 1.00 72.69 396 PRO A CA 1
ATOM 2842 C C . PRO A 1 396 ? 8.379 17.072 12.336 1.00 72.69 396 PRO A C 1
ATOM 2844 O O . PRO A 1 396 ? 9.033 17.277 11.313 1.00 72.69 396 PRO A O 1
ATOM 2847 N N . SER A 1 397 ? 7.050 17.225 12.418 1.00 74.44 397 SER A N 1
ATOM 2848 C CA . SER A 1 397 ? 6.082 17.714 11.408 1.00 74.44 397 SER A CA 1
ATOM 2849 C C . SER A 1 397 ? 6.603 18.878 10.534 1.00 74.44 397 SER A C 1
ATOM 2851 O O . SER A 1 397 ? 7.503 19.600 10.981 1.00 74.44 397 SER A O 1
ATOM 2853 N N . PRO A 1 398 ? 6.052 19.143 9.325 1.00 85.56 398 PRO A N 1
ATOM 2854 C CA . PRO A 1 398 ? 4.714 18.794 8.809 1.00 85.56 398 PRO A CA 1
ATOM 2855 C C . PRO A 1 398 ? 4.623 17.498 7.981 1.00 85.56 398 PRO A C 1
ATOM 2857 O O . PRO A 1 398 ? 5.631 16.930 7.564 1.00 85.56 398 PRO A O 1
ATOM 2860 N N . SER A 1 399 ? 3.387 17.057 7.718 1.00 92.25 399 SER A N 1
ATOM 2861 C CA . SER A 1 399 ? 3.083 16.074 6.666 1.00 92.25 399 SER A CA 1
ATOM 2862 C C . SER A 1 399 ? 2.348 16.746 5.500 1.00 92.25 399 SER A C 1
ATOM 2864 O O . SER A 1 399 ? 1.765 17.824 5.639 1.00 92.25 399 SER A O 1
ATOM 2866 N N . SER A 1 400 ? 2.418 16.166 4.311 1.00 92.75 400 SER A N 1
ATOM 2867 C CA . SER A 1 400 ? 1.713 16.668 3.128 1.00 92.75 400 SER A CA 1
ATOM 2868 C C . SER A 1 400 ? 1.386 15.524 2.186 1.00 92.75 400 SER A C 1
ATOM 2870 O O . SER A 1 400 ? 2.169 14.586 2.058 1.00 92.75 400 SER A O 1
ATOM 2872 N N . VAL A 1 401 ? 0.245 15.619 1.512 1.00 95.00 401 VAL A N 1
ATOM 2873 C CA . VAL A 1 401 ? -0.058 14.788 0.348 1.00 95.00 401 VAL A CA 1
ATOM 2874 C C . VAL A 1 401 ? 0.290 15.587 -0.901 1.00 95.00 401 VAL A C 1
ATOM 2876 O O . VAL A 1 401 ? -0.159 16.721 -1.069 1.00 95.00 401 VAL A O 1
ATOM 2879 N N . HIS A 1 402 ? 1.111 15.008 -1.768 1.00 94.44 402 HIS A N 1
ATOM 2880 C CA . HIS A 1 402 ? 1.354 15.513 -3.111 1.00 94.44 402 HIS A CA 1
ATOM 2881 C C . HIS A 1 402 ? 0.502 14.698 -4.076 1.00 94.44 402 HIS A C 1
ATOM 2883 O O . HIS A 1 402 ? 0.713 13.495 -4.201 1.00 94.44 402 HIS A O 1
ATOM 2889 N N . LEU A 1 403 ? -0.447 15.346 -4.737 1.00 95.31 403 LEU A N 1
ATOM 2890 C CA . LEU A 1 403 ? -1.204 14.770 -5.839 1.00 95.31 403 LEU A CA 1
ATOM 2891 C C . LEU A 1 403 ? -0.448 15.044 -7.127 1.00 95.31 403 LEU A C 1
ATOM 2893 O O . LEU A 1 403 ? -0.155 16.201 -7.431 1.00 95.31 403 LEU A O 1
ATOM 2897 N N . LEU A 1 404 ? -0.088 13.992 -7.846 1.00 95.06 404 LEU A N 1
ATOM 2898 C CA . LEU A 1 404 ? 0.596 14.051 -9.124 1.00 95.06 404 LEU A CA 1
ATOM 2899 C C . LEU A 1 404 ? -0.380 13.575 -10.194 1.00 95.06 404 LEU A C 1
ATOM 2901 O O . LEU A 1 404 ? -0.719 12.394 -10.234 1.00 95.06 404 LEU A O 1
ATOM 2905 N N . ILE A 1 405 ? -0.819 14.511 -11.033 1.00 92.62 405 ILE A N 1
ATOM 2906 C CA . ILE A 1 405 ? -1.897 14.286 -11.990 1.00 92.62 405 ILE A CA 1
ATOM 2907 C C . ILE A 1 405 ? -1.322 13.780 -13.298 1.00 92.62 405 ILE A C 1
ATOM 2909 O O . ILE A 1 405 ? -0.397 14.367 -13.868 1.00 92.62 405 ILE A O 1
ATOM 2913 N N . ASN A 1 406 ? -1.851 12.671 -13.769 1.00 91.19 406 ASN A N 1
ATOM 2914 C CA . ASN A 1 406 ? -1.448 12.040 -14.995 1.00 91.19 406 ASN A CA 1
ATOM 2915 C C . ASN A 1 406 ? -2.016 12.807 -16.192 1.00 91.19 406 ASN A C 1
ATOM 2917 O O . ASN A 1 406 ? -3.212 13.031 -16.325 1.00 91.19 406 ASN A O 1
ATOM 2921 N N . ARG A 1 407 ? -1.133 13.255 -17.082 1.00 83.06 407 ARG A N 1
ATOM 2922 C CA . ARG A 1 407 ? -1.491 14.036 -18.273 1.00 83.06 407 ARG A CA 1
ATOM 2923 C C . ARG A 1 407 ? -0.988 13.358 -19.536 1.00 83.06 407 ARG A C 1
ATOM 2925 O O . ARG A 1 407 ? -0.456 14.023 -20.419 1.00 83.06 407 ARG A O 1
ATOM 2932 N N . TYR A 1 408 ? -1.072 12.036 -19.618 1.00 73.38 408 TYR A N 1
ATOM 2933 C CA . TYR A 1 408 ? -0.573 11.305 -20.778 1.00 73.38 408 TYR A CA 1
ATOM 2934 C C . TYR A 1 408 ? -1.083 11.871 -22.126 1.00 73.38 408 TYR A C 1
ATOM 2936 O O . TYR A 1 408 ? -2.284 12.066 -22.326 1.00 73.38 408 TYR A O 1
ATOM 2944 N N . PHE A 1 409 ? -0.153 12.089 -23.073 1.00 65.44 409 PHE A N 1
ATOM 2945 C CA . PHE A 1 409 ? -0.411 12.594 -24.436 1.00 65.44 409 PHE A CA 1
ATOM 2946 C C . PHE A 1 409 ? 0.199 11.713 -25.552 1.00 65.44 409 PHE A C 1
ATOM 2948 O O . PHE A 1 409 ? 0.564 12.224 -26.613 1.00 65.44 409 PHE A O 1
ATOM 2955 N N . GLY A 1 410 ? 0.343 10.399 -25.348 1.00 63.62 410 GLY A N 1
ATOM 2956 C CA . GLY A 1 410 ? 0.663 9.468 -26.447 1.00 63.62 410 GLY A CA 1
ATOM 2957 C C 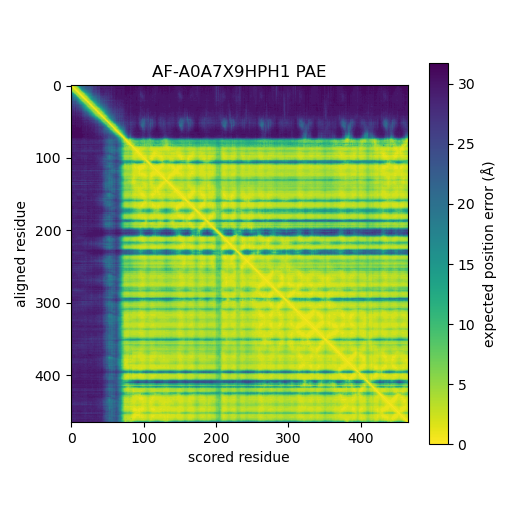. GLY A 1 410 ? 2.120 9.006 -26.584 1.00 63.62 410 GLY A C 1
ATOM 2958 O O . GLY A 1 410 ? 2.433 8.325 -27.560 1.00 63.62 410 GLY A O 1
ATOM 2959 N N . SER A 1 411 ? 3.044 9.368 -25.680 1.00 63.31 411 SER A N 1
ATOM 2960 C CA . SER A 1 411 ? 4.451 8.920 -25.795 1.00 63.31 411 SER A CA 1
ATOM 2961 C C . SER A 1 411 ? 5.170 8.558 -24.488 1.00 63.31 411 SER A C 1
ATOM 2963 O O . SER A 1 411 ? 6.399 8.475 -24.482 1.00 63.31 411 SER A O 1
ATOM 2965 N N . GLY A 1 412 ? 4.436 8.344 -23.399 1.00 72.44 412 GLY A N 1
ATOM 2966 C CA . GLY A 1 412 ? 4.943 7.809 -22.131 1.00 72.44 412 GLY A CA 1
ATOM 2967 C C . GLY A 1 412 ? 4.317 8.474 -20.907 1.00 72.44 412 GLY A C 1
ATOM 2968 O O . GLY A 1 412 ? 3.644 9.494 -21.033 1.00 72.44 412 GLY A O 1
ATOM 2969 N N . ILE A 1 413 ? 4.578 7.910 -19.730 1.00 83.38 413 ILE A N 1
ATOM 2970 C CA . ILE A 1 413 ? 4.001 8.341 -18.451 1.00 83.38 413 ILE A CA 1
ATOM 2971 C C . ILE A 1 413 ? 4.456 9.761 -18.102 1.00 83.38 413 ILE A C 1
ATOM 2973 O O . ILE A 1 413 ? 5.654 10.033 -17.967 1.00 83.38 413 ILE A O 1
ATOM 2977 N N . VAL A 1 414 ? 3.496 10.670 -17.937 1.00 83.75 414 VAL A N 1
ATOM 2978 C CA . VAL A 1 414 ? 3.756 12.076 -17.622 1.00 83.75 414 VAL A CA 1
ATOM 2979 C C . VAL A 1 414 ? 2.852 12.508 -16.479 1.00 83.75 414 VAL A C 1
ATOM 2981 O O . VAL A 1 414 ? 1.700 12.875 -16.687 1.00 83.75 414 VAL A O 1
ATOM 2984 N N . PHE A 1 415 ? 3.412 12.530 -15.273 1.00 89.75 415 PHE A N 1
ATOM 2985 C CA . PHE A 1 415 ? 2.778 13.182 -14.136 1.00 89.75 415 PHE A CA 1
ATOM 2986 C C . PHE A 1 415 ? 3.135 14.675 -14.119 1.00 89.75 415 PHE A C 1
ATOM 2988 O O . PHE A 1 415 ? 4.311 15.052 -14.140 1.00 89.75 415 PHE A O 1
ATOM 2995 N N . GLN A 1 416 ? 2.118 15.530 -14.106 1.00 78.75 416 GLN A N 1
ATOM 2996 C CA . GLN A 1 416 ? 2.202 16.990 -14.084 1.00 78.75 416 GLN A CA 1
ATOM 2997 C C . GLN A 1 416 ? 1.237 17.567 -13.034 1.00 78.75 416 GLN A C 1
ATOM 2999 O O . GLN A 1 416 ? 0.608 16.830 -12.281 1.00 78.75 416 GLN A O 1
ATOM 3004 N N . ASP A 1 417 ? 1.183 18.899 -12.930 1.00 71.75 417 ASP A N 1
ATOM 3005 C CA . ASP A 1 417 ? 0.232 19.626 -12.077 1.00 71.75 417 ASP A CA 1
ATOM 3006 C C . ASP A 1 417 ? 0.232 19.189 -10.602 1.00 71.75 417 ASP A C 1
ATOM 3008 O O . ASP A 1 417 ? -0.813 18.936 -10.008 1.00 71.75 417 ASP A O 1
ATOM 3012 N N . THR A 1 418 ? 1.420 19.119 -9.986 1.00 83.81 418 THR A N 1
ATOM 3013 C CA . THR A 1 418 ? 1.533 18.693 -8.588 1.00 83.81 418 THR A CA 1
ATOM 3014 C C . THR A 1 418 ? 0.788 19.635 -7.642 1.00 83.81 418 THR A C 1
ATOM 3016 O O . THR A 1 418 ? 1.217 20.772 -7.415 1.00 83.81 418 THR A O 1
ATOM 3019 N N . LEU A 1 419 ? -0.281 19.141 -7.018 1.00 90.25 419 LEU A N 1
ATOM 3020 C CA . LEU A 1 419 ? -0.980 19.829 -5.939 1.00 90.25 419 LEU A CA 1
ATOM 3021 C C . LEU A 1 419 ? -0.456 19.314 -4.600 1.00 90.25 419 LEU A C 1
ATOM 3023 O O . LEU A 1 419 ? -0.497 18.124 -4.316 1.00 90.25 419 LEU A O 1
ATOM 3027 N N . THR A 1 420 ? 0.045 20.215 -3.757 1.00 91.50 420 THR A N 1
ATOM 3028 C CA . THR A 1 420 ? 0.441 19.867 -2.387 1.00 91.50 420 THR A CA 1
ATOM 3029 C C . THR A 1 420 ? -0.644 20.303 -1.412 1.00 91.50 420 THR A C 1
ATOM 3031 O O . THR A 1 420 ? -0.934 21.499 -1.283 1.00 91.50 420 THR A O 1
ATOM 3034 N N . VAL A 1 421 ? -1.216 19.325 -0.716 1.00 91.31 421 VAL A N 1
ATOM 3035 C CA . VAL A 1 421 ? -2.225 19.506 0.324 1.00 91.31 421 VAL A CA 1
ATOM 3036 C C . VAL A 1 421 ? -1.571 19.214 1.678 1.00 91.31 421 VAL A C 1
ATOM 3038 O O . VAL A 1 421 ? -1.171 18.075 1.936 1.00 91.31 421 VAL A O 1
ATOM 3041 N N . PRO A 1 422 ? -1.390 20.224 2.546 1.00 91.06 422 PRO A N 1
ATOM 3042 C CA . PRO A 1 422 ? -0.920 19.993 3.905 1.00 91.06 422 PRO A CA 1
ATOM 3043 C C . PRO A 1 422 ? -1.903 19.095 4.660 1.00 91.06 422 PRO A C 1
ATOM 3045 O O . PRO A 1 422 ? -3.101 19.356 4.652 1.00 91.06 422 PRO A O 1
ATOM 3048 N N . VAL A 1 423 ? -1.389 18.075 5.344 1.00 91.38 423 VAL A N 1
ATOM 3049 C CA . VAL A 1 423 ? -2.174 17.168 6.197 1.00 91.38 423 VAL A CA 1
ATOM 3050 C C . VAL A 1 423 ? -1.449 16.965 7.516 1.00 91.38 423 VAL A C 1
ATOM 3052 O O . VAL A 1 423 ? -0.243 17.203 7.597 1.00 91.38 423 VAL A O 1
ATOM 3055 N N . CYS A 1 424 ? -2.160 16.516 8.551 1.00 89.94 424 CYS A N 1
ATOM 3056 C CA . CYS A 1 424 ? -1.586 16.313 9.882 1.00 89.94 424 CYS A CA 1
ATOM 3057 C C . CYS A 1 424 ? -0.798 17.557 10.352 1.00 89.94 424 CYS A C 1
ATOM 3059 O O . CYS A 1 424 ? 0.436 17.580 10.405 1.00 89.94 424 CYS A O 1
ATOM 3061 N N . SER A 1 425 ? -1.529 18.639 10.634 1.00 81.06 425 SER A N 1
ATOM 3062 C CA . SER A 1 425 ? -0.943 19.926 11.016 1.00 81.06 425 SER A CA 1
ATOM 3063 C C . SER A 1 425 ? -0.481 19.971 12.484 1.00 81.06 425 SER A C 1
ATOM 3065 O O . SER A 1 425 ? -0.793 19.102 13.301 1.00 81.06 425 SER A O 1
ATOM 3067 N N . GLY A 1 426 ? 0.295 21.003 12.831 1.00 83.75 426 GLY A N 1
ATOM 3068 C CA . GLY A 1 426 ? 0.782 21.205 14.197 1.00 83.75 426 GLY A CA 1
ATOM 3069 C C . GLY A 1 426 ? 1.870 20.206 14.583 1.00 83.75 426 GLY A C 1
ATOM 3070 O O . GLY A 1 426 ? 2.931 20.183 13.963 1.00 83.75 426 GLY A O 1
ATOM 3071 N N . ASP A 1 427 ? 1.619 19.427 15.634 1.00 83.62 427 ASP A N 1
ATOM 3072 C CA . ASP A 1 427 ? 2.528 18.405 16.162 1.00 83.62 427 ASP A CA 1
ATOM 3073 C C . ASP A 1 427 ? 2.171 16.980 15.711 1.00 83.62 427 ASP A C 1
ATOM 3075 O O . ASP A 1 427 ? 2.769 16.011 16.183 1.00 83.62 427 ASP A O 1
ATOM 3079 N N . THR A 1 428 ? 1.201 16.845 14.803 1.00 86.94 428 THR A N 1
ATOM 3080 C CA . THR A 1 428 ? 0.788 15.549 14.267 1.00 86.94 428 THR A CA 1
ATOM 3081 C C . THR A 1 428 ? 1.680 15.123 13.094 1.00 86.94 428 THR A C 1
ATOM 3083 O O . THR A 1 428 ? 2.317 15.941 12.424 1.00 86.94 428 THR A O 1
ATOM 3086 N N . SER A 1 429 ? 1.794 13.814 12.876 1.00 91.25 429 SER A N 1
ATOM 3087 C CA . SER A 1 429 ? 2.572 13.195 11.797 1.00 91.25 429 SER A CA 1
ATOM 3088 C C . SER A 1 429 ? 1.752 12.108 11.114 1.00 91.25 429 SER A C 1
ATOM 3090 O O . SER A 1 429 ? 1.125 11.295 11.797 1.00 91.25 429 SER A O 1
ATOM 3092 N N . GLY A 1 430 ? 1.777 12.085 9.781 1.00 93.06 430 GLY A N 1
ATOM 3093 C CA . GLY A 1 430 ? 1.130 11.045 8.989 1.00 93.06 430 GLY A CA 1
ATOM 3094 C C . GLY A 1 430 ? 1.762 9.675 9.240 1.00 93.06 430 GLY A C 1
ATOM 3095 O O . GLY A 1 430 ? 2.986 9.568 9.385 1.00 93.06 430 GLY A O 1
ATOM 3096 N N . LYS A 1 431 ? 0.936 8.630 9.307 1.00 93.00 431 LYS A N 1
ATOM 3097 C CA . LYS A 1 431 ? 1.371 7.229 9.465 1.00 93.00 431 LYS A CA 1
ATOM 3098 C C . LYS A 1 431 ? 0.999 6.348 8.289 1.00 93.00 431 LYS A C 1
ATOM 3100 O O . LYS A 1 431 ? 1.792 5.483 7.917 1.00 93.00 431 LYS A O 1
ATOM 3105 N N . ASP A 1 432 ? -0.170 6.591 7.718 1.00 94.88 432 ASP A N 1
ATOM 3106 C CA . ASP A 1 432 ? -0.685 5.828 6.595 1.00 94.88 432 ASP A CA 1
ATOM 3107 C C . ASP A 1 432 ? -1.713 6.639 5.802 1.00 94.88 432 ASP A C 1
ATOM 3109 O O . ASP A 1 432 ? -2.193 7.670 6.285 1.00 94.88 432 ASP A O 1
ATOM 3113 N N . LEU A 1 433 ? -2.010 6.169 4.593 1.00 96.06 433 LEU A N 1
ATOM 3114 C CA . LEU A 1 433 ? -2.963 6.767 3.663 1.00 96.06 433 LEU A CA 1
ATOM 3115 C C . LEU A 1 433 ? -3.711 5.664 2.901 1.00 96.06 433 LEU A C 1
ATOM 3117 O O . LEU A 1 433 ? -3.079 4.741 2.377 1.00 96.06 433 LEU A O 1
ATOM 3121 N N . VAL A 1 434 ? -5.027 5.819 2.770 1.00 97.19 434 VAL A N 1
ATOM 3122 C CA . VAL A 1 434 ? -5.870 5.052 1.836 1.00 97.19 434 VAL A CA 1
ATOM 3123 C C . VAL A 1 434 ? -6.623 5.993 0.901 1.00 97.19 434 VAL A C 1
ATOM 3125 O O . VAL A 1 434 ? -6.859 7.153 1.244 1.00 97.19 434 VAL A O 1
ATOM 3128 N N . VAL A 1 435 ? -6.934 5.479 -0.285 1.00 96.56 435 VAL A N 1
ATOM 3129 C CA . VAL A 1 435 ? -7.665 6.160 -1.357 1.00 96.56 435 VAL A CA 1
ATOM 3130 C C . VAL A 1 435 ? -8.938 5.375 -1.606 1.00 96.56 435 VAL A C 1
ATOM 3132 O O . VAL A 1 435 ? -8.855 4.153 -1.726 1.00 96.56 435 VAL A O 1
ATOM 3135 N N . HIS A 1 436 ? -10.066 6.070 -1.649 1.00 94.69 436 HIS A N 1
ATOM 3136 C CA . HIS A 1 436 ? -11.350 5.547 -2.101 1.00 94.69 436 HIS A CA 1
ATOM 3137 C C . HIS A 1 436 ? -12.332 6.714 -2.229 1.00 94.69 436 HIS A C 1
ATOM 3139 O O . HIS A 1 436 ? -12.164 7.712 -1.536 1.00 94.69 436 HIS A O 1
ATOM 3145 N N . ASP A 1 437 ? -13.368 6.591 -3.047 1.00 93.19 437 ASP A N 1
ATOM 3146 C CA . ASP A 1 437 ? -14.537 7.480 -3.027 1.00 93.19 437 ASP A CA 1
ATOM 3147 C C . ASP A 1 437 ? -15.356 7.269 -1.734 1.00 93.19 437 ASP A C 1
ATOM 3149 O O . ASP A 1 437 ? -16.182 6.362 -1.674 1.00 93.19 437 ASP A O 1
ATOM 3153 N N . PHE A 1 438 ? -15.076 8.033 -0.671 1.00 92.75 438 PHE A N 1
ATOM 3154 C CA . PHE A 1 438 ? -15.697 7.871 0.655 1.00 92.75 438 PHE A CA 1
ATOM 3155 C C . PHE A 1 438 ? -17.033 8.621 0.783 1.00 92.75 438 PHE A C 1
ATOM 3157 O O . PHE A 1 438 ? -17.735 8.438 1.780 1.00 92.75 438 PHE A O 1
ATOM 3164 N N . ASP A 1 439 ? -17.382 9.486 -0.172 1.00 90.75 439 ASP A N 1
ATOM 3165 C CA . ASP A 1 439 ? -18.647 10.228 -0.188 1.00 90.75 439 ASP A CA 1
ATOM 3166 C C . ASP A 1 439 ? -19.606 9.812 -1.324 1.00 90.75 439 ASP A C 1
ATOM 3168 O O . ASP A 1 439 ? -20.757 10.262 -1.354 1.00 90.75 439 ASP A O 1
ATOM 3172 N N . GLY A 1 440 ? -19.166 8.916 -2.211 1.00 89.69 440 GLY A N 1
ATOM 3173 C CA . GLY A 1 440 ? -19.951 8.346 -3.303 1.00 89.69 440 GLY A CA 1
ATOM 3174 C C . GLY A 1 440 ? -20.130 9.296 -4.490 1.00 89.69 440 GLY A C 1
ATOM 3175 O O . GLY A 1 440 ? -21.091 9.147 -5.256 1.00 89.69 440 GLY A O 1
ATOM 3176 N N . ASN A 1 441 ? -19.286 10.324 -4.627 1.00 87.69 441 ASN A N 1
ATOM 3177 C CA . ASN A 1 441 ? -19.411 11.326 -5.686 1.00 87.69 441 ASN A CA 1
ATOM 3178 C C . ASN A 1 441 ? -18.714 10.925 -7.006 1.00 87.69 441 ASN A C 1
ATOM 3180 O O . ASN A 1 441 ? -18.906 11.582 -8.040 1.00 87.69 441 ASN A O 1
ATOM 3184 N N . GLY A 1 442 ? -17.963 9.823 -6.992 1.00 87.31 442 GLY A N 1
ATOM 3185 C CA . GLY A 1 442 ? -17.213 9.270 -8.114 1.00 87.31 442 GLY A CA 1
ATOM 3186 C C . GLY A 1 442 ? -15.826 9.881 -8.328 1.00 87.31 442 GLY A C 1
ATOM 3187 O O . GLY A 1 442 ? -15.224 9.612 -9.368 1.00 87.31 442 GLY A O 1
ATOM 3188 N N . ALA A 1 443 ? -15.344 10.732 -7.423 1.00 90.00 443 ALA A N 1
ATOM 3189 C CA . ALA A 1 443 ? -13.960 11.179 -7.333 1.00 90.00 443 ALA A CA 1
ATOM 3190 C C . ALA A 1 443 ? -13.275 10.446 -6.181 1.00 90.00 443 ALA A C 1
ATOM 3192 O O . ALA A 1 443 ? -13.845 10.310 -5.103 1.00 90.00 443 ALA A O 1
ATOM 3193 N N . ASP A 1 444 ? -12.024 10.038 -6.370 1.00 94.00 444 ASP A N 1
ATOM 3194 C CA . ASP A 1 444 ? -11.293 9.432 -5.265 1.00 94.00 444 ASP A CA 1
ATOM 3195 C C . ASP A 1 444 ? -10.979 10.464 -4.166 1.00 94.00 444 ASP A C 1
ATOM 3197 O O . ASP A 1 444 ? -10.401 11.530 -4.427 1.00 94.00 444 ASP A O 1
ATOM 3201 N N . ASP A 1 445 ? -11.316 10.112 -2.924 1.00 95.00 445 ASP A N 1
ATOM 3202 C CA . ASP A 1 445 ? -10.956 10.831 -1.706 1.00 95.00 445 ASP A CA 1
ATOM 3203 C C . ASP A 1 445 ? -9.699 10.226 -1.059 1.00 95.00 445 ASP A C 1
ATOM 3205 O O . ASP A 1 445 ? -9.150 9.199 -1.471 1.00 95.00 445 ASP A O 1
ATOM 3209 N N . LEU A 1 446 ? -9.221 10.865 0.010 1.00 96.56 446 LEU A N 1
ATOM 3210 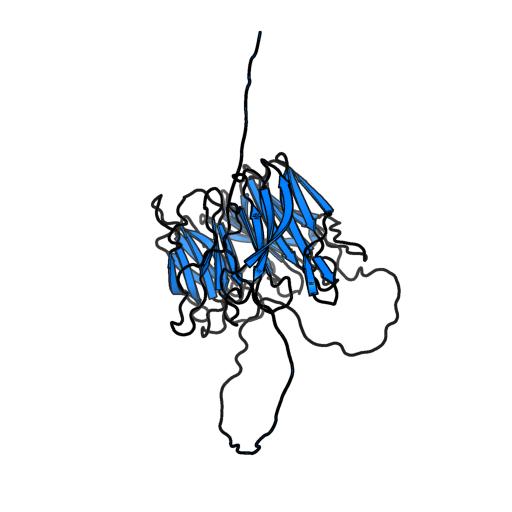C CA . LEU A 1 446 ? -8.073 10.399 0.789 1.00 96.56 446 LEU A CA 1
ATOM 3211 C C . LEU A 1 446 ? -8.403 10.356 2.276 1.00 96.56 446 LEU A C 1
ATOM 3213 O O . LEU A 1 446 ? -8.860 11.357 2.818 1.00 96.56 446 LEU A O 1
ATOM 3217 N N . ALA A 1 447 ? -8.038 9.275 2.966 1.00 97.19 447 ALA A N 1
ATOM 3218 C CA . ALA A 1 447 ? -8.043 9.212 4.428 1.00 97.19 447 ALA A CA 1
ATOM 3219 C C . ALA A 1 447 ? -6.617 9.021 4.968 1.00 97.19 447 ALA A C 1
ATOM 3221 O O . ALA A 1 447 ? -5.936 8.048 4.642 1.00 97.19 447 ALA A O 1
ATOM 3222 N N . VAL A 1 448 ? -6.153 9.953 5.805 1.00 97.25 448 VAL A N 1
ATOM 3223 C CA . VAL A 1 448 ? -4.792 10.002 6.359 1.00 97.25 448 VAL A CA 1
ATOM 3224 C C . VAL A 1 448 ? -4.820 9.788 7.869 1.00 97.25 448 VAL A C 1
ATOM 3226 O O . VAL A 1 448 ? -5.450 10.547 8.606 1.00 97.25 448 VAL A O 1
ATOM 3229 N N . ALA A 1 449 ? -4.061 8.807 8.357 1.00 96.31 449 ALA A N 1
ATOM 3230 C CA . ALA A 1 449 ? -3.866 8.588 9.788 1.00 96.31 449 ALA A CA 1
ATOM 3231 C C . ALA A 1 449 ? -2.855 9.594 10.357 1.00 96.31 449 ALA A C 1
ATOM 3233 O O . ALA A 1 449 ? -1.669 9.541 10.016 1.00 96.31 449 ALA A O 1
ATOM 3234 N N . CYS A 1 450 ? -3.298 10.470 11.259 1.00 94.62 450 CYS A N 1
ATOM 3235 C CA . CYS A 1 450 ? -2.478 11.505 11.884 1.00 94.62 450 CYS A CA 1
ATOM 3236 C C . CYS A 1 450 ? -2.259 11.217 13.378 1.00 94.62 450 CYS A C 1
ATOM 3238 O O . CYS A 1 450 ? -3.209 11.070 14.147 1.00 94.62 450 CYS A O 1
ATOM 3240 N N . VAL A 1 451 ? -0.991 11.175 13.805 1.00 92.94 451 VAL A N 1
ATOM 3241 C CA . VAL A 1 451 ? -0.598 10.909 15.203 1.00 92.94 451 VAL A CA 1
ATOM 3242 C C . VAL A 1 451 ? 0.152 12.093 15.802 1.00 92.94 451 VAL A C 1
ATOM 3244 O O . VAL A 1 451 ? 1.193 12.476 15.263 1.00 92.94 451 VAL A O 1
ATOM 3247 N N . GLY A 1 452 ? -0.325 12.622 16.932 1.00 89.81 452 GLY A N 1
ATOM 3248 C CA . GLY A 1 452 ? 0.266 13.750 17.671 1.00 89.81 452 GLY A CA 1
ATOM 3249 C C . GLY A 1 452 ? -0.343 13.901 19.069 1.00 89.81 452 GLY A C 1
ATOM 3250 O O . GLY A 1 452 ? -0.569 12.898 19.745 1.00 89.81 452 GLY A O 1
ATOM 3251 N N . THR A 1 453 ? -0.600 15.135 19.524 1.00 87.38 453 THR A N 1
ATOM 3252 C CA . THR A 1 453 ? -1.297 15.356 20.811 1.00 87.38 453 THR A CA 1
ATOM 3253 C C . THR A 1 453 ? -2.769 14.939 20.748 1.00 87.38 453 THR A C 1
ATOM 3255 O O . THR A 1 453 ? -3.274 14.338 21.696 1.00 87.38 453 THR A O 1
ATOM 3258 N N . GLU A 1 454 ? -3.442 15.227 19.634 1.00 88.94 454 GLU A N 1
ATOM 3259 C CA . GLU A 1 454 ? -4.770 14.704 19.309 1.00 88.94 454 GLU A CA 1
ATOM 3260 C C . GLU A 1 454 ? -4.645 13.851 18.050 1.00 88.94 454 GLU A C 1
ATOM 3262 O O . GLU A 1 454 ? -4.159 14.322 17.022 1.00 88.94 454 GLU A O 1
ATOM 3267 N N . ASN A 1 455 ? -5.037 12.581 18.146 1.00 94.19 455 ASN A N 1
ATOM 3268 C CA . ASN A 1 455 ? -4.970 11.671 17.012 1.00 94.19 455 ASN A CA 1
ATOM 3269 C C . ASN A 1 455 ? -6.259 11.757 16.199 1.00 94.19 455 ASN A C 1
ATOM 3271 O O . ASN A 1 455 ? -7.360 11.803 16.761 1.00 94.19 455 ASN A O 1
ATOM 3275 N N . THR A 1 456 ? -6.119 11.742 14.880 1.00 95.38 456 THR A N 1
ATOM 3276 C CA . THR A 1 456 ? -7.238 11.870 13.946 1.00 95.38 456 THR A CA 1
ATOM 3277 C C . THR A 1 456 ? -7.056 10.961 12.739 1.00 95.38 456 THR A C 1
ATOM 3279 O O . THR A 1 456 ? -5.936 10.574 12.396 1.00 95.38 456 THR A O 1
ATOM 3282 N N . ILE A 1 457 ? -8.167 10.651 12.073 1.00 96.94 457 ILE A N 1
ATOM 3283 C CA . ILE A 1 457 ? -8.150 10.377 10.635 1.00 96.94 457 ILE A CA 1
ATOM 3284 C C . ILE A 1 457 ? -8.591 11.658 9.938 1.00 96.94 457 ILE A C 1
ATOM 3286 O O . ILE A 1 457 ? -9.702 12.126 10.187 1.00 96.94 457 ILE A O 1
ATOM 3290 N N . ASN A 1 458 ? -7.726 12.232 9.107 1.00 95.19 458 ASN A N 1
ATOM 3291 C CA . ASN A 1 458 ? -8.076 13.368 8.262 1.00 95.19 458 ASN A CA 1
ATOM 3292 C C . ASN A 1 458 ? -8.545 12.854 6.905 1.00 95.19 458 ASN A C 1
ATOM 3294 O O . ASN A 1 458 ? -7.795 12.155 6.229 1.00 95.19 458 ASN A O 1
ATOM 3298 N N . PHE A 1 459 ? -9.753 13.229 6.514 1.00 95.38 459 PHE A N 1
ATOM 3299 C CA . PHE A 1 459 ? -10.306 12.990 5.194 1.00 95.38 459 PHE A CA 1
ATOM 3300 C C . PHE A 1 459 ? -10.112 14.239 4.340 1.00 95.38 459 PHE A C 1
ATOM 3302 O O . PHE A 1 459 ? -10.494 15.336 4.749 1.00 95.38 459 PHE A O 1
ATOM 3309 N N . LEU A 1 460 ? -9.520 14.069 3.162 1.00 94.75 460 LEU A N 1
ATOM 3310 C CA . LEU A 1 460 ? -9.530 15.067 2.104 1.00 94.75 460 LEU A CA 1
ATOM 3311 C C . LEU A 1 460 ? -10.610 14.644 1.112 1.00 94.75 460 LEU A C 1
ATOM 3313 O O . LEU A 1 460 ? -10.339 13.840 0.223 1.00 94.75 460 LEU A O 1
ATOM 3317 N N . ARG A 1 461 ? -11.821 15.170 1.308 1.00 92.56 461 ARG A N 1
ATOM 3318 C CA . ARG A 1 461 ? -12.964 14.893 0.434 1.00 92.56 461 ARG A CA 1
ATOM 3319 C C . ARG A 1 461 ? -12.851 15.712 -0.845 1.00 92.56 461 ARG A C 1
ATOM 3321 O O . ARG A 1 461 ? -12.798 16.940 -0.763 1.00 92.56 461 ARG A O 1
ATOM 3328 N N . ASN A 1 462 ? -12.768 15.046 -1.979 1.00 91.50 462 ASN A N 1
ATOM 3329 C CA . ASN A 1 462 ? -12.532 15.575 -3.302 1.00 91.50 462 ASN A CA 1
ATOM 3330 C C . ASN A 1 462 ? -13.852 15.944 -3.987 1.00 91.50 462 ASN A C 1
ATOM 3332 O O . ASN A 1 462 ? -14.531 15.109 -4.568 1.00 91.50 462 ASN A O 1
ATOM 3336 N N . ASP A 1 463 ? -14.187 17.231 -4.002 1.00 88.38 463 ASP A N 1
ATOM 3337 C CA . ASP A 1 463 ? -15.423 17.745 -4.606 1.00 88.38 463 ASP A CA 1
ATOM 3338 C C . ASP A 1 463 ? -15.310 17.908 -6.147 1.00 88.38 463 ASP A C 1
ATOM 3340 O O . ASP A 1 463 ? -15.947 18.781 -6.749 1.00 88.38 463 ASP A O 1
ATOM 3344 N N . CYS A 1 464 ? -14.442 17.129 -6.799 1.00 86.69 464 CYS A N 1
ATOM 3345 C CA . CYS A 1 464 ? -14.225 17.153 -8.244 1.00 86.69 464 CYS A CA 1
ATOM 3346 C C . CYS A 1 464 ? -15.461 16.638 -8.998 1.00 86.69 464 CYS A C 1
ATOM 3348 O O . CYS A 1 464 ? -15.838 15.472 -8.889 1.00 86.69 464 CYS A O 1
ATOM 3350 N N . GLN A 1 465 ? -16.090 17.505 -9.799 1.00 75.25 465 GLN A N 1
ATOM 3351 C CA . GLN A 1 465 ? -17.305 17.176 -10.557 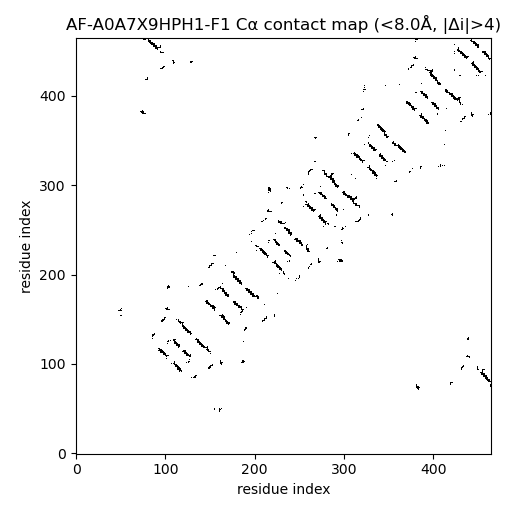1.00 75.25 465 GLN A CA 1
ATOM 3352 C C . GLN A 1 465 ? -17.101 17.100 -12.058 1.00 75.25 465 GLN A C 1
ATOM 3354 O O . GLN A 1 465 ? -16.474 18.036 -12.612 1.00 75.25 465 GLN A O 1
#

Sequence (465 aa):
MRAMCLLASLAAAALFAACDVWGTSSQLLPGDGATADGEPDGGGDNSHDAGHDGGFDGGFDGGPDTNPDGGDMTGCALTQTSFADLALSLGTSQPSALAAGEFGGSGTTPDLAVGFPLEKKITAYVDLSLDSSVSYETSFTSDFSESPQALAVIEIPGSTGEDDLVVLTIPSQSGQPLHVIALENSGSSSFNTVDTLTSGQISQPNVTYNLGVGKFSGDSYPDIIATCSNRCSQAGIFPWDQDLRSFADIVSIAPGNPVDALTVADLNHDGQDDVVVGDSQMSMNTYLRYGIANGGAGVFGWNTIAEIGSSNWVREIAVADFDGDGVADVAAVVVVSNEFQLWSYRGTSSGGGFTGFSSSHATIGLGTGFSLVRLRKGDFNRDGKPDLAVLTATSPSPSSVHLLINRYFGSGIVFQDTLTVPVCSGDTSGKDLVVHDFDGNGADDLAVACVGTENTINFLRNDCQ

Secondary structure (DSSP, 8-state):
-----------------------------------------------------S--------------S-----SPPP-GGGEEEEEEEEET----EEEEE-SSS--SS-EEEEEETTTTEEEEEES-EESSSEE-SEEEEEE-SSEEEEEEEE--TTS-SS-EEEEEEE-SSTTPPPEEEEEEE-SSS-EEEEEEEE-SS---SS--EEEEEE--SSSSS-EEEEEE-TT----EEE-EETTTTEEPPPEE---SS-EEEEEEE-SSSSSS-EEEEEE-TTSSSEEEEEEEE-SSTT-EEEEEEEEEETT-EEEEEEEE-SSSSSS-EEEEEEEETTEEEEEEE-EEEETTEEEEE-S--EEEEEEE--SEEEEEEE-SSSSSS-EEEEEEE-SSS-EEEEEEEE---SSS--EEEEEEEEES-TT-EEEEEEEE-SSSSSS-EEEEEEESSSEEEEEEEE---

Radius of gyration: 25.9 Å; Cα contacts (8 Å, |Δi|>4): 1206; chains: 1; bounding box: 92×68×62 Å

pLDDT: mean 79.29, std 23.18, range [22.06, 98.25]

Nearest PDB structures (foldseek):
  4d52-assembly3_C  TM=5.682E-01  e=3.320E-05  Aspergillus fumigatus
  4agi-assembly2_B  TM=5.828E-01  e=6.411E-05  Aspergillus fumigatus
  5eo8-assembly1_A  TM=5.779E-01  e=7.043E-05  Aspergillus oryzae RIB40
  4ncs-assembly1_A  TM=5.182E-01  e=1.981E-04  Homo sapiens
  6j0t-assembly1_B  TM=3.478E-01  e=7.749E-02  Kluyveromyces marxianus DMKU3-1042

Mean predicted aligned error: 11.68 Å